Protein AF-0000000079394362 (afdb_homodimer)

Nearest PDB structures (foldseek):
  5e26-assembly2_D  TM=9.891E-01  e=1.147E-65  Homo sapiens
  3smp-assembly1_B  TM=8.412E-01  e=1.487E-70  Homo sapiens
  6b3v-assembly1_A  TM=9.840E-01  e=4.514E-64  Homo sapiens
  5kpr-assembly1_A  TM=9.823E-01  e=7.251E-64  Homo sapiens
  2i7p-assembly2_D  TM=8.575E-01  e=8.043E-58  Homo sapiens

InterPro domains:
  IPR004567 Type II pantothenate kinase [PF03630] (23-374)
  IPR004567 Type II pantothenate kinase [PTHR12280] (21-375)
  IPR004567 Type II pantothenate kinase [TIGR00555] (23-375)
  IPR043129 ATPase, nucleotide binding domain [SSF53067] (21-165)
  IPR043129 ATPase, nucleotide binding domain [SSF53067] (139-375)

Secondary structure (DSSP, 8-state):
------SSTTTTS--S---PSPEEEEEE-SSEEEEEEEEES---HHHHHHS-HHHHHHHHHHHH-SEETTTEEE-GGG-EEEEEETTEEEEEEEEEEEGGGHHHHHHHHHHTTGGGGTPEEEEESTHHHHTHHHHHHHH--EEEE--HHHHHHHHHHHHHHH-BTTB-SEEEEESTT-TTT-EEEEE--SS--SEEEEEESSSEEEEEEEETTEEEEEEEES-SHHHHHHHHHHHH---SHHHHHHHHHH--GGGTSEEHHHHHSS-BGGGTB-TTSEEETTGGGGSHHHHHH--HHHHHHHHHHHHHHHHHHHHHHHHHHHT--EEEEESGGGTT-HHHHHHHHHHHHHTTTT--EEEEETTTTTHHHHHHHHHHHHHHHH-/------S-GGG--------PSPEEEEEE-SSEEEEEEEEES---HHHHHHS-HHHHHHHHHHHH-SEETTTEEE-GGG-EEEEEETTEEEEEEEEEEEGGGHHHHHHHHHHTTGGGGTPEEEEESHHHHHTHHHHHHHH--EEEE--HHHHHHHHHHHHHHH-BTTB-SEEEEESTT-TTT-EEEEE--SS--SEEEEEESSSEEEEEEEETTEEEEEEEES-SHHHHHHHHHHHH---SHHHHHHHHHH--GGGTSEEHHHHHSS-BGGGTB-TTSEEETTGGGGSHHHHHH--HHHHHHHHHHHHHHHHHHHHHHHHHHHT--EEEEESGGGTT-HHHHHHHHHHHHHHTTT--EEEEETTTTTHHHHHHHHHHHHHHHH-

Structure (mmCIF, N/CA/C/O backbone):
data_AF-0000000079394362-model_v1
#
loop_
_entity.id
_entity.type
_entity.pdbx_description
1 polymer 'pantothenate kinase'
#
loop_
_atom_site.group_PDB
_atom_site.id
_atom_site.type_symbol
_atom_site.label_atom_id
_atom_site.label_alt_id
_atom_site.label_comp_id
_atom_site.label_asym_id
_atom_site.label_entity_id
_atom_site.label_seq_id
_atom_site.pdbx_PDB_ins_code
_atom_site.Cartn_x
_atom_site.Cartn_y
_atom_site.Cartn_z
_atom_site.occupancy
_atom_site.B_iso_or_equiv
_atom_site.auth_seq_id
_atom_site.auth_comp_id
_atom_site.auth_asym_id
_atom_site.auth_atom_id
_atom_site.pdbx_PDB_model_num
ATOM 1 N N . CYS A 1 1 ? -5.441 63.5 60.125 1 20.88 1 CYS A N 1
ATOM 2 C CA . CYS A 1 1 ? -5.867 62.125 59.906 1 20.88 1 CYS A CA 1
ATOM 3 C C . CYS A 1 1 ? -6.133 61.844 58.438 1 20.88 1 CYS A C 1
ATOM 5 O O . CYS A 1 1 ? -6.734 60.844 58.062 1 20.88 1 CYS A O 1
ATOM 7 N N . LEU A 1 2 ? -5.957 62.75 57.469 1 19.84 2 LEU A N 1
ATOM 8 C CA . LEU A 1 2 ? -6.34 62.875 56.062 1 19.84 2 LEU A CA 1
ATOM 9 C C . LEU A 1 2 ? -5.691 61.75 55.219 1 19.84 2 LEU A C 1
ATOM 11 O O . LEU A 1 2 ? -6.379 61.031 54.531 1 19.84 2 LEU A O 1
ATOM 15 N N . LEU A 1 3 ? -4.656 62.062 54.125 1 21.94 3 LEU A N 1
ATOM 16 C CA . LEU A 1 3 ? -4.535 61.75 52.688 1 21.94 3 LEU A CA 1
ATOM 17 C C . LEU A 1 3 ? -3.777 60.469 52.5 1 21.94 3 LEU A C 1
ATOM 19 O O . LEU A 1 3 ? -2.561 60.469 52.281 1 21.94 3 LEU A O 1
ATOM 23 N N . ILE A 1 4 ? -3.594 59.531 53.375 1 24.05 4 ILE A N 1
ATOM 24 C CA . ILE A 1 4 ? -2.816 58.281 53.5 1 24.05 4 ILE A CA 1
ATOM 25 C C . ILE A 1 4 ? -3.188 57.344 52.375 1 24.05 4 ILE A C 1
ATOM 27 O O . ILE A 1 4 ? -2.994 56.125 52.5 1 24.05 4 ILE A O 1
ATOM 31 N N . ILE A 1 5 ? -4.223 57.688 51.562 1 25.64 5 ILE A N 1
ATOM 32 C CA . ILE A 1 5 ? -4.805 56.656 50.688 1 25.64 5 ILE A CA 1
ATOM 33 C C . ILE A 1 5 ? -3.758 56.188 49.688 1 25.64 5 ILE A C 1
ATOM 35 O O . ILE A 1 5 ? -3.854 56.5 48.5 1 25.64 5 ILE A O 1
ATOM 39 N N . GLU A 1 6 ? -2.475 56.562 49.844 1 22.89 6 GLU A N 1
ATOM 40 C CA . GLU A 1 6 ? -1.552 56.656 48.719 1 22.89 6 GLU A CA 1
ATOM 41 C C . GLU A 1 6 ? -1.444 55.312 48 1 22.89 6 GLU A C 1
ATOM 43 O O . GLU A 1 6 ? -1.609 55.25 46.781 1 22.89 6 GLU A O 1
ATOM 48 N N . ARG A 1 7 ? -0.172 54.688 48.031 1 28.5 7 ARG A N 1
ATOM 49 C CA . ARG A 1 7 ? 0.688 53.969 47.094 1 28.5 7 ARG A CA 1
ATOM 50 C C . ARG A 1 7 ? 0.26 52.5 46.969 1 28.5 7 ARG A C 1
ATOM 52 O O . ARG A 1 7 ? 0.965 51.688 46.375 1 28.5 7 ARG A O 1
ATOM 59 N N . LYS A 1 8 ? -0.503 51.844 47.75 1 30.02 8 LYS A N 1
ATOM 60 C CA . LYS A 1 8 ? -0.731 50.406 47.938 1 30.02 8 LYS A CA 1
ATOM 61 C C . LYS A 1 8 ? -1.374 49.812 46.688 1 30.02 8 LYS A C 1
ATOM 63 O O . LYS A 1 8 ? -1.421 48.562 46.562 1 30.02 8 LYS A O 1
ATOM 68 N N . ASN A 1 9 ? -2.43 50.25 46.219 1 27.36 9 ASN A N 1
ATOM 69 C CA . ASN A 1 9 ? -3.439 49.562 45.438 1 27.36 9 ASN A CA 1
ATOM 70 C C . ASN A 1 9 ? -2.893 49.156 44.062 1 27.36 9 ASN A C 1
ATOM 72 O O . ASN A 1 9 ? -3.656 48.812 43.156 1 27.36 9 ASN A O 1
ATOM 76 N N . LEU A 1 10 ? -1.797 49.719 43.5 1 27.06 10 LEU A N 1
ATOM 77 C CA . LEU A 1 10 ? -1.312 49.5 42.156 1 27.06 10 LEU A CA 1
ATOM 78 C C . LEU A 1 10 ? -0.817 48.062 41.969 1 27.06 10 LEU A C 1
ATOM 80 O O . LEU A 1 10 ? -0.339 47.719 40.875 1 27.06 10 LEU A O 1
ATOM 84 N N . ALA A 1 11 ? -0.416 47.25 42.875 1 30.62 11 ALA A N 1
ATOM 85 C CA . ALA A 1 11 ? 0.171 45.906 42.812 1 30.62 11 ALA A CA 1
ATOM 86 C C . ALA A 1 11 ? -0.791 44.906 42.188 1 30.62 11 ALA A C 1
ATOM 88 O O . ALA A 1 11 ? -0.442 43.75 41.969 1 30.62 11 ALA A O 1
ATOM 89 N N . VAL A 1 12 ? -2.01 44.938 42.531 1 30.45 12 VAL A N 1
ATOM 90 C CA . VAL A 1 12 ? -2.904 43.875 42.094 1 30.45 12 VAL A CA 1
ATOM 91 C C . VAL A 1 12 ? -2.918 43.844 40.562 1 30.45 12 VAL A C 1
ATOM 93 O O . VAL A 1 12 ? -3.783 43.219 39.938 1 30.45 12 VAL A O 1
ATOM 96 N N . TYR A 1 13 ? -2.393 44.906 39.906 1 27.83 13 TYR A N 1
ATOM 97 C CA . TYR A 1 13 ? -2.521 44.844 38.438 1 27.83 13 TYR A CA 1
ATOM 98 C C . TYR A 1 13 ? -2.195 43.469 37.938 1 27.83 13 TYR A C 1
ATOM 100 O O . TYR A 1 13 ? -3.057 42.781 37.344 1 27.83 13 TYR A O 1
ATOM 108 N N . SER A 1 14 ? -1.161 43.406 36.875 1 29.97 14 SER A N 1
ATOM 109 C CA . SER A 1 14 ? -0.951 42.656 35.656 1 29.97 14 SER A CA 1
ATOM 110 C C . SER A 1 14 ? -0.372 41.25 35.969 1 29.97 14 SER A C 1
ATOM 112 O O . SER A 1 14 ? 0.841 41.062 35.875 1 29.97 14 SER A O 1
ATOM 114 N N . CYS A 1 15 ? -0.392 40.781 37.062 1 30.02 15 CYS A N 1
ATOM 115 C CA . CYS A 1 15 ? 0.146 39.438 37.156 1 30.02 15 CYS A CA 1
ATOM 116 C C . CYS A 1 15 ? -0.41 38.562 36.062 1 30.02 15 CYS A C 1
ATOM 118 O O . CYS A 1 15 ? -0.486 37.344 36.188 1 30.02 15 CYS A O 1
ATOM 120 N N . PHE A 1 16 ? -1.497 38.938 35.406 1 34.72 16 PHE A N 1
ATOM 121 C CA . PHE A 1 16 ? -1.713 38.188 34.156 1 34.72 16 PHE A CA 1
ATOM 122 C C . PHE A 1 16 ? -0.397 37.938 33.438 1 34.72 16 PHE A C 1
ATOM 124 O O . PHE A 1 16 ? 0.14 38.875 32.812 1 34.72 16 PHE A O 1
ATOM 131 N N . SER A 1 17 ? 0.62 37.5 34.125 1 40.34 17 SER A N 1
ATOM 132 C CA . SER A 1 17 ? 1.736 37 33.312 1 40.34 17 SER A CA 1
ATOM 133 C C . SER A 1 17 ? 1.303 36.719 31.875 1 40.34 17 SER A C 1
ATOM 135 O O . SER A 1 17 ? 0.649 35.719 31.594 1 40.34 17 SER A O 1
ATOM 137 N N . PHE A 1 18 ? 0.727 37.719 31.125 1 44.38 18 PHE A N 1
ATOM 138 C CA . PHE A 1 18 ? 0.354 37.812 29.719 1 44.38 18 PHE A CA 1
ATOM 139 C C . PHE A 1 18 ? 1.331 37.031 28.844 1 44.38 18 PHE A C 1
ATOM 141 O O . PHE A 1 18 ? 2.547 37.188 28.969 1 44.38 18 PHE A O 1
ATOM 148 N N . LEU A 1 19 ? 1.028 35.781 28.672 1 55.91 19 LEU A N 1
ATOM 149 C CA . LEU A 1 19 ? 1.787 35.156 27.594 1 55.91 19 LEU A CA 1
ATOM 150 C C . LEU A 1 19 ? 2.193 36.188 26.547 1 55.91 19 LEU A C 1
ATOM 152 O O . LEU A 1 19 ? 1.337 36.844 25.938 1 55.91 19 LEU A O 1
ATOM 156 N N . ALA A 1 20 ? 3.428 36.656 26.781 1 63.66 20 ALA A N 1
ATOM 157 C CA . ALA A 1 20 ? 3.932 37.656 25.828 1 63.66 20 ALA A CA 1
ATOM 158 C C . ALA A 1 20 ? 3.803 37.125 24.391 1 63.66 20 ALA A C 1
ATOM 160 O O . ALA A 1 20 ? 3.977 35.938 24.141 1 63.66 20 ALA A O 1
ATOM 161 N N . PHE A 1 21 ? 3.082 37.906 23.594 1 67.62 21 PHE A N 1
ATOM 162 C CA . PHE A 1 21 ? 3.096 37.656 22.156 1 67.62 21 PHE A CA 1
ATOM 163 C C . PHE A 1 21 ? 4.527 37.562 21.625 1 67.62 21 PHE A C 1
ATOM 165 O O . PHE A 1 21 ? 5.461 38.062 22.281 1 67.62 21 PHE A O 1
ATOM 172 N N . PRO A 1 22 ? 4.535 36.781 20.625 1 78.25 22 PRO A N 1
ATOM 173 C CA . PRO A 1 22 ? 3.559 36.156 19.719 1 78.25 22 PRO A CA 1
ATOM 174 C C . PRO A 1 22 ? 3.227 34.719 20.125 1 78.25 22 PRO A C 1
ATOM 176 O O . PRO A 1 22 ? 4.074 34.031 20.688 1 78.25 22 PRO A O 1
ATOM 179 N N . TRP A 1 23 ? 1.98 34.375 19.938 1 84.06 23 TRP A N 1
ATOM 180 C CA . TRP A 1 23 ? 1.547 33 20.141 1 84.06 23 TRP A CA 1
ATOM 181 C C . TRP A 1 23 ? 1.599 32.219 18.844 1 84.06 23 TRP A C 1
ATOM 183 O O . TRP A 1 23 ? 0.883 32.531 17.891 1 84.06 23 TRP A O 1
ATOM 193 N N . PHE A 1 24 ? 2.453 31.172 18.906 1 88 24 PHE A N 1
ATOM 194 C CA . PHE A 1 24 ? 2.656 30.328 17.719 1 88 24 PHE A CA 1
ATOM 195 C C . PHE A 1 24 ? 2.586 28.844 18.094 1 88 24 PHE A C 1
ATOM 197 O O . PHE A 1 24 ? 2.91 28.469 19.219 1 88 24 PHE A O 1
ATOM 204 N N . GLY A 1 25 ? 2.133 28.125 17.172 1 92.31 25 GLY A N 1
ATOM 205 C CA . GLY A 1 25 ? 2.299 26.688 17.188 1 92.31 25 GLY A CA 1
ATOM 206 C C . GLY A 1 25 ? 2.83 26.125 15.875 1 92.31 25 GLY A C 1
ATOM 207 O O . GLY A 1 25 ? 2.439 26.578 14.805 1 92.31 25 GLY A O 1
ATOM 208 N N . MET A 1 26 ? 3.736 25.219 16.016 1 93.94 26 MET A N 1
ATOM 209 C CA . MET A 1 26 ? 4.348 24.688 14.797 1 93.94 26 MET A CA 1
ATOM 210 C C . MET A 1 26 ? 4.238 23.172 14.75 1 93.94 26 MET A C 1
ATOM 212 O O . MET A 1 26 ? 4.348 22.5 15.781 1 93.94 26 MET A O 1
ATOM 216 N N . ASP A 1 27 ? 3.967 22.656 13.602 1 95.81 27 ASP A N 1
ATOM 217 C CA . ASP A 1 27 ? 4.07 21.25 13.258 1 95.81 27 ASP A CA 1
ATOM 218 C C . ASP A 1 27 ? 5.094 21.016 12.148 1 95.81 27 ASP A C 1
ATOM 220 O O . ASP A 1 27 ? 4.828 21.328 10.984 1 95.81 27 ASP A O 1
ATOM 224 N N . ILE A 1 28 ? 6.227 20.547 12.539 1 92.12 28 ILE A N 1
ATOM 225 C CA . ILE A 1 28 ? 7.336 20.375 11.602 1 92.12 28 ILE A CA 1
ATOM 226 C C . ILE A 1 28 ? 7.348 18.953 11.062 1 92.12 28 ILE A C 1
ATOM 228 O O . ILE A 1 28 ? 7.996 18.062 11.641 1 92.12 28 ILE A O 1
ATOM 232 N N . GLY A 1 29 ? 6.801 18.766 9.961 1 88.38 29 GLY A N 1
ATOM 233 C CA . GLY A 1 29 ? 6.715 17.453 9.352 1 88.38 29 GLY A CA 1
ATOM 234 C C . GLY A 1 29 ? 7.934 17.094 8.516 1 88.38 29 GLY A C 1
ATOM 235 O O . GLY A 1 29 ? 8.891 17.875 8.445 1 88.38 29 GLY A O 1
ATOM 236 N N . GLY A 1 30 ? 7.891 15.93 7.914 1 80.88 30 GLY A N 1
ATOM 237 C CA . GLY A 1 30 ? 8.984 15.469 7.074 1 80.88 30 GLY A CA 1
ATOM 238 C C . GLY A 1 30 ? 9.062 16.188 5.746 1 80.88 30 GLY A C 1
ATOM 239 O O . GLY A 1 30 ? 10.141 16.344 5.18 1 80.88 30 GLY A O 1
ATOM 240 N N . THR A 1 31 ? 7.906 16.609 5.266 1 83.62 31 THR A N 1
ATOM 241 C CA . THR A 1 31 ? 7.867 17.234 3.945 1 83.62 31 THR A CA 1
ATOM 242 C C . THR A 1 31 ? 7.418 18.688 4.047 1 83.62 31 THR A C 1
ATOM 244 O O . THR A 1 31 ? 7.871 19.531 3.277 1 83.62 31 THR A O 1
ATOM 247 N N . LEU A 1 32 ? 6.555 18.938 5.027 1 87.88 32 LEU A N 1
ATOM 248 C CA . LEU A 1 32 ? 5.969 20.281 5.164 1 87.88 32 LEU A CA 1
ATOM 249 C C . LEU A 1 32 ? 5.973 20.719 6.621 1 87.88 32 LEU A C 1
ATOM 251 O O . LEU A 1 32 ? 5.785 19.906 7.527 1 87.88 32 LEU A O 1
ATOM 255 N N . VAL A 1 33 ? 6.145 22 6.738 1 91.5 33 VAL A N 1
ATOM 256 C CA . VAL A 1 33 ? 6 22.641 8.039 1 91.5 33 VAL A CA 1
ATOM 257 C C . VAL A 1 33 ? 4.711 23.453 8.07 1 91.5 33 VAL A C 1
ATOM 259 O O . VAL A 1 33 ? 4.371 24.141 7.098 1 91.5 33 VAL A O 1
ATOM 262 N N . LYS A 1 34 ? 4 23.344 9.148 1 94.81 34 LYS A N 1
ATOM 263 C CA . LYS A 1 34 ? 2.791 24.125 9.391 1 94.81 34 LYS A CA 1
ATOM 264 C C . LYS A 1 34 ? 2.953 25.047 10.594 1 94.81 34 LYS A C 1
ATOM 266 O O . LYS A 1 34 ? 3.369 24.594 11.672 1 94.81 34 LYS A O 1
ATOM 271 N N . LEU A 1 35 ? 2.672 26.281 10.352 1 93.25 35 LEU A N 1
ATOM 272 C CA . LEU A 1 35 ? 2.734 27.297 11.398 1 93.25 35 LEU A CA 1
ATOM 273 C C . LEU A 1 35 ? 1.373 27.953 11.594 1 93.25 35 LEU A C 1
ATOM 275 O O . LEU A 1 35 ? 0.699 28.312 10.625 1 93.25 35 LEU A O 1
ATOM 279 N N . VAL A 1 36 ? 0.942 28 12.844 1 95.12 36 VAL A N 1
ATOM 280 C CA . VAL A 1 36 ? -0.28 28.719 13.203 1 95.12 36 VAL A CA 1
ATOM 281 C C . VAL A 1 36 ? 0.059 29.922 14.086 1 95.12 36 VAL A C 1
ATOM 283 O O . VAL A 1 36 ? 0.854 29.797 15.023 1 95.12 36 VAL A O 1
ATOM 286 N N . TYR A 1 37 ? -0.474 31.047 13.742 1 91.94 37 TYR A N 1
ATOM 287 C CA . TYR A 1 37 ? -0.205 32.281 14.453 1 91.94 37 TYR A CA 1
ATOM 288 C C . TYR A 1 37 ? -1.502 32.969 14.898 1 91.94 37 TYR A C 1
ATOM 290 O O . TYR A 1 37 ? -2.42 33.125 14.102 1 91.94 37 TYR A O 1
ATOM 298 N N . PHE A 1 38 ? -1.559 33.25 16.172 1 92.62 38 PHE A N 1
ATOM 299 C CA . PHE A 1 38 ? -2.695 34 16.703 1 92.62 38 PHE A CA 1
ATOM 300 C C . PHE A 1 38 ? -2.438 35.5 16.625 1 92.62 38 PHE A C 1
ATOM 302 O O . PHE A 1 38 ? -1.505 36 17.266 1 92.62 38 PHE A O 1
ATOM 309 N N . GLU A 1 39 ? -3.178 36.219 15.898 1 90.81 39 GLU A N 1
ATOM 310 C CA . GLU A 1 39 ? -3.111 37.688 15.789 1 90.81 39 GLU A CA 1
ATOM 311 C C . GLU A 1 39 ? -4.137 38.344 16.703 1 90.81 39 GLU A C 1
ATOM 313 O O . GLU A 1 39 ? -5.332 38.344 16.422 1 90.81 39 GLU A O 1
ATOM 318 N N . PRO A 1 40 ? -3.668 38.938 17.734 1 89.06 40 PRO A N 1
ATOM 319 C CA . PRO A 1 40 ? -4.625 39.656 18.578 1 89.06 40 PRO A CA 1
ATOM 320 C C . PRO A 1 40 ? -5.242 40.875 17.875 1 89.06 40 PRO A C 1
ATOM 322 O O . PRO A 1 40 ? -4.531 41.625 17.203 1 89.06 40 PRO A O 1
ATOM 325 N N . LYS A 1 41 ? -6.547 40.969 17.969 1 90.06 41 LYS A N 1
ATOM 326 C CA . LYS A 1 41 ? -7.262 42.094 17.344 1 90.06 41 LYS A CA 1
ATOM 327 C C . LYS A 1 41 ? -7.766 43.094 18.391 1 90.06 41 LYS A C 1
ATOM 329 O O . LYS A 1 41 ? -8.25 44.156 18.031 1 90.06 41 LYS A O 1
ATOM 334 N N . ASP A 1 42 ? -7.605 42.812 19.609 1 87.06 42 ASP A N 1
ATOM 335 C CA . ASP A 1 42 ? -8.102 43.656 20.672 1 87.06 42 ASP A CA 1
ATOM 336 C C . ASP A 1 42 ? -6.945 44.375 21.375 1 87.06 42 ASP A C 1
ATOM 338 O O . ASP A 1 42 ? -7.047 44.688 22.562 1 87.06 42 ASP A O 1
ATOM 342 N N . ILE A 1 43 ? -5.836 44.5 20.703 1 80.69 43 ILE A N 1
ATOM 343 C CA . ILE A 1 43 ? -4.699 45.188 21.297 1 80.69 43 ILE A CA 1
ATOM 344 C C . ILE A 1 43 ? -5.055 46.656 21.547 1 80.69 43 ILE A C 1
ATOM 346 O O . ILE A 1 43 ? -5.539 47.344 20.641 1 80.69 43 ILE A O 1
ATOM 350 N N . THR A 1 44 ? -4.902 47.031 22.75 1 78.75 44 THR A N 1
ATOM 351 C CA . THR A 1 44 ? -5.191 48.406 23.094 1 78.75 44 THR A CA 1
ATOM 352 C C . THR A 1 44 ? -4.07 49.312 22.625 1 78.75 44 THR A C 1
ATOM 354 O O . THR A 1 44 ? -2.969 48.875 22.312 1 78.75 44 THR A O 1
ATOM 357 N N . ALA A 1 45 ? -4.305 50.656 22.531 1 77.88 45 ALA A N 1
ATOM 358 C CA . ALA A 1 45 ? -3.307 51.625 22.141 1 77.88 45 ALA A CA 1
ATOM 359 C C . ALA A 1 45 ? -2.113 51.625 23.094 1 77.88 45 ALA A C 1
ATOM 361 O O . ALA A 1 45 ? -0.968 51.781 22.672 1 77.88 45 ALA A O 1
ATOM 362 N N . GLU A 1 46 ? -2.352 51.406 24.328 1 69.12 46 GLU A N 1
ATOM 363 C CA . GLU A 1 46 ? -1.299 51.344 25.344 1 69.12 46 GLU A CA 1
ATOM 364 C C . GLU A 1 46 ? -0.391 50.156 25.141 1 69.12 46 GLU A C 1
ATOM 366 O O . GLU A 1 46 ? 0.833 50.25 25.234 1 69.12 46 GLU A O 1
ATOM 371 N N . GLU A 1 47 ? -0.986 49.031 24.828 1 72.5 47 GLU A N 1
ATOM 372 C CA . GLU A 1 47 ? -0.222 47.812 24.578 1 72.5 47 GLU A CA 1
ATOM 373 C C . GLU A 1 47 ? 0.628 47.938 23.328 1 72.5 47 GLU A C 1
ATOM 375 O O . GLU A 1 47 ? 1.749 47.406 23.281 1 72.5 47 GLU A O 1
ATOM 380 N N . GLU A 1 48 ? 0.104 48.531 22.312 1 71.56 48 GLU A N 1
ATOM 381 C CA . GLU A 1 48 ? 0.822 48.719 21.062 1 71.56 48 GLU A CA 1
ATOM 382 C C . GLU A 1 48 ? 2.07 49.562 21.25 1 71.56 48 GLU A C 1
ATOM 384 O O . GLU A 1 48 ? 3.088 49.375 20.594 1 71.56 48 GLU A O 1
ATOM 389 N N . GLN A 1 49 ? 1.845 50.562 22.031 1 66.44 49 GLN A N 1
ATOM 390 C CA . GLN A 1 49 ? 2.973 51.438 22.297 1 66.44 49 GLN A CA 1
ATOM 391 C C . GLN A 1 49 ? 4.062 50.719 23.078 1 66.44 49 GLN A C 1
ATOM 393 O O . GLN A 1 49 ? 5.254 50.969 22.875 1 66.44 49 GLN A O 1
ATOM 398 N N . GLU A 1 50 ? 3.607 49.812 23.859 1 62.91 50 GLU A N 1
ATOM 399 C CA . GLU A 1 50 ? 4.551 49.062 24.703 1 62.91 50 GLU A CA 1
ATOM 400 C C . GLU A 1 50 ? 5.191 47.906 23.953 1 62.91 50 GLU A C 1
ATOM 402 O O . GLU A 1 50 ? 6.258 47.438 24.344 1 62.91 50 GLU A O 1
ATOM 407 N N . GLU A 1 51 ? 4.496 47.562 22.922 1 63.72 51 GLU A N 1
ATOM 408 C CA . GLU A 1 51 ? 4.992 46.438 22.156 1 63.72 51 GLU A CA 1
ATOM 409 C C . GLU A 1 51 ? 6.367 46.719 21.562 1 63.72 51 GLU A C 1
ATOM 411 O O . GLU A 1 51 ? 6.586 47.781 20.984 1 63.72 51 GLU A O 1
ATOM 416 N N . VAL A 1 52 ? 7.133 45.812 21.875 1 64.06 52 VAL A N 1
ATOM 417 C CA . VAL A 1 52 ? 8.492 45.938 21.344 1 64.06 52 VAL A CA 1
ATOM 418 C C . VAL A 1 52 ? 8.453 45.938 19.812 1 64.06 52 VAL A C 1
ATOM 420 O O . VAL A 1 52 ? 7.633 45.219 19.219 1 64.06 52 VAL A O 1
ATOM 423 N N . GLU A 1 53 ? 9.133 46.812 19.234 1 66.12 53 GLU A N 1
ATOM 424 C CA . GLU A 1 53 ? 9.211 47.031 17.797 1 66.12 53 GLU A CA 1
ATOM 425 C C . GLU A 1 53 ? 9.344 45.719 17.047 1 66.12 53 GLU A C 1
ATOM 427 O O . GLU A 1 53 ? 8.75 45.562 15.977 1 66.12 53 GLU A O 1
ATOM 432 N N . ASN A 1 54 ? 9.953 44.875 17.688 1 67.25 54 ASN A N 1
ATOM 433 C CA . ASN A 1 54 ? 10.172 43.562 17.047 1 67.25 54 ASN A CA 1
ATOM 434 C C . ASN A 1 54 ? 8.875 42.781 16.922 1 67.25 54 ASN A C 1
ATOM 436 O O . ASN A 1 54 ? 8.633 42.125 15.906 1 67.25 54 ASN A O 1
ATOM 440 N N . LEU A 1 55 ? 8.078 42.812 17.875 1 71 55 LEU A N 1
ATOM 441 C CA . LEU A 1 55 ? 6.805 42.125 17.859 1 71 55 LEU A CA 1
ATOM 442 C C . LEU A 1 55 ? 5.879 42.688 16.781 1 71 55 LEU A C 1
ATOM 444 O O . LEU A 1 55 ? 5.152 41.969 16.125 1 71 55 LEU A O 1
ATOM 448 N N . LYS A 1 56 ? 5.934 44 16.688 1 73.56 56 LYS A N 1
ATOM 449 C CA . LYS A 1 56 ? 5.152 44.656 15.648 1 73.56 56 LYS A CA 1
ATOM 450 C C . LYS A 1 56 ? 5.613 44.219 14.258 1 73.56 56 LYS A C 1
ATOM 452 O O . LYS A 1 56 ? 4.789 43.969 13.375 1 73.56 56 LYS A O 1
ATOM 457 N N . SER A 1 57 ? 6.859 44.125 14.148 1 71.62 57 SER A N 1
ATOM 458 C CA . SER A 1 57 ? 7.441 43.75 12.867 1 71.62 57 SER A CA 1
ATOM 459 C C . SER A 1 57 ? 7.07 42.312 12.5 1 71.62 57 SER A C 1
ATOM 461 O O . SER A 1 57 ? 6.789 42 11.344 1 71.62 57 SER A O 1
ATOM 463 N N . ILE A 1 58 ? 7.039 41.531 13.445 1 72.62 58 ILE A N 1
ATOM 464 C CA . ILE A 1 58 ? 6.719 40.125 13.227 1 72.62 58 ILE A CA 1
ATOM 465 C C . ILE A 1 58 ? 5.246 39.969 12.844 1 72.62 58 ILE A C 1
ATOM 467 O O . ILE A 1 58 ? 4.91 39.281 11.891 1 72.62 58 ILE A O 1
ATOM 471 N N . ARG A 1 59 ? 4.477 40.625 13.562 1 77.5 59 ARG A N 1
ATOM 472 C CA . ARG A 1 59 ? 3.047 40.594 13.281 1 77.5 59 ARG A CA 1
ATOM 473 C C . ARG A 1 59 ? 2.76 41.062 11.859 1 77.5 59 ARG A C 1
ATOM 475 O O . ARG A 1 59 ? 2.023 40.406 11.117 1 77.5 59 ARG A O 1
ATOM 482 N N . LYS A 1 60 ? 3.381 42.156 11.562 1 77.06 60 LYS A N 1
ATOM 483 C CA . LYS A 1 60 ? 3.195 42.719 10.227 1 77.06 60 LYS A CA 1
ATOM 484 C C . LYS A 1 60 ? 3.695 41.75 9.148 1 77.06 60 LYS A C 1
ATOM 486 O O . LYS A 1 60 ? 3.035 41.562 8.125 1 77.06 60 LYS A O 1
ATOM 491 N N . TYR A 1 61 ? 4.766 41.188 9.398 1 72.81 61 TYR A N 1
ATOM 492 C CA . TYR A 1 61 ? 5.359 40.25 8.43 1 72.81 61 TYR A CA 1
ATOM 493 C C . TYR A 1 61 ? 4.465 39.062 8.203 1 72.81 61 TYR A C 1
ATOM 495 O O . TYR A 1 61 ? 4.254 38.625 7.066 1 72.81 61 TYR A O 1
ATOM 503 N N . LEU A 1 62 ? 3.916 38.562 9.203 1 77.31 62 LEU A N 1
ATOM 504 C CA . LEU A 1 62 ? 3.145 37.312 9.133 1 77.31 62 LEU A CA 1
ATOM 505 C C . LEU A 1 62 ? 1.75 37.562 8.578 1 77.31 62 LEU A C 1
ATOM 507 O O . LEU A 1 62 ? 1.164 36.719 7.93 1 77.31 62 LEU A O 1
ATOM 511 N N . THR A 1 63 ? 1.249 38.719 8.773 1 79.12 63 THR A N 1
ATOM 512 C CA . THR A 1 63 ? -0.158 38.938 8.453 1 79.12 63 THR A CA 1
ATOM 513 C C . THR A 1 63 ? -0.305 39.719 7.152 1 79.12 63 THR A C 1
ATOM 515 O O . THR A 1 63 ? -1.38 39.75 6.551 1 79.12 63 THR A O 1
ATOM 518 N N . SER A 1 64 ? 0.702 40.344 6.727 1 74.19 64 SER A N 1
ATOM 519 C CA . SER A 1 64 ? 0.591 41.188 5.543 1 74.19 64 SER A CA 1
ATOM 520 C C . SER A 1 64 ? 0.993 40.438 4.281 1 74.19 64 SER A C 1
ATOM 522 O O . SER A 1 64 ? 0.701 40.875 3.168 1 74.19 64 SER A O 1
ATOM 524 N N . ASN A 1 65 ? 1.577 39.312 4.449 1 73.31 65 ASN A N 1
ATOM 525 C CA . ASN A 1 65 ? 2.068 38.594 3.289 1 73.31 65 ASN A CA 1
ATOM 526 C C . ASN A 1 65 ? 1.325 37.25 3.105 1 73.31 65 ASN A C 1
ATOM 528 O O . ASN A 1 65 ? 0.784 36.719 4.066 1 73.31 65 ASN A O 1
ATOM 532 N N . THR A 1 66 ? 1.163 36.906 1.825 1 75.5 66 THR A N 1
ATOM 533 C CA . THR A 1 66 ? 0.592 35.594 1.509 1 75.5 66 THR A CA 1
ATOM 534 C C . THR A 1 66 ? 1.681 34.625 1.074 1 75.5 66 THR A C 1
ATOM 536 O O . THR A 1 66 ? 1.461 33.406 1.048 1 75.5 66 THR A O 1
ATOM 539 N N . ALA A 1 67 ? 2.695 35.094 0.729 1 73.81 67 ALA A N 1
ATOM 540 C CA . ALA A 1 67 ? 3.859 34.312 0.33 1 73.81 67 ALA A CA 1
ATOM 541 C C . ALA A 1 67 ? 5.078 34.688 1.174 1 73.81 67 ALA A C 1
ATOM 543 O O . ALA A 1 67 ? 5.305 35.844 1.482 1 73.81 67 ALA A O 1
ATOM 544 N N . TYR A 1 68 ? 5.66 33.719 1.659 1 66.44 68 TYR A N 1
ATOM 545 C CA . TYR A 1 68 ? 6.852 33.906 2.475 1 66.44 68 TYR A CA 1
ATOM 546 C C . TYR A 1 68 ? 8.078 33.312 1.796 1 66.44 68 TYR A C 1
ATOM 548 O O . TYR A 1 68 ? 8.211 32.094 1.699 1 66.44 68 TYR A O 1
ATOM 556 N N . GLY A 1 69 ? 9.008 34.188 1.411 1 66.75 69 GLY A N 1
ATOM 557 C CA . GLY A 1 69 ? 10.133 33.719 0.627 1 66.75 69 GLY A CA 1
ATOM 558 C C . GLY A 1 69 ? 9.711 33.062 -0.686 1 66.75 69 GLY A C 1
ATOM 559 O O . GLY A 1 69 ? 8.852 33.594 -1.391 1 66.75 69 GLY A O 1
ATOM 560 N N . LYS A 1 70 ? 10.375 31.984 -0.988 1 70.62 70 LYS A N 1
ATOM 561 C CA . LYS A 1 70 ? 10.133 31.344 -2.279 1 70.62 70 LYS A CA 1
ATOM 562 C C . LYS A 1 70 ? 9.07 30.25 -2.162 1 70.62 70 LYS A C 1
ATOM 564 O O . LYS A 1 70 ? 8.367 29.953 -3.131 1 70.62 70 LYS A O 1
ATOM 569 N N . THR A 1 71 ? 8.836 29.828 -0.893 1 78.38 71 THR A N 1
ATOM 570 C CA . THR A 1 71 ? 8.055 28.594 -0.851 1 78.38 71 THR A CA 1
ATOM 571 C C . THR A 1 71 ? 6.977 28.656 0.224 1 78.38 71 THR A C 1
ATOM 573 O O . THR A 1 71 ? 6.09 27.812 0.278 1 78.38 71 THR A O 1
ATOM 576 N N . GLY A 1 72 ? 7.102 29.656 1.04 1 83.62 72 GLY A N 1
ATOM 577 C CA . GLY A 1 72 ? 6.121 29.766 2.107 1 83.62 72 GLY A CA 1
ATOM 578 C C . GLY A 1 72 ? 4.801 30.359 1.649 1 83.62 72 GLY A C 1
ATOM 579 O O . GLY A 1 72 ? 4.781 31.281 0.83 1 83.62 72 GLY A O 1
ATOM 580 N N . ILE A 1 73 ? 3.695 29.797 2.176 1 89.19 73 ILE A N 1
ATOM 581 C CA . ILE A 1 73 ? 2.373 30.234 1.756 1 89.19 73 ILE A CA 1
ATOM 582 C C . ILE A 1 73 ? 1.46 30.359 2.975 1 89.19 73 ILE A C 1
ATOM 584 O O . ILE A 1 73 ? 1.414 29.469 3.818 1 89.19 73 ILE A O 1
ATOM 588 N N . ARG A 1 74 ? 0.847 31.5 3.09 1 92.44 74 ARG A N 1
ATOM 589 C CA . ARG A 1 74 ? -0.247 31.641 4.043 1 92.44 74 ARG A CA 1
ATOM 590 C C . ARG A 1 74 ? -1.58 31.266 3.414 1 92.44 74 ARG A C 1
ATOM 592 O O . ARG A 1 74 ? -1.965 31.797 2.377 1 92.44 74 ARG A O 1
ATOM 599 N N . ASP A 1 75 ? -2.229 30.328 4.035 1 93.62 75 ASP A N 1
ATOM 600 C CA . ASP A 1 75 ? -3.553 29.938 3.564 1 93.62 75 ASP A CA 1
ATOM 601 C C . ASP A 1 75 ? -4.629 30.891 4.086 1 93.62 75 ASP A C 1
ATOM 603 O O . ASP A 1 75 ? -5.371 30.547 5.008 1 93.62 75 ASP A O 1
ATOM 607 N N . VAL A 1 76 ? -4.75 31.984 3.393 1 93.69 76 VAL A N 1
ATOM 608 C CA . VAL A 1 76 ? -5.625 33.062 3.811 1 93.69 76 VAL A CA 1
ATOM 609 C C . VAL A 1 76 ? -7.07 32.562 3.871 1 93.69 76 VAL A C 1
ATOM 611 O O . VAL A 1 76 ? -7.848 33 4.723 1 93.69 76 VAL A O 1
ATOM 614 N N . HIS A 1 77 ? -7.41 31.688 2.996 1 93.19 77 HIS A N 1
ATOM 615 C CA . HIS A 1 77 ? -8.781 31.188 2.916 1 93.19 77 HIS A CA 1
ATOM 616 C C . HIS A 1 77 ? -9.133 30.344 4.137 1 93.19 77 HIS A C 1
ATOM 618 O O . HIS A 1 77 ? -10.305 30.094 4.406 1 93.19 77 HIS A O 1
ATOM 624 N N . LEU A 1 78 ? -8.148 29.984 4.934 1 96.5 78 LEU A N 1
ATOM 625 C CA . LEU A 1 78 ? -8.391 29.125 6.09 1 96.5 78 LEU A CA 1
ATOM 626 C C . LEU A 1 78 ? -8.383 29.938 7.379 1 96.5 78 LEU A C 1
ATOM 628 O O . LEU A 1 78 ? -8.578 29.391 8.469 1 96.5 78 LEU A O 1
ATOM 632 N N . GLU A 1 79 ? -8.18 31.203 7.266 1 96.75 79 GLU A N 1
ATOM 633 C CA . GLU A 1 79 ? -8.141 32.062 8.445 1 96.75 79 GLU A CA 1
ATOM 634 C C . GLU A 1 79 ? -9.383 31.875 9.312 1 96.75 79 GLU A C 1
ATOM 636 O O . GLU A 1 79 ? -10.5 31.797 8.797 1 96.75 79 GLU A O 1
ATOM 641 N N . LEU A 1 80 ? -9.156 31.656 10.602 1 97.69 80 LEU A N 1
ATOM 642 C CA . LEU A 1 80 ? -10.258 31.641 11.562 1 97.69 80 LEU A CA 1
ATOM 643 C C . LEU A 1 80 ? -10.383 33 12.25 1 97.69 80 LEU A C 1
ATOM 645 O O . LEU A 1 80 ? -9.414 33.5 12.812 1 97.69 80 LEU A O 1
ATOM 649 N N . LYS A 1 81 ? -11.594 33.5 12.328 1 96.94 81 LYS A N 1
ATOM 650 C CA . LYS A 1 81 ? -11.789 34.875 12.773 1 96.94 81 LYS A CA 1
ATOM 651 C C . LYS A 1 81 ? -12.523 34.938 14.109 1 96.94 81 LYS A C 1
ATOM 653 O O . LYS A 1 81 ? -13.297 34.031 14.43 1 96.94 81 LYS A O 1
ATOM 658 N N . ASN A 1 82 ? -12.219 36 14.812 1 95.12 82 ASN A N 1
ATOM 659 C CA . ASN A 1 82 ? -12.945 36.375 16.031 1 95.12 82 ASN A CA 1
ATOM 660 C C . ASN A 1 82 ? -12.945 35.281 17.062 1 95.12 82 ASN A C 1
ATOM 662 O O . ASN A 1 82 ? -13.992 34.906 17.578 1 95.12 82 ASN A O 1
ATOM 666 N N . LEU A 1 83 ? -11.789 34.75 17.266 1 95.81 83 LEU A N 1
ATOM 667 C CA . LEU A 1 83 ? -11.617 33.719 18.281 1 95.81 83 LEU A CA 1
ATOM 668 C C . LEU A 1 83 ? -11.258 34.344 19.625 1 95.81 83 LEU A C 1
ATOM 670 O O . LEU A 1 83 ? -10.781 35.469 19.672 1 95.81 83 LEU A O 1
ATOM 674 N N . THR A 1 84 ? -11.609 33.656 20.688 1 92.75 84 THR A N 1
ATOM 675 C CA . THR A 1 84 ? -11.172 34.062 22.016 1 92.75 84 THR A CA 1
ATOM 676 C C . THR A 1 84 ? -10.234 33 22.594 1 92.75 84 THR A C 1
ATOM 678 O O . THR A 1 84 ? -10.617 31.844 22.766 1 92.75 84 THR A O 1
ATOM 681 N N . MET A 1 85 ? -8.992 33.375 22.75 1 90 85 MET A N 1
ATOM 682 C CA . MET A 1 85 ? -7.992 32.5 23.344 1 90 85 MET A CA 1
ATOM 683 C C . MET A 1 85 ? -7.305 33.188 24.516 1 90 85 MET A C 1
ATOM 685 O O . MET A 1 85 ? -6.734 34.25 24.375 1 90 85 MET A O 1
ATOM 689 N N . CYS A 1 86 ? -7.336 32.531 25.672 1 86.31 86 CYS A N 1
ATOM 690 C CA . CYS A 1 86 ? -6.742 33.062 26.891 1 86.31 86 CYS A CA 1
ATOM 691 C C . CYS A 1 86 ? -7.184 34.5 27.141 1 86.31 86 CYS A C 1
ATOM 693 O O . CYS A 1 86 ? -6.355 35.375 27.375 1 86.31 86 CYS A O 1
ATOM 695 N N . GLY A 1 87 ? -8.406 34.719 26.906 1 85.06 87 GLY A N 1
ATOM 696 C CA . GLY A 1 87 ? -9.008 36.031 27.203 1 85.06 87 GLY A CA 1
ATOM 697 C C . GLY A 1 87 ? -8.773 37.062 26.125 1 85.06 87 GLY A C 1
ATOM 698 O O . GLY A 1 87 ? -9.242 38.188 26.234 1 85.06 87 GLY A O 1
ATOM 699 N N . ARG A 1 88 ? -8.023 36.75 25.109 1 89.31 88 ARG A N 1
ATOM 700 C CA . ARG A 1 88 ? -7.758 37.656 24.016 1 89.31 88 ARG A CA 1
ATOM 701 C C . ARG A 1 88 ? -8.602 37.344 22.781 1 89.31 88 ARG A C 1
ATOM 703 O O . ARG A 1 88 ? -8.844 36.156 22.5 1 89.31 88 ARG A O 1
ATOM 710 N N . LYS A 1 89 ? -9.008 38.344 22.172 1 93.94 89 LYS A N 1
ATOM 711 C CA . LYS A 1 89 ? -9.758 38.156 20.922 1 93.94 89 LYS A CA 1
ATOM 712 C C . LYS A 1 89 ? -8.859 38.375 19.719 1 93.94 89 LYS A C 1
ATOM 714 O O . LYS A 1 89 ? -8.016 39.281 19.703 1 93.94 89 LYS A O 1
ATOM 719 N N . GLY A 1 90 ? -9.055 37.5 18.797 1 95.06 90 GLY A N 1
ATOM 720 C CA . GLY A 1 90 ? -8.219 37.656 17.625 1 95.06 90 GLY A CA 1
ATOM 721 C C . GLY A 1 90 ? -8.477 36.594 16.562 1 95.06 90 GLY A C 1
ATOM 722 O O . GLY A 1 90 ? -9.531 35.938 16.562 1 95.06 90 GLY A O 1
ATOM 723 N N . ASN A 1 91 ? -7.562 36.562 15.562 1 96 91 ASN A N 1
ATOM 724 C CA . ASN A 1 91 ? -7.66 35.656 14.43 1 96 91 ASN A CA 1
ATOM 725 C C . ASN A 1 91 ? -6.512 34.656 14.422 1 96 91 ASN A C 1
ATOM 727 O O . ASN A 1 91 ? -5.426 34.938 14.93 1 96 91 ASN A O 1
ATOM 731 N N . LEU A 1 92 ? -6.816 33.5 13.922 1 96.31 92 LEU A N 1
ATOM 732 C CA . LEU A 1 92 ? -5.777 32.5 13.703 1 96.31 92 LEU A CA 1
ATOM 733 C C . LEU A 1 92 ? -5.363 32.438 12.234 1 96.31 92 LEU A C 1
ATOM 735 O O . LEU A 1 92 ? -6.215 32.375 11.344 1 96.31 92 LEU A O 1
ATOM 739 N N . HIS A 1 93 ? -4.086 32.531 12 1 95.06 93 HIS A N 1
ATOM 740 C CA . HIS A 1 93 ? -3.523 32.469 10.656 1 95.06 93 HIS A CA 1
ATOM 741 C C . HIS A 1 93 ? -2.775 31.156 10.445 1 95.06 93 HIS A C 1
ATOM 743 O O . HIS A 1 93 ? -2.133 30.656 11.367 1 95.06 93 HIS A O 1
ATOM 749 N N . PHE A 1 94 ? -2.863 30.625 9.242 1 95.94 94 PHE A N 1
ATOM 750 C CA . PHE A 1 94 ? -2.297 29.328 8.891 1 95.94 94 PHE A CA 1
ATOM 751 C C . PHE A 1 94 ? -1.27 29.469 7.777 1 95.94 94 PHE A C 1
ATOM 753 O O . PHE A 1 94 ? -1.593 29.938 6.684 1 95.94 94 PHE A O 1
ATOM 760 N N . ILE A 1 95 ? -0.05 29.078 8.078 1 92.38 95 ILE A N 1
ATOM 761 C CA . ILE A 1 95 ? 1.067 29.25 7.156 1 92.38 95 ILE A CA 1
ATOM 762 C C . ILE A 1 95 ? 1.786 27.906 6.961 1 92.38 95 ILE A C 1
ATOM 764 O O . ILE A 1 95 ? 1.961 27.141 7.91 1 92.38 95 ILE A O 1
ATOM 768 N N . ARG A 1 96 ? 2.182 27.578 5.715 1 91.94 96 ARG A N 1
ATOM 769 C CA . ARG A 1 96 ? 2.926 26.359 5.438 1 91.94 96 ARG A CA 1
ATOM 770 C C . ARG A 1 96 ? 4.125 26.641 4.539 1 91.94 96 ARG A C 1
ATOM 772 O O . ARG A 1 96 ? 4.098 27.562 3.73 1 91.94 96 ARG A O 1
ATOM 779 N N . PHE A 1 97 ? 5.16 25.859 4.641 1 87 97 PHE A N 1
ATOM 780 C CA . PHE A 1 97 ? 6.336 25.891 3.779 1 87 97 PHE A CA 1
ATOM 781 C C . PHE A 1 97 ? 7.094 24.578 3.844 1 87 97 PHE A C 1
ATOM 783 O O . PHE A 1 97 ? 6.945 23.812 4.801 1 87 97 PHE A O 1
ATOM 790 N N . PRO A 1 98 ? 7.82 24.219 2.846 1 83.12 98 PRO A N 1
ATOM 791 C CA . PRO A 1 98 ? 8.547 22.953 2.828 1 83.12 98 PRO A CA 1
ATOM 792 C C . PRO A 1 98 ? 9.547 22.828 3.973 1 83.12 98 PRO A C 1
ATOM 794 O O . PRO A 1 98 ? 10.211 23.797 4.328 1 83.12 98 PRO A O 1
ATOM 797 N N . SER A 1 99 ? 9.688 21.594 4.48 1 83.31 99 SER A N 1
ATOM 798 C CA . SER A 1 99 ? 10.594 21.328 5.594 1 83.31 99 SER A CA 1
ATOM 799 C C . SER A 1 99 ? 12.039 21.641 5.211 1 83.31 99 SER A C 1
ATOM 801 O O . SER A 1 99 ? 12.836 22.047 6.059 1 83.31 99 SER A O 1
ATOM 803 N N . CYS A 1 100 ? 12.344 21.5 3.971 1 77.44 100 CYS A N 1
ATOM 804 C CA . CYS A 1 100 ? 13.711 21.75 3.521 1 77.44 100 CYS A CA 1
ATOM 805 C C . CYS A 1 100 ? 14.039 23.234 3.607 1 77.44 100 CYS A C 1
ATOM 807 O O . CYS A 1 100 ? 15.211 23.625 3.584 1 77.44 100 CYS A O 1
ATOM 809 N N . ALA A 1 101 ? 13.062 24.094 3.799 1 79.81 101 ALA A N 1
ATOM 810 C CA . ALA A 1 101 ? 13.266 25.531 3.914 1 79.81 101 ALA A CA 1
ATOM 811 C C . ALA A 1 101 ? 13.32 25.969 5.375 1 79.81 101 ALA A C 1
ATOM 813 O O . ALA A 1 101 ? 13.352 27.156 5.676 1 79.81 101 ALA A O 1
ATOM 814 N N . MET A 1 102 ? 13.375 25.047 6.23 1 83.44 102 MET A N 1
ATOM 815 C CA . MET A 1 102 ? 13.336 25.344 7.664 1 83.44 102 MET A CA 1
ATOM 816 C C . MET A 1 102 ? 14.508 26.234 8.07 1 83.44 102 MET A C 1
ATOM 818 O O . MET A 1 102 ? 14.352 27.125 8.898 1 83.44 102 MET A O 1
ATOM 822 N N . HIS A 1 103 ? 15.617 26 7.473 1 83.62 103 HIS A N 1
ATOM 823 C CA . HIS A 1 103 ? 16.797 26.797 7.809 1 83.62 103 HIS A CA 1
ATOM 824 C C . HIS A 1 103 ? 16.562 28.266 7.5 1 83.62 103 HIS A C 1
ATOM 826 O O . HIS A 1 103 ? 16.984 29.141 8.266 1 83.62 103 HIS A O 1
ATOM 832 N N . ARG A 1 104 ? 15.984 28.484 6.445 1 81.81 104 ARG A N 1
ATOM 833 C CA . ARG A 1 104 ? 15.672 29.859 6.074 1 81.81 104 ARG A CA 1
ATOM 834 C C . ARG A 1 104 ? 14.719 30.5 7.078 1 81.81 104 ARG A C 1
ATOM 836 O O . ARG A 1 104 ? 14.844 31.672 7.391 1 81.81 104 ARG A O 1
ATOM 843 N N . PHE A 1 105 ? 13.836 29.766 7.484 1 81.12 105 PHE A N 1
ATOM 844 C CA . PHE A 1 105 ? 12.891 30.25 8.484 1 81.12 105 PHE A CA 1
ATOM 845 C C . PHE A 1 105 ? 13.609 30.594 9.789 1 81.12 105 PHE A C 1
ATOM 847 O O . PHE A 1 105 ? 13.336 31.625 10.398 1 81.12 105 PHE A O 1
ATOM 854 N N . ILE A 1 106 ? 14.469 29.75 10.203 1 84.69 106 ILE A N 1
ATOM 855 C CA . ILE A 1 106 ? 15.227 29.953 11.43 1 84.69 106 ILE A CA 1
ATOM 856 C C . ILE A 1 106 ? 16.078 31.203 11.305 1 84.69 106 ILE A C 1
ATOM 858 O O . ILE A 1 106 ? 16.172 32 12.234 1 84.69 106 ILE A O 1
ATOM 862 N N . GLN A 1 107 ? 16.703 31.344 10.156 1 83 107 GLN A N 1
ATOM 863 C CA . GLN A 1 107 ? 17.516 32.531 9.891 1 83 107 GLN A CA 1
ATOM 864 C C . GLN A 1 107 ? 16.672 33.812 9.945 1 83 107 GLN A C 1
ATOM 866 O O . GLN A 1 107 ? 17.125 34.812 10.469 1 83 107 GLN A O 1
ATOM 871 N N . MET A 1 108 ? 15.547 33.719 9.367 1 77.56 108 MET A N 1
ATOM 872 C CA . MET A 1 108 ? 14.625 34.875 9.406 1 77.56 108 MET A CA 1
ATOM 873 C C . MET A 1 108 ? 14.266 35.219 10.844 1 77.56 108 MET A C 1
ATOM 875 O O . MET A 1 108 ? 14.172 36.406 11.188 1 77.56 108 MET A O 1
ATOM 879 N N . GLY A 1 109 ? 14.031 34.281 11.625 1 75.88 109 GLY A N 1
ATOM 880 C CA . GLY A 1 109 ? 13.766 34.5 13.039 1 75.88 109 GLY A CA 1
ATOM 881 C C . GLY A 1 109 ? 14.914 35.188 13.758 1 75.88 109 GLY A C 1
ATOM 882 O O . GLY A 1 109 ? 14.688 36.031 14.609 1 75.88 109 GLY A O 1
ATOM 883 N N . SER A 1 110 ? 16.047 34.688 13.383 1 79.25 110 SER A N 1
ATOM 884 C CA . SER A 1 110 ? 17.219 35.312 13.961 1 79.25 110 SER A CA 1
ATOM 885 C C . SER A 1 110 ? 17.344 36.781 13.531 1 79.25 110 SER A C 1
ATOM 887 O O . SER A 1 110 ? 17.625 37.625 14.359 1 79.25 110 SER A O 1
ATOM 889 N N . GLU A 1 111 ? 17.156 37 12.305 1 78.19 111 GLU A N 1
ATOM 890 C CA . GLU A 1 111 ? 17.281 38.344 11.75 1 78.19 111 GLU A CA 1
ATOM 891 C C . GLU A 1 111 ? 16.25 39.281 12.352 1 78.19 111 GLU A C 1
ATOM 893 O O . GLU A 1 111 ? 16.516 40.469 12.539 1 78.19 111 GLU A O 1
ATOM 898 N N . LYS A 1 112 ? 15.148 38.75 12.656 1 72.5 112 LYS A N 1
ATOM 899 C CA . LYS A 1 112 ? 14.07 39.594 13.203 1 72.5 112 LYS A CA 1
ATOM 900 C C . LYS A 1 112 ? 14.102 39.594 14.727 1 72.5 112 LYS A C 1
ATOM 902 O O . LYS A 1 112 ? 13.203 40.125 15.367 1 72.5 112 LYS A O 1
ATOM 907 N N . ASN A 1 113 ? 15.117 38.969 15.336 1 73.81 113 ASN A N 1
ATOM 908 C CA . ASN A 1 113 ? 15.375 38.969 16.766 1 73.81 113 ASN A CA 1
ATOM 909 C C . ASN A 1 113 ? 14.211 38.344 17.547 1 73.81 113 ASN A C 1
ATOM 911 O O . ASN A 1 113 ? 13.727 38.938 18.516 1 73.81 113 ASN A O 1
ATOM 915 N N . PHE A 1 114 ? 13.766 37.188 17.094 1 69.19 114 PHE A N 1
ATOM 916 C CA . PHE A 1 114 ? 12.703 36.469 17.766 1 69.19 114 PHE A CA 1
ATOM 917 C C . PHE A 1 114 ? 13.102 36.125 19.203 1 69.19 114 PHE A C 1
ATOM 919 O O . PHE A 1 114 ? 12.258 36.062 20.094 1 69.19 114 PHE A O 1
ATOM 926 N N . SER A 1 115 ? 14.336 35.906 19.359 1 66.69 115 SER A N 1
ATOM 927 C CA . SER A 1 115 ? 14.867 35.5 20.656 1 66.69 115 SER A CA 1
ATOM 928 C C . SER A 1 115 ? 14.617 36.562 21.719 1 66.69 115 SER A C 1
ATOM 930 O O . SER A 1 115 ? 14.547 36.281 22.906 1 66.69 115 SER A O 1
ATOM 932 N N . SER A 1 116 ? 14.594 37.688 21.312 1 62.78 116 SER A N 1
ATOM 933 C CA . SER A 1 116 ? 14.414 38.781 22.25 1 62.78 116 SER A CA 1
ATOM 934 C C . SER A 1 116 ? 13.047 38.719 22.922 1 62.78 116 SER A C 1
ATOM 936 O O . SER A 1 116 ? 12.836 39.312 23.969 1 62.78 116 SER A O 1
ATOM 938 N N . LEU A 1 117 ? 12.289 37.969 22.344 1 59.16 117 LEU A N 1
ATOM 939 C CA . LEU A 1 117 ? 10.922 37.906 22.859 1 59.16 117 LEU A CA 1
ATOM 940 C C . LEU A 1 117 ? 10.797 36.781 23.891 1 59.16 117 LEU A C 1
ATOM 942 O O . LEU A 1 117 ? 9.719 36.562 24.469 1 59.16 117 LEU A O 1
ATOM 946 N N . HIS A 1 118 ? 11.922 36.281 24.391 1 53.31 118 HIS A N 1
ATOM 947 C CA . HIS A 1 118 ? 11.977 35.219 25.375 1 53.31 118 HIS A CA 1
ATOM 948 C C . HIS A 1 118 ? 10.875 34.188 25.141 1 53.31 118 HIS A C 1
ATOM 950 O O . HIS A 1 118 ? 10.156 33.812 26.062 1 53.31 118 HIS A O 1
ATOM 956 N N . THR A 1 119 ? 10.727 33.906 23.875 1 59.5 119 THR A N 1
ATOM 957 C CA . THR A 1 119 ? 9.531 33.156 23.516 1 59.5 119 THR A CA 1
ATOM 958 C C . THR A 1 119 ? 9.852 31.672 23.344 1 59.5 119 THR A C 1
ATOM 960 O O . THR A 1 119 ? 10.922 31.312 22.828 1 59.5 119 THR A O 1
ATOM 963 N N . THR A 1 120 ? 9.227 30.859 24.172 1 69.88 120 THR A N 1
ATOM 964 C CA . THR A 1 120 ? 9.195 29.422 23.938 1 69.88 120 THR A CA 1
ATOM 965 C C . THR A 1 120 ? 8.266 29.078 22.781 1 69.88 120 THR A C 1
ATOM 967 O O . THR A 1 120 ? 7.148 29.594 22.703 1 69.88 120 THR A O 1
ATOM 970 N N . LEU A 1 121 ? 8.906 28.453 21.781 1 80.19 121 LEU A N 1
ATOM 971 C CA . LEU A 1 121 ? 8.102 28 20.656 1 80.19 121 LEU A CA 1
ATOM 972 C C . LEU A 1 121 ? 7.648 26.547 20.844 1 80.19 121 LEU A C 1
ATOM 974 O O . LEU A 1 121 ? 8.469 25.672 21.109 1 80.19 121 LEU A O 1
ATOM 978 N N . CYS A 1 122 ? 6.355 26.375 20.922 1 89 122 CYS A N 1
ATOM 979 C CA . CYS A 1 122 ? 5.836 25.016 20.984 1 89 122 CYS A CA 1
ATOM 980 C C . CYS A 1 122 ? 5.805 24.375 19.609 1 89 122 CYS A C 1
ATOM 982 O O . CYS A 1 122 ? 5.305 24.984 18.656 1 89 122 CYS A O 1
ATOM 984 N N . ALA A 1 123 ? 6.422 23.25 19.5 1 92.44 123 ALA A N 1
ATOM 985 C CA . ALA A 1 123 ? 6.512 22.562 18.219 1 92.44 123 ALA A CA 1
ATOM 986 C C . ALA A 1 123 ? 6.273 21.078 18.359 1 92.44 123 ALA A C 1
ATOM 988 O O . ALA A 1 123 ? 6.668 20.469 19.375 1 92.44 123 ALA A O 1
ATOM 989 N N . THR A 1 124 ? 5.516 20.531 17.422 1 93.62 124 THR A N 1
ATOM 990 C CA . THR A 1 124 ? 5.352 19.094 17.312 1 93.62 124 THR A CA 1
ATOM 991 C C . THR A 1 124 ? 5.891 18.578 15.977 1 93.62 124 THR A C 1
ATOM 993 O O . THR A 1 124 ? 6.578 19.312 15.266 1 93.62 124 THR A O 1
ATOM 996 N N . GLY A 1 125 ? 5.766 17.234 15.812 1 89.06 125 GLY A N 1
ATOM 997 C CA . GLY A 1 125 ? 6.305 16.641 14.594 1 89.06 125 GLY A CA 1
ATOM 998 C C . GLY A 1 125 ? 7.746 16.188 14.742 1 89.06 125 GLY A C 1
ATOM 999 O O . GLY A 1 125 ? 8.477 16.672 15.602 1 89.06 125 GLY A O 1
ATOM 1000 N N . GLY A 1 126 ? 8.195 15.375 13.891 1 81.19 126 GLY A N 1
ATOM 1001 C CA . GLY A 1 126 ? 9.555 14.867 13.938 1 81.19 126 GLY A CA 1
ATOM 1002 C C . GLY A 1 126 ? 10.602 15.945 13.734 1 81.19 126 GLY A C 1
ATOM 1003 O O . GLY A 1 126 ? 11.711 15.852 14.266 1 81.19 126 GLY A O 1
ATOM 1004 N N . GLY A 1 127 ? 10.289 16.938 13.008 1 80.81 127 GLY A N 1
ATOM 1005 C CA . GLY A 1 127 ? 11.211 18.031 12.742 1 80.81 127 GLY A CA 1
ATOM 1006 C C . GLY A 1 127 ? 11.547 18.844 13.984 1 80.81 127 GLY A C 1
ATOM 1007 O O . GLY A 1 127 ? 12.555 19.547 14.008 1 80.81 127 GLY A O 1
ATOM 1008 N N . ALA A 1 128 ? 10.625 18.781 14.906 1 85.38 128 ALA A N 1
ATOM 1009 C CA . ALA A 1 128 ? 10.93 19.484 16.156 1 85.38 128 ALA A CA 1
ATOM 1010 C C . ALA A 1 128 ? 12.188 18.891 16.812 1 85.38 128 ALA A C 1
ATOM 1012 O O . ALA A 1 128 ? 12.93 19.609 17.484 1 85.38 128 ALA A O 1
ATOM 1013 N N . TYR A 1 129 ? 12.391 17.656 16.547 1 80.44 129 TYR A N 1
ATOM 1014 C CA . TYR A 1 129 ? 13.586 16.984 17.062 1 80.44 129 TYR A CA 1
ATOM 1015 C C . TYR A 1 129 ? 14.773 17.203 16.125 1 80.44 129 TYR A C 1
ATOM 1017 O O . TYR A 1 129 ? 15.875 17.516 16.594 1 80.44 129 TYR A O 1
ATOM 1025 N N . LYS A 1 130 ? 14.531 17.125 14.961 1 79.88 130 LYS A N 1
ATOM 1026 C CA . LYS A 1 130 ? 15.562 17.219 13.938 1 79.88 130 LYS A CA 1
ATOM 1027 C C . LYS A 1 130 ? 16.219 18.594 13.93 1 79.88 130 LYS A C 1
ATOM 1029 O O . LYS A 1 130 ? 17.422 18.719 13.773 1 79.88 130 LYS A O 1
ATOM 1034 N N . PHE A 1 131 ? 15.438 19.625 14.117 1 83.62 131 PHE A N 1
ATOM 1035 C CA . PHE A 1 131 ? 15.922 20.984 13.914 1 83.62 131 PHE A CA 1
ATOM 1036 C C . PHE A 1 131 ? 16.141 21.688 15.25 1 83.62 131 PHE A C 1
ATOM 1038 O O . PHE A 1 131 ? 16.438 22.891 15.289 1 83.62 131 PHE A O 1
ATOM 1045 N N . GLU A 1 132 ? 15.992 20.984 16.297 1 86.31 132 GLU A N 1
ATOM 1046 C CA . GLU A 1 132 ? 16.109 21.562 17.641 1 86.31 132 GLU A CA 1
ATOM 1047 C C . GLU A 1 132 ? 17.422 22.312 17.797 1 86.31 132 GLU A C 1
ATOM 1049 O O . GLU A 1 132 ? 17.453 23.438 18.297 1 86.31 132 GLU A O 1
ATOM 1054 N N . GLU A 1 133 ? 18.5 21.719 17.438 1 86.94 133 GLU A N 1
ATOM 1055 C CA . GLU A 1 133 ? 19.828 22.312 17.609 1 86.94 133 GLU A CA 1
ATOM 1056 C C . GLU A 1 133 ? 19.969 23.578 16.75 1 86.94 133 GLU A C 1
ATOM 1058 O O . GLU A 1 133 ? 20.594 24.547 17.172 1 86.94 133 GLU A O 1
ATOM 1063 N N . ASP A 1 134 ? 19.406 23.547 15.609 1 87.12 134 ASP A N 1
ATOM 1064 C CA . ASP A 1 134 ? 19.469 24.719 14.727 1 87.12 134 ASP A CA 1
ATOM 1065 C C . ASP A 1 134 ? 18.703 25.891 15.328 1 87.12 134 ASP A C 1
ATOM 1067 O O . ASP A 1 134 ? 19.156 27.031 15.266 1 87.12 134 ASP A O 1
ATOM 1071 N N . PHE A 1 135 ? 17.531 25.594 15.867 1 86.75 135 PHE A N 1
ATOM 1072 C CA . PHE A 1 135 ? 16.75 26.641 16.516 1 86.75 135 PHE A CA 1
ATOM 1073 C C . PHE A 1 135 ? 17.531 27.266 17.672 1 86.75 135 PHE A C 1
ATOM 1075 O O . PHE A 1 135 ? 17.531 28.484 17.828 1 86.75 135 PHE A O 1
ATOM 1082 N N . ARG A 1 136 ? 18.188 26.438 18.375 1 86.56 136 ARG A N 1
ATOM 1083 C CA . ARG A 1 136 ? 18.922 26.891 19.547 1 86.56 136 ARG A CA 1
ATOM 1084 C C . ARG A 1 136 ? 20.172 27.688 19.125 1 86.56 136 ARG A C 1
ATOM 1086 O O . ARG A 1 136 ? 20.422 28.781 19.641 1 86.56 136 ARG A O 1
ATOM 1093 N N . THR A 1 137 ? 20.953 27.219 18.219 1 87.81 137 THR A N 1
ATOM 1094 C CA . THR A 1 137 ? 22.266 27.766 17.891 1 87.81 137 THR A CA 1
ATOM 1095 C C . THR A 1 137 ? 22.125 28.969 16.953 1 87.81 137 THR A C 1
ATOM 1097 O O . THR A 1 137 ? 22.875 29.938 17.078 1 87.81 137 THR A O 1
ATOM 1100 N N . ILE A 1 138 ? 21.188 28.938 16.078 1 83.56 138 ILE A N 1
ATOM 1101 C CA . ILE A 1 138 ? 21.109 29.969 15.055 1 83.56 138 ILE A CA 1
ATOM 1102 C C . ILE A 1 138 ? 20.188 31.094 15.531 1 83.56 138 ILE A C 1
ATOM 1104 O O . ILE A 1 138 ? 20.5 32.281 15.344 1 83.56 138 ILE A O 1
ATOM 1108 N N . ALA A 1 139 ? 19.109 30.781 16.125 1 81.12 139 ALA A N 1
ATOM 1109 C CA . ALA A 1 139 ? 18.109 31.781 16.438 1 81.12 139 ALA A CA 1
ATOM 1110 C C . ALA A 1 139 ? 17.984 31.984 17.953 1 81.12 139 ALA A C 1
ATOM 1112 O O . ALA A 1 139 ? 17.25 32.844 18.422 1 81.12 139 ALA A O 1
ATOM 1113 N N . ASP A 1 140 ? 18.688 31.203 18.703 1 82.12 140 ASP A N 1
ATOM 1114 C CA . ASP A 1 140 ? 18.625 31.25 20.172 1 82.12 140 ASP A CA 1
ATOM 1115 C C . ASP A 1 140 ? 17.188 31.078 20.656 1 82.12 140 ASP A C 1
ATOM 1117 O O . ASP A 1 140 ? 16.703 31.859 21.469 1 82.12 140 ASP A O 1
ATOM 1121 N N . LEU A 1 141 ? 16.516 30.203 20.047 1 80.44 141 LEU A N 1
ATOM 1122 C CA . LEU A 1 141 ? 15.148 29.859 20.422 1 80.44 141 LEU A CA 1
ATOM 1123 C C . LEU A 1 141 ? 15.07 28.438 20.984 1 80.44 141 LEU A C 1
ATOM 1125 O O . LEU A 1 141 ? 15.758 27.547 20.5 1 80.44 141 LEU A O 1
ATOM 1129 N N . GLN A 1 142 ? 14.32 28.375 22.016 1 81 142 GLN A N 1
ATOM 1130 C CA . GLN A 1 142 ? 14.086 27.062 22.594 1 81 142 GLN A CA 1
ATOM 1131 C C . GLN A 1 142 ? 12.758 26.484 22.125 1 81 142 GLN A C 1
ATOM 1133 O O . GLN A 1 142 ? 11.734 27.172 22.172 1 81 142 GLN A O 1
ATOM 1138 N N . LEU A 1 143 ? 12.812 25.234 21.672 1 86.06 143 LEU A N 1
ATOM 1139 C CA . LEU A 1 143 ? 11.602 24.547 21.25 1 86.06 143 LEU A CA 1
ATOM 1140 C C . LEU A 1 143 ? 11.039 23.672 22.375 1 86.06 143 LEU A C 1
ATOM 1142 O O . LEU A 1 143 ? 11.789 22.938 23.016 1 86.06 143 LEU A O 1
ATOM 1146 N N . HIS A 1 144 ? 9.852 23.969 22.703 1 88.69 144 HIS A N 1
ATOM 1147 C CA . HIS A 1 144 ? 9.117 23.016 23.516 1 88.69 144 HIS A CA 1
ATOM 1148 C C . HIS A 1 144 ? 8.484 21.922 22.672 1 88.69 144 HIS A C 1
ATOM 1150 O O . HIS A 1 144 ? 7.457 22.156 22.031 1 88.69 144 HIS A O 1
ATOM 1156 N N . LYS A 1 145 ? 9.062 20.75 22.734 1 91.06 145 LYS A N 1
ATOM 1157 C CA . LYS A 1 145 ? 8.656 19.641 21.859 1 91.06 145 LYS A CA 1
ATOM 1158 C C . LYS A 1 145 ? 7.445 18.906 22.422 1 91.06 145 LYS A C 1
ATOM 1160 O O . LYS A 1 145 ? 7.438 18.531 23.594 1 91.06 145 LYS A O 1
ATOM 1165 N N . LEU A 1 146 ? 6.551 18.75 21.609 1 92 146 LEU A N 1
ATOM 1166 C CA . LEU A 1 146 ? 5.289 18.141 22 1 92 146 LEU A CA 1
ATOM 1167 C C . LEU A 1 146 ? 5.016 16.875 21.188 1 92 146 LEU A C 1
ATOM 1169 O O . LEU A 1 146 ? 5.512 16.734 20.078 1 92 146 LEU A O 1
ATOM 1173 N N . ASP A 1 147 ? 4.254 15.953 21.828 1 91.31 147 ASP A N 1
ATOM 1174 C CA . ASP A 1 147 ? 3.875 14.742 21.109 1 91.31 147 ASP A CA 1
ATOM 1175 C C . ASP A 1 147 ? 2.984 15.062 19.922 1 91.31 147 ASP A C 1
ATOM 1177 O O . ASP A 1 147 ? 2 15.797 20.047 1 91.31 147 ASP A O 1
ATOM 1181 N N . GLU A 1 148 ? 3.338 14.477 18.844 1 91.69 148 GLU A N 1
ATOM 1182 C CA . GLU A 1 148 ? 2.689 14.781 17.562 1 91.69 148 GLU A CA 1
ATOM 1183 C C . GLU A 1 148 ? 1.221 14.367 17.578 1 91.69 148 GLU A C 1
ATOM 1185 O O . GLU A 1 148 ? 0.349 15.133 17.172 1 91.69 148 GLU A O 1
ATOM 1190 N N . LEU A 1 149 ? 0.928 13.188 18.047 1 93.44 149 LEU A N 1
ATOM 1191 C CA . LEU A 1 149 ? -0.423 12.641 17.969 1 93.44 149 LEU A CA 1
ATOM 1192 C C . LEU A 1 149 ? -1.335 13.289 19 1 93.44 149 LEU A C 1
ATOM 1194 O O . LEU A 1 149 ? -2.525 13.484 18.75 1 93.44 149 LEU A O 1
ATOM 1198 N N . ASP A 1 150 ? -0.767 13.648 20.188 1 94.69 150 ASP A N 1
ATOM 1199 C CA . ASP A 1 150 ? -1.533 14.43 21.156 1 94.69 150 ASP A CA 1
ATOM 1200 C C . ASP A 1 150 ? -1.96 15.773 20.578 1 94.69 150 ASP A C 1
ATOM 1202 O O . ASP A 1 150 ? -3.119 16.172 20.703 1 94.69 150 ASP A O 1
ATOM 1206 N N . CYS A 1 151 ? -0.978 16.406 19.953 1 96 151 CYS A N 1
ATOM 1207 C CA . CYS A 1 151 ? -1.257 17.719 19.375 1 96 151 CYS A CA 1
ATOM 1208 C C . CYS A 1 151 ? -2.311 17.609 18.281 1 96 151 CYS A C 1
ATOM 1210 O O . CYS A 1 151 ? -3.182 18.469 18.156 1 96 151 CYS A O 1
ATOM 1212 N N . LEU A 1 152 ? -2.195 16.562 17.516 1 96.94 152 LEU A N 1
ATOM 1213 C CA . LEU A 1 152 ? -3.131 16.328 16.406 1 96.94 152 LEU A CA 1
ATOM 1214 C C . LEU A 1 152 ? -4.559 16.219 16.922 1 96.94 152 LEU A C 1
ATOM 1216 O O . LEU A 1 152 ? -5.461 16.891 16.438 1 96.94 152 LEU A O 1
ATOM 1220 N N . ILE A 1 153 ? -4.785 15.422 17.922 1 96.5 153 ILE A N 1
ATOM 1221 C CA . ILE A 1 153 ? -6.121 15.172 18.453 1 96.5 153 ILE A CA 1
ATOM 1222 C C . ILE A 1 153 ? -6.66 16.438 19.125 1 96.5 153 ILE A C 1
ATOM 1224 O O . ILE A 1 153 ? -7.801 16.828 18.875 1 96.5 153 ILE A O 1
ATOM 1228 N N . GLN A 1 154 ? -5.828 17.094 19.953 1 95.75 154 GLN A N 1
ATOM 1229 C CA . GLN A 1 154 ? -6.258 18.297 20.641 1 95.75 154 GLN A CA 1
ATOM 1230 C C . GLN A 1 154 ? -6.598 19.406 19.656 1 95.75 154 GLN A C 1
ATOM 1232 O O . GLN A 1 154 ? -7.594 20.109 19.828 1 95.75 154 GLN A O 1
ATOM 1237 N N . GLY A 1 155 ? -5.719 19.547 18.641 1 97.19 155 GLY A N 1
ATOM 1238 C CA . GLY A 1 155 ? -5.961 20.547 17.625 1 97.19 155 GLY A CA 1
ATOM 1239 C C . GLY A 1 155 ? -7.238 20.312 16.844 1 97.19 155 GLY A C 1
ATOM 1240 O O . GLY A 1 155 ? -7.996 21.25 16.578 1 97.19 155 GLY A O 1
ATOM 1241 N N . LEU A 1 156 ? -7.457 19.078 16.469 1 97 156 LEU A N 1
ATOM 1242 C CA . LEU A 1 156 ? -8.656 18.703 15.711 1 97 156 LEU A CA 1
ATOM 1243 C C . LEU A 1 156 ? -9.914 19 16.516 1 97 156 LEU A C 1
ATOM 1245 O O . LEU A 1 156 ? -10.852 19.625 16 1 97 156 LEU A O 1
ATOM 1249 N N . LEU A 1 157 ? -9.93 18.609 17.781 1 95.25 157 LEU A N 1
ATOM 1250 C CA . LEU A 1 157 ? -11.094 18.812 18.641 1 95.25 157 LEU A CA 1
ATOM 1251 C C . LEU A 1 157 ? -11.359 20.297 18.859 1 95.25 157 LEU A C 1
ATOM 1253 O O . LEU A 1 157 ? -12.516 20.734 18.859 1 95.25 157 LEU A O 1
ATOM 1257 N N . TYR A 1 158 ? -10.352 21.047 19.031 1 95.19 158 TYR A N 1
ATOM 1258 C CA . TYR A 1 158 ? -10.516 22.484 19.234 1 95.19 158 TYR A CA 1
ATOM 1259 C C . TYR A 1 158 ? -11.125 23.156 18 1 95.19 158 TYR A C 1
ATOM 1261 O O . TYR A 1 158 ? -12.109 23.891 18.109 1 95.19 158 TYR A O 1
ATOM 1269 N N . VAL A 1 159 ? -10.516 22.922 16.859 1 96.5 159 VAL A N 1
ATOM 1270 C CA . VAL A 1 159 ? -10.969 23.547 15.617 1 96.5 159 VAL A CA 1
ATOM 1271 C C . VAL A 1 159 ? -12.406 23.125 15.32 1 96.5 159 VAL A C 1
ATOM 1273 O O . VAL A 1 159 ? -13.211 23.938 14.844 1 96.5 159 VAL A O 1
ATOM 1276 N N . ASP A 1 160 ? -12.633 21.875 15.516 1 94.94 160 ASP A N 1
ATOM 1277 C CA . ASP A 1 160 ? -14 21.406 15.32 1 94.94 160 ASP A CA 1
ATOM 1278 C C . ASP A 1 160 ? -14.969 22.141 16.25 1 94.94 160 ASP A C 1
ATOM 1280 O O . ASP A 1 160 ? -16.094 22.469 15.852 1 94.94 160 ASP A O 1
ATOM 1284 N N . SER A 1 1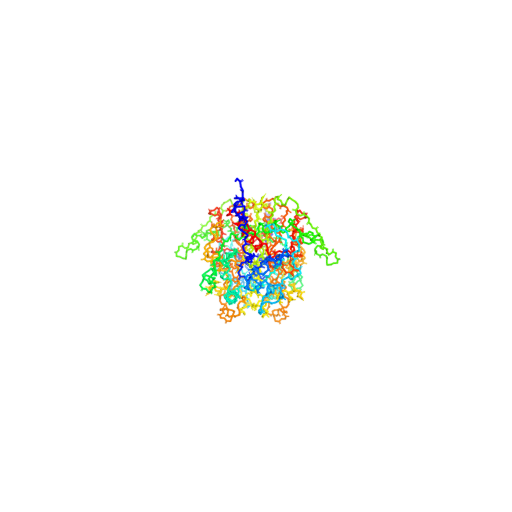61 ? -14.594 22.375 17.469 1 93.5 161 SER A N 1
ATOM 1285 C CA . SER A 1 161 ? -15.445 23.016 18.469 1 93.5 161 SER A CA 1
ATOM 1286 C C . SER A 1 161 ? -15.742 24.453 18.078 1 93.5 161 SER A C 1
ATOM 1288 O O . SER A 1 161 ? -16.844 24.953 18.328 1 93.5 161 SER A O 1
ATOM 1290 N N . VAL A 1 162 ? -14.797 25.156 17.562 1 94.38 162 VAL A N 1
ATOM 1291 C CA . VAL A 1 162 ? -14.992 26.578 17.266 1 94.38 162 VAL A CA 1
ATOM 1292 C C . VAL A 1 162 ? -15.625 26.719 15.875 1 94.38 162 VAL A C 1
ATOM 1294 O O . VAL A 1 162 ? -16.172 27.781 15.547 1 94.38 162 VAL A O 1
ATOM 1297 N N . GLY A 1 163 ? -15.492 25.672 15.047 1 94.31 163 GLY A N 1
ATOM 1298 C CA . GLY A 1 163 ? -16.047 25.734 13.703 1 94.31 163 GLY A CA 1
ATOM 1299 C C . GLY A 1 163 ? -15.219 26.562 12.742 1 94.31 163 GLY A C 1
ATOM 1300 O O . GLY A 1 163 ? -14.141 27.031 13.102 1 94.31 163 GLY A O 1
ATOM 1301 N N . PHE A 1 164 ? -15.703 26.656 11.555 1 96.88 164 PHE A N 1
ATOM 1302 C CA . PHE A 1 164 ? -15.039 27.422 10.516 1 96.88 164 PHE A CA 1
ATOM 1303 C C . PHE A 1 164 ? -15.812 28.703 10.203 1 96.88 164 PHE A C 1
ATOM 1305 O O . PHE A 1 164 ? -16.578 28.734 9.242 1 96.88 164 PHE A O 1
ATOM 1312 N N . ASN A 1 165 ? -15.578 29.703 10.992 1 96.69 165 ASN A N 1
ATOM 1313 C CA . ASN A 1 165 ? -16.203 31.016 10.805 1 96.69 165 ASN A CA 1
ATOM 1314 C C . ASN A 1 165 ? -17.703 30.906 10.625 1 96.69 165 ASN A C 1
ATOM 1316 O O . ASN A 1 165 ? -18.266 31.453 9.672 1 96.69 165 ASN A O 1
ATOM 1320 N N . GLY A 1 166 ? -18.344 30.188 11.445 1 93.81 166 GLY A N 1
ATOM 1321 C CA . GLY A 1 166 ? -19.797 30.047 11.438 1 93.81 166 GLY A CA 1
ATOM 1322 C C . GLY A 1 166 ? -20.266 28.812 10.703 1 93.81 166 GLY A C 1
ATOM 1323 O O . GLY A 1 166 ? -21.469 28.5 10.727 1 93.81 166 GLY A O 1
ATOM 1324 N N . HIS A 1 167 ? -19.422 28.141 10.109 1 94.94 167 HIS A N 1
ATOM 1325 C CA . HIS A 1 167 ? -19.75 26.906 9.398 1 94.94 167 HIS A CA 1
ATOM 1326 C C . HIS A 1 167 ? -19.078 25.703 10.055 1 94.94 167 HIS A C 1
ATOM 1328 O O . HIS A 1 167 ? -18.094 25.844 10.766 1 94.94 167 HIS A O 1
ATOM 1334 N N . PRO A 1 168 ? -19.656 24.5 9.789 1 94.94 168 PRO A N 1
ATOM 1335 C CA . PRO A 1 168 ? -19 23.312 10.344 1 94.94 168 PRO A CA 1
ATOM 1336 C C . PRO A 1 168 ? -17.625 23.062 9.75 1 94.94 168 PRO A C 1
ATOM 1338 O O . PRO A 1 168 ? -17.406 23.281 8.555 1 94.94 168 PRO A O 1
ATOM 1341 N N . GLU A 1 169 ? -16.734 22.641 10.57 1 96.38 169 GLU A N 1
ATOM 1342 C CA . GLU A 1 169 ? -15.391 22.25 10.188 1 96.38 169 GLU A CA 1
ATOM 1343 C C . GLU A 1 169 ? -15.391 20.938 9.406 1 96.38 169 GLU A C 1
ATOM 1345 O O . GLU A 1 169 ? -14.641 20.781 8.438 1 96.38 169 GLU A O 1
ATOM 1350 N N . CYS A 1 170 ? -16.219 20.031 9.773 1 96.31 170 CYS A N 1
ATOM 1351 C CA . CYS A 1 170 ? -16.266 18.656 9.258 1 96.31 170 CYS A CA 1
ATOM 1352 C C . CYS A 1 170 ? -17.25 18.531 8.109 1 96.31 170 CYS A C 1
ATOM 1354 O O . CYS A 1 170 ? -18.266 19.234 8.07 1 96.31 170 CYS A O 1
ATOM 1356 N N . TYR A 1 171 ? -16.969 17.719 7.133 1 96.31 171 TYR A N 1
ATOM 1357 C CA . TYR A 1 171 ? -17.844 17.484 5.988 1 96.31 171 TYR A CA 1
ATOM 1358 C C . TYR A 1 171 ? -17.641 16.094 5.414 1 96.31 171 TYR A C 1
ATOM 1360 O O . TYR A 1 171 ? -16.766 15.359 5.855 1 96.31 171 TYR A O 1
ATOM 1368 N N . TYR A 1 172 ? -18.531 15.617 4.594 1 94.81 172 TYR A N 1
ATOM 1369 C CA . TYR A 1 172 ? -18.453 14.359 3.867 1 94.81 172 TYR A CA 1
ATOM 1370 C C . TYR A 1 172 ? -18.938 14.516 2.436 1 94.81 172 TYR A C 1
ATOM 1372 O O . TYR A 1 172 ? -19.438 15.586 2.059 1 94.81 172 TYR A O 1
ATOM 1380 N N . PHE A 1 173 ? -18.703 13.562 1.607 1 93.44 173 PHE A N 1
ATOM 1381 C CA . PHE A 1 173 ? -19.172 13.586 0.226 1 93.44 173 PHE A CA 1
ATOM 1382 C C . PHE A 1 173 ? -20.312 12.594 0.026 1 93.44 173 PHE A C 1
ATOM 1384 O O . PHE A 1 173 ? -20.188 11.422 0.388 1 93.44 173 PHE A O 1
ATOM 1391 N N . GLU A 1 174 ? -21.344 13.125 -0.537 1 89.69 174 GLU A N 1
ATOM 1392 C CA . GLU A 1 174 ? -22.453 12.273 -0.975 1 89.69 174 GLU A CA 1
ATOM 1393 C C . GLU A 1 174 ? -22.266 11.844 -2.428 1 89.69 174 GLU A C 1
ATOM 1395 O O . GLU A 1 174 ? -21.859 12.648 -3.273 1 89.69 174 GLU A O 1
ATOM 1400 N N . ASN A 1 175 ? -22.5 10.586 -2.75 1 85.81 175 ASN A N 1
ATOM 1401 C CA . ASN A 1 175 ? -22.375 10.023 -4.086 1 85.81 175 ASN A CA 1
ATOM 1402 C C . ASN A 1 175 ? -20.984 10.289 -4.68 1 85.81 175 ASN A C 1
ATOM 1404 O O . ASN A 1 175 ? -20.875 10.828 -5.785 1 85.81 175 ASN A O 1
ATOM 1408 N N . PRO A 1 176 ? -20 9.93 -4.016 1 82.88 176 PRO A N 1
ATOM 1409 C CA . PRO A 1 176 ? -18.641 10.297 -4.41 1 82.88 176 PRO A CA 1
ATOM 1410 C C . PRO A 1 176 ? -18.25 9.758 -5.781 1 82.88 176 PRO A C 1
ATOM 1412 O O . PRO A 1 176 ? -17.375 10.328 -6.453 1 82.88 176 PRO A O 1
ATOM 1415 N N . THR A 1 177 ? -18.766 8.773 -6.305 1 74.94 177 THR A N 1
ATOM 1416 C CA . THR A 1 177 ? -18.344 8.141 -7.551 1 74.94 177 THR A CA 1
ATOM 1417 C C . THR A 1 177 ? -19.125 8.703 -8.734 1 74.94 177 THR A C 1
ATOM 1419 O O . THR A 1 177 ? -18.812 8.398 -9.891 1 74.94 177 THR A O 1
ATOM 1422 N N . ASP A 1 178 ? -20.109 9.414 -8.438 1 79.88 178 ASP A N 1
ATOM 1423 C CA . ASP A 1 178 ? -20.906 10.023 -9.508 1 79.88 178 ASP A CA 1
ATOM 1424 C C . ASP A 1 178 ? -20.5 11.477 -9.727 1 79.88 178 ASP A C 1
ATOM 1426 O O . ASP A 1 178 ? -20.875 12.352 -8.938 1 79.88 178 ASP A O 1
ATOM 1430 N N . PRO A 1 179 ? -19.812 11.688 -10.758 1 75.31 179 PRO A N 1
ATOM 1431 C CA . PRO A 1 179 ? -19.328 13.062 -10.977 1 75.31 179 PRO A CA 1
ATOM 1432 C C . PRO A 1 179 ? -20.469 14.07 -11.031 1 75.31 179 PRO A C 1
ATOM 1434 O O . PRO A 1 179 ? -20.297 15.227 -10.617 1 75.31 179 PRO A O 1
ATOM 1437 N N . GLU A 1 180 ? -21.594 13.688 -11.453 1 83.88 180 GLU A N 1
ATOM 1438 C CA . GLU A 1 180 ? -22.703 14.617 -11.617 1 83.88 180 GLU A CA 1
ATOM 1439 C C . GLU A 1 180 ? -23.469 14.797 -10.32 1 83.88 180 GLU A C 1
ATOM 1441 O O . GLU A 1 180 ? -24.109 15.828 -10.109 1 83.88 180 GLU A O 1
ATOM 1446 N N . GLN A 1 181 ? -23.281 13.914 -9.453 1 87.44 181 GLN A N 1
ATOM 1447 C CA . GLN A 1 181 ? -24.125 13.938 -8.266 1 87.44 181 GLN A CA 1
ATOM 1448 C C . GLN A 1 181 ? -23.281 14.102 -7 1 87.44 181 GLN A C 1
ATOM 1450 O O . GLN A 1 181 ? -23.828 14.25 -5.902 1 87.44 181 GLN A O 1
ATOM 1455 N N . CYS A 1 182 ? -22.031 14.117 -7.164 1 87.25 182 CYS A N 1
ATOM 1456 C CA . CYS A 1 182 ? -21.172 14.242 -5.996 1 87.25 182 CYS A CA 1
ATOM 1457 C C . CYS A 1 182 ? -21.328 15.602 -5.332 1 87.25 182 CYS A C 1
ATOM 1459 O O . CYS A 1 182 ? -21.234 16.641 -5.996 1 87.25 182 CYS A O 1
ATOM 1461 N N . GLN A 1 183 ? -21.656 15.609 -3.975 1 92.38 183 GLN A N 1
ATOM 1462 C CA . GLN A 1 183 ? -21.891 16.859 -3.254 1 92.38 183 GLN A CA 1
ATOM 1463 C C . GLN A 1 183 ? -21.141 16.859 -1.918 1 92.38 183 GLN A C 1
ATOM 1465 O O . GLN A 1 183 ? -21.172 15.875 -1.189 1 92.38 183 GLN A O 1
ATOM 1470 N N . LYS A 1 184 ? -20.484 17.938 -1.694 1 93.44 184 LYS A N 1
ATOM 1471 C CA . LYS A 1 184 ? -19.906 18.172 -0.377 1 93.44 184 LYS A CA 1
ATOM 1472 C C . LYS A 1 184 ? -20.969 18.609 0.625 1 93.44 184 LYS A C 1
ATOM 1474 O O . LYS A 1 184 ? -21.703 19.562 0.39 1 93.44 184 LYS A O 1
ATOM 1479 N N . LYS A 1 185 ? -21.156 17.875 1.757 1 95 185 LYS A N 1
ATOM 1480 C CA . LYS A 1 185 ? -22.156 18.156 2.783 1 95 185 LYS A CA 1
ATOM 1481 C C . LYS A 1 185 ? -21.5 18.391 4.141 1 95 185 LYS A C 1
ATOM 1483 O O . LYS A 1 185 ? -20.531 17.703 4.492 1 95 185 LYS A O 1
ATOM 1488 N N . PRO A 1 186 ? -22 19.391 4.844 1 95 186 PRO A N 1
ATOM 1489 C CA . PRO A 1 186 ? -21.469 19.594 6.195 1 95 186 PRO A CA 1
ATOM 1490 C C . PRO A 1 186 ? -21.812 18.453 7.148 1 95 186 PRO A C 1
ATOM 1492 O O . PRO A 1 186 ? -22.797 17.75 6.945 1 95 186 PRO A O 1
ATOM 1495 N N . TYR A 1 187 ? -20.953 18.266 8.07 1 93.19 187 TYR A N 1
ATOM 1496 C CA . TYR A 1 187 ? -21.141 17.25 9.102 1 93.19 187 TYR A CA 1
ATOM 1497 C C . TYR A 1 187 ? -20.812 17.797 10.484 1 93.19 187 TYR A C 1
ATOM 1499 O O . TYR A 1 187 ? -19.828 18.531 10.641 1 93.19 187 TYR A O 1
ATOM 1507 N N . CYS A 1 188 ? -21.625 17.516 11.469 1 88.75 188 CYS A N 1
ATOM 1508 C CA . CYS A 1 188 ? -21.344 17.875 12.852 1 88.75 188 CYS A CA 1
ATOM 1509 C C . CYS A 1 188 ? -20.734 16.703 13.609 1 88.75 188 CYS A C 1
ATOM 1511 O O . CYS A 1 188 ? -21.391 15.695 13.828 1 88.75 188 CYS A O 1
ATOM 1513 N N . LEU A 1 189 ? -19.5 16.844 13.914 1 87.69 189 LEU A N 1
ATOM 1514 C CA . LEU A 1 189 ? -18.781 15.797 14.625 1 87.69 189 LEU A CA 1
ATOM 1515 C C . LEU A 1 189 ? -19.141 15.812 16.109 1 87.69 189 LEU A C 1
ATOM 1517 O O . LEU A 1 189 ? -18.281 15.602 16.969 1 87.69 189 LEU A O 1
ATOM 1521 N N . ASP A 1 190 ? -20.359 15.93 16.484 1 83.12 190 ASP A N 1
ATOM 1522 C CA . ASP A 1 190 ? -20.797 15.891 17.875 1 83.12 190 ASP A CA 1
ATOM 1523 C C . ASP A 1 190 ? -20.562 14.508 18.469 1 83.12 190 ASP A C 1
ATOM 1525 O O . ASP A 1 190 ? -20.922 13.492 17.875 1 83.12 190 ASP A O 1
ATOM 1529 N N . ASN A 1 191 ? -20 14.375 19.703 1 82.06 191 ASN A N 1
ATOM 1530 C CA . ASN A 1 191 ? -19.625 13.125 20.359 1 82.06 191 ASN A CA 1
ATOM 1531 C C . ASN A 1 191 ? -18.891 12.188 19.406 1 82.06 191 ASN A C 1
ATOM 1533 O O . ASN A 1 191 ? -19.344 11.07 19.156 1 82.06 191 ASN A O 1
ATOM 1537 N N . PRO A 1 192 ? -17.891 12.562 18.922 1 85.38 192 PRO A N 1
ATOM 1538 C CA . PRO A 1 192 ? -17.172 11.914 17.812 1 85.38 192 PRO A CA 1
ATOM 1539 C C . PRO A 1 192 ? -16.609 10.547 18.203 1 85.38 192 PRO A C 1
ATOM 1541 O O . PRO A 1 192 ? -16.141 9.805 17.328 1 85.38 192 PRO A O 1
ATOM 1544 N N . TYR A 1 193 ? -16.812 10.109 19.406 1 92.56 193 TYR A N 1
ATOM 1545 C CA . TYR A 1 193 ? -16.109 8.898 19.828 1 92.56 193 TYR A CA 1
ATOM 1546 C C . TYR A 1 193 ? -17.031 7.684 19.75 1 92.56 193 TYR A C 1
ATOM 1548 O O . TYR A 1 193 ? -18.234 7.785 19.984 1 92.56 193 TYR A O 1
ATOM 1556 N N . PRO A 1 194 ? -16.516 6.512 19.531 1 95.62 194 PRO A N 1
ATOM 1557 C CA . PRO A 1 194 ? -15.148 6.305 19.031 1 95.62 194 PRO A CA 1
ATOM 1558 C C . PRO A 1 194 ? -15 6.695 17.562 1 95.62 194 PRO A C 1
ATOM 1560 O O . PRO A 1 194 ? -15.961 6.613 16.797 1 95.62 194 PRO A O 1
ATOM 1563 N N . MET A 1 195 ? -13.891 7.16 17.172 1 96.62 195 MET A N 1
ATOM 1564 C CA . MET A 1 195 ? -13.602 7.465 15.773 1 96.62 195 MET A CA 1
ATOM 1565 C C . MET A 1 195 ? -12.234 6.922 15.367 1 96.62 195 MET A C 1
ATOM 1567 O O . MET A 1 195 ? -11.352 6.758 16.203 1 96.62 195 MET A O 1
ATOM 1571 N N . LEU A 1 196 ? -12.125 6.496 14.141 1 97.62 196 LEU A N 1
ATOM 1572 C CA . LEU A 1 196 ? -10.836 6.164 13.547 1 97.62 196 LEU A CA 1
ATOM 1573 C C . LEU A 1 196 ? -10.227 7.383 12.859 1 97.62 196 LEU A C 1
ATOM 1575 O O . LEU A 1 196 ? -10.789 7.91 11.898 1 97.62 196 LEU A O 1
ATOM 1579 N N . LEU A 1 197 ? -9.164 7.859 13.359 1 98.25 197 LEU A N 1
ATOM 1580 C CA . LEU A 1 197 ? -8.469 9.016 12.797 1 98.25 197 LEU A CA 1
ATOM 1581 C C . LEU A 1 197 ? -7.32 8.57 11.898 1 98.25 197 LEU A C 1
ATOM 1583 O O . LEU A 1 197 ? -6.379 7.922 12.352 1 98.25 197 LEU A O 1
ATOM 1587 N N . VAL A 1 198 ? -7.422 8.852 10.617 1 98.5 198 VAL A N 1
ATOM 1588 C CA . VAL A 1 198 ? -6.398 8.516 9.633 1 98.5 198 VAL A CA 1
ATOM 1589 C C . VAL A 1 198 ? -5.629 9.773 9.234 1 98.5 198 VAL A C 1
ATOM 1591 O O . VAL A 1 198 ? -6.117 10.586 8.453 1 98.5 198 VAL A O 1
ATOM 1594 N N . ASN A 1 199 ? -4.438 9.922 9.766 1 97.69 199 ASN A N 1
ATOM 1595 C CA . ASN A 1 199 ? -3.584 11.07 9.5 1 97.69 199 ASN A CA 1
ATOM 1596 C C . ASN A 1 199 ? -2.633 10.805 8.336 1 97.69 199 ASN A C 1
ATOM 1598 O O . ASN A 1 199 ? -1.676 10.047 8.469 1 97.69 199 ASN A O 1
ATOM 1602 N N . ILE A 1 200 ? -2.891 11.508 7.223 1 97.75 200 ILE A N 1
ATOM 1603 C CA . ILE A 1 200 ? -2.145 11.25 5.996 1 97.75 200 ILE A CA 1
ATOM 1604 C C . ILE A 1 200 ? -1.162 12.391 5.742 1 97.75 200 ILE A C 1
ATOM 1606 O O . ILE A 1 200 ? -1.523 13.406 5.145 1 97.75 200 ILE A O 1
ATOM 1610 N N . GLY A 1 201 ? 0.057 12.289 6.086 1 94.44 201 GLY A N 1
ATOM 1611 C CA . GLY A 1 201 ? 1.165 13.172 5.754 1 94.44 201 GLY A CA 1
ATOM 1612 C C . GLY A 1 201 ? 2.148 12.555 4.777 1 94.44 201 GLY A C 1
ATOM 1613 O O . GLY A 1 201 ? 1.752 12.039 3.73 1 94.44 201 GLY A O 1
ATOM 1614 N N . SER A 1 202 ? 3.506 12.719 5.195 1 93.06 202 SER A N 1
ATOM 1615 C CA . SER A 1 202 ? 4.488 11.977 4.41 1 93.06 202 SER A CA 1
ATOM 1616 C C . SER A 1 202 ? 4.215 10.477 4.469 1 93.06 202 SER A C 1
ATOM 1618 O O . SER A 1 202 ? 4.301 9.781 3.451 1 93.06 202 SER A O 1
ATOM 1620 N N . GLY A 1 203 ? 4.035 9.984 5.613 1 95 203 GLY A N 1
ATOM 1621 C CA . GLY A 1 203 ? 3.465 8.672 5.867 1 95 203 GLY A CA 1
ATOM 1622 C C . GLY A 1 203 ? 2.053 8.734 6.418 1 95 203 GLY A C 1
ATOM 1623 O O . GLY A 1 203 ? 1.417 9.789 6.398 1 95 203 GLY A O 1
ATOM 1624 N N . VAL A 1 204 ? 1.493 7.602 6.816 1 97.12 204 VAL A N 1
ATOM 1625 C CA . VAL A 1 204 ? 0.124 7.543 7.32 1 97.12 204 VAL A CA 1
ATOM 1626 C C . VAL A 1 204 ? 0.109 6.906 8.703 1 97.12 204 VAL A C 1
ATOM 1628 O O . VAL A 1 204 ? 0.81 5.922 8.953 1 97.12 204 VAL A O 1
ATOM 1631 N N . SER A 1 205 ? -0.573 7.5 9.609 1 95.94 205 SER A N 1
ATOM 1632 C CA . SER A 1 205 ? -0.838 6.93 10.93 1 95.94 205 SER A CA 1
ATOM 1633 C C . SER A 1 205 ? -2.336 6.762 11.164 1 95.94 205 SER A C 1
ATOM 1635 O O . SER A 1 205 ? -3.121 7.668 10.875 1 95.94 205 SER A O 1
ATOM 1637 N N . VAL A 1 206 ? -2.727 5.625 11.625 1 97.5 206 VAL A N 1
ATOM 1638 C CA . VAL A 1 206 ? -4.129 5.336 11.914 1 97.5 206 VAL A CA 1
ATOM 1639 C C . VAL A 1 206 ? -4.328 5.195 13.422 1 97.5 206 VAL A C 1
ATOM 1641 O O . VAL A 1 206 ? -3.68 4.363 14.062 1 97.5 206 VAL A O 1
ATOM 1644 N N . LEU A 1 207 ? -5.219 5.98 13.969 1 97.81 207 LEU A N 1
ATOM 1645 C CA . LEU A 1 207 ? -5.477 6.012 15.406 1 97.81 207 LEU A CA 1
ATOM 1646 C C . LEU A 1 207 ? -6.922 5.629 15.703 1 97.81 207 LEU A C 1
ATOM 1648 O O . LEU A 1 207 ? -7.836 6.039 14.984 1 97.81 207 LEU A O 1
ATOM 1652 N N . ALA A 1 208 ? -7.133 4.777 16.688 1 97.56 208 ALA A N 1
ATOM 1653 C CA . ALA A 1 208 ? -8.445 4.609 17.297 1 97.56 208 ALA A CA 1
ATOM 1654 C C . ALA A 1 208 ? -8.617 5.551 18.484 1 97.56 208 ALA A C 1
ATOM 1656 O O . ALA A 1 208 ? -7.859 5.469 19.469 1 97.56 208 ALA A O 1
ATOM 1657 N N . VAL A 1 209 ? -9.492 6.445 18.359 1 97.5 209 VAL A N 1
ATOM 1658 C CA . VAL A 1 209 ? -9.68 7.48 19.375 1 97.5 209 VAL A CA 1
ATOM 1659 C C . VAL A 1 209 ? -10.969 7.227 20.156 1 97.5 209 VAL A C 1
ATOM 1661 O O . VAL A 1 209 ? -12.062 7.258 19.578 1 97.5 209 VAL A O 1
ATOM 1664 N N . TYR A 1 210 ? -10.867 7.023 21.438 1 96.44 210 TYR A N 1
ATOM 1665 C CA . TYR A 1 210 ? -12.016 6.664 22.266 1 96.44 210 TYR A CA 1
ATOM 1666 C C . TYR A 1 210 ? -12.484 7.855 23.094 1 96.44 210 TYR A C 1
ATOM 1668 O O . TYR A 1 210 ? -13.617 7.879 23.578 1 96.44 210 TYR A O 1
ATOM 1676 N N . SER A 1 211 ? -11.609 8.719 23.391 1 94.12 211 SER A N 1
ATOM 1677 C CA . SER A 1 211 ? -11.891 9.992 24.047 1 94.12 211 SER A CA 1
ATOM 1678 C C . SER A 1 211 ? -10.758 10.984 23.812 1 94.12 211 SER A C 1
ATOM 1680 O O . SER A 1 211 ? -9.758 10.656 23.156 1 94.12 211 SER A O 1
ATOM 1682 N N . LYS A 1 212 ? -10.875 12.148 24.297 1 89.44 212 LYS A N 1
ATOM 1683 C CA . LYS A 1 212 ? -9.891 13.211 24.141 1 89.44 212 LYS A CA 1
ATOM 1684 C C . LYS A 1 212 ? -8.523 12.781 24.656 1 89.44 212 LYS A C 1
ATOM 1686 O O . LYS A 1 212 ? -7.488 13.164 24.109 1 89.44 212 LYS A O 1
ATOM 1691 N N . ASP A 1 213 ? -8.516 12 25.656 1 91 213 ASP A N 1
ATOM 1692 C CA . ASP A 1 213 ? -7.262 11.633 26.312 1 91 213 ASP A CA 1
ATOM 1693 C C . ASP A 1 213 ? -7.016 10.125 26.219 1 91 213 ASP A C 1
ATOM 1695 O O . ASP A 1 213 ? -6.141 9.594 26.906 1 91 213 ASP A O 1
ATOM 1699 N N . ASN A 1 214 ? -7.824 9.461 25.484 1 95.38 214 ASN A N 1
ATOM 1700 C CA . ASN A 1 214 ? -7.707 8.016 25.344 1 95.38 214 ASN A CA 1
ATOM 1701 C C . ASN A 1 214 ? -7.723 7.586 23.891 1 95.38 214 ASN A C 1
ATOM 1703 O O . ASN A 1 214 ? -8.781 7.512 23.266 1 95.38 214 ASN A O 1
ATOM 1707 N N . TYR A 1 215 ? -6.539 7.289 23.391 1 96 215 TYR A N 1
ATOM 1708 C CA . TYR A 1 215 ? -6.41 6.809 22.031 1 96 215 TYR A CA 1
ATOM 1709 C C . TYR A 1 215 ? -5.242 5.844 21.891 1 96 215 TYR A C 1
ATOM 1711 O O . TYR A 1 215 ? -4.387 5.77 22.781 1 96 215 TYR A O 1
ATOM 1719 N N . LYS A 1 216 ? -5.23 5.078 20.891 1 94.94 216 LYS A N 1
ATOM 1720 C CA . LYS A 1 216 ? -4.125 4.18 20.578 1 94.94 216 LYS A CA 1
ATOM 1721 C C . LYS A 1 216 ? -3.799 4.219 19.094 1 94.94 216 LYS A C 1
ATOM 1723 O O . LYS A 1 216 ? -4.695 4.355 18.25 1 94.94 216 LYS A O 1
ATOM 1728 N N . ARG A 1 217 ? -2.545 4.211 18.75 1 94.5 217 ARG A N 1
ATOM 1729 C CA . ARG A 1 217 ? -2.119 4.023 17.359 1 94.5 217 ARG A CA 1
ATOM 1730 C C . ARG A 1 217 ? -2.291 2.574 16.922 1 94.5 217 ARG A C 1
ATOM 1732 O O . ARG A 1 217 ? -1.635 1.678 17.453 1 94.5 217 ARG A O 1
ATOM 1739 N N . VAL A 1 218 ? -3.131 2.332 16 1 93.12 218 VAL A N 1
ATOM 1740 C CA . VAL A 1 218 ? -3.506 0.985 15.594 1 93.12 218 VAL A CA 1
ATOM 1741 C C . VAL A 1 218 ? -2.492 0.454 14.578 1 93.12 218 VAL A C 1
ATOM 1743 O O . VAL A 1 218 ? -2.111 -0.718 14.633 1 93.12 218 VAL A O 1
ATOM 1746 N N . THR A 1 219 ? -2.189 1.263 13.602 1 92.81 219 THR A N 1
ATOM 1747 C CA . THR A 1 219 ? -1.242 0.887 12.555 1 92.81 219 THR A CA 1
ATOM 1748 C C . THR A 1 219 ? -0.795 2.113 11.766 1 92.81 219 THR A C 1
ATOM 1750 O O . THR A 1 219 ? -1.041 3.248 12.18 1 92.81 219 THR A O 1
ATOM 1753 N N . GLY A 1 220 ? -0.062 1.889 10.695 1 93.56 220 GLY A N 1
ATOM 1754 C CA . GLY A 1 220 ? 0.389 2.896 9.75 1 93.56 220 GLY A CA 1
ATOM 1755 C C . GLY A 1 220 ? 0.93 2.305 8.461 1 93.56 220 GLY A C 1
ATOM 1756 O O . GLY A 1 220 ? 0.986 1.082 8.312 1 93.56 220 GLY A O 1
ATOM 1757 N N . THR A 1 221 ? 1.231 3.17 7.543 1 96.56 221 THR A N 1
ATOM 1758 C CA . THR A 1 221 ? 1.874 2.766 6.297 1 96.56 221 THR A CA 1
ATOM 1759 C C . THR A 1 221 ? 2.816 3.857 5.797 1 96.56 221 THR A C 1
ATOM 1761 O O . THR A 1 221 ? 2.596 5.043 6.055 1 96.56 221 THR A O 1
ATOM 1764 N N . SER A 1 222 ? 3.877 3.424 5.184 1 96.75 222 SER A N 1
ATOM 1765 C CA . SER A 1 222 ? 4.84 4.355 4.605 1 96.75 222 SER A CA 1
ATOM 1766 C C . SER A 1 222 ? 4.336 4.922 3.285 1 96.75 222 SER A C 1
ATOM 1768 O O . SER A 1 222 ? 4.98 5.785 2.686 1 96.75 222 SER A O 1
ATOM 1770 N N . LEU A 1 223 ? 3.221 4.426 2.803 1 98.12 223 LEU A N 1
ATOM 1771 C CA . LEU A 1 223 ? 2.639 4.871 1.54 1 98.12 223 LEU A CA 1
ATOM 1772 C C . LEU A 1 223 ? 1.695 6.047 1.761 1 98.12 223 LEU A C 1
ATOM 1774 O O . LEU A 1 223 ? 0.476 5.871 1.806 1 98.12 223 LEU A O 1
ATOM 1778 N N . GLY A 1 224 ? 2.246 7.223 1.806 1 97.38 224 GLY A N 1
ATOM 1779 C CA . GLY A 1 224 ? 1.49 8.453 1.994 1 97.38 224 GLY A CA 1
ATOM 1780 C C . GLY A 1 224 ? 1.855 9.531 1 1 97.38 224 GLY A C 1
ATOM 1781 O O . GLY A 1 224 ? 2.148 9.242 -0.163 1 97.38 224 GLY A O 1
ATOM 1782 N N . GLY A 1 225 ? 1.765 10.758 1.434 1 96.5 225 GLY A N 1
ATOM 1783 C CA . GLY A 1 225 ? 2.045 11.883 0.563 1 96.5 225 GLY A CA 1
ATOM 1784 C C . GLY A 1 225 ? 3.494 11.945 0.113 1 96.5 225 GLY A C 1
ATOM 1785 O O . GLY A 1 225 ? 3.785 12.391 -1 1 96.5 225 GLY A O 1
ATOM 1786 N N . GLY A 1 226 ? 4.406 11.609 1.013 1 95.56 226 GLY A N 1
ATOM 1787 C CA . GLY A 1 226 ? 5.805 11.57 0.625 1 95.56 226 GLY A CA 1
ATOM 1788 C C . GLY A 1 226 ? 6.09 10.586 -0.491 1 95.56 226 GLY A C 1
ATOM 1789 O O . GLY A 1 226 ? 6.938 10.844 -1.351 1 95.56 226 GLY A O 1
ATOM 1790 N N . THR A 1 227 ? 5.477 9.461 -0.44 1 98.25 227 THR A N 1
ATOM 1791 C CA . THR A 1 227 ? 5.605 8.461 -1.496 1 98.25 227 THR A CA 1
ATOM 1792 C C . THR A 1 227 ? 5.07 9 -2.818 1 98.25 227 THR A C 1
ATOM 1794 O O . THR A 1 227 ? 5.711 8.859 -3.861 1 98.25 227 THR A O 1
ATOM 1797 N N . PHE A 1 228 ? 3.875 9.633 -2.746 1 98.25 228 PHE A N 1
ATOM 1798 C CA . PHE A 1 228 ? 3.254 10.203 -3.934 1 98.25 228 PHE A CA 1
ATOM 1799 C C . PHE A 1 228 ? 4.18 11.219 -4.59 1 98.25 228 PHE A C 1
ATOM 1801 O O . PHE A 1 228 ? 4.461 11.133 -5.785 1 98.25 228 PHE A O 1
ATOM 1808 N N . LEU A 1 229 ? 4.641 12.117 -3.779 1 96.56 229 LEU A N 1
ATOM 1809 C CA . LEU A 1 229 ? 5.492 13.18 -4.312 1 96.56 229 LEU A CA 1
ATOM 1810 C C . LEU A 1 229 ? 6.801 12.602 -4.844 1 96.56 229 LEU A C 1
ATOM 1812 O O . LEU A 1 229 ? 7.242 12.961 -5.938 1 96.56 229 LEU A O 1
ATOM 1816 N N . GLY A 1 230 ? 7.477 11.758 -4.066 1 97.44 230 GLY A N 1
ATOM 1817 C CA . GLY A 1 230 ? 8.727 11.156 -4.496 1 97.44 230 GLY A CA 1
ATOM 1818 C C . GLY A 1 230 ? 8.617 10.422 -5.816 1 97.44 230 GLY A C 1
ATOM 1819 O O . GLY A 1 230 ? 9.422 10.633 -6.723 1 97.44 230 GLY A O 1
ATOM 1820 N N . LEU A 1 231 ? 7.625 9.57 -5.934 1 98.62 231 LEU A N 1
ATOM 1821 C CA . LEU A 1 231 ? 7.418 8.805 -7.16 1 98.62 231 LEU A CA 1
ATOM 1822 C C . LEU A 1 231 ? 7.082 9.727 -8.328 1 98.62 231 LEU A C 1
ATOM 1824 O O . LEU A 1 231 ? 7.562 9.523 -9.445 1 98.62 231 LEU A O 1
ATOM 1828 N N . CYS A 1 232 ? 6.195 10.711 -8.102 1 98.25 232 CYS A N 1
ATOM 1829 C CA . CYS A 1 232 ? 5.848 11.633 -9.172 1 98.25 232 CYS A CA 1
ATOM 1830 C C . CYS A 1 232 ? 7.074 12.391 -9.664 1 98.25 232 CYS A C 1
ATOM 1832 O O . CYS A 1 232 ? 7.242 12.609 -10.859 1 98.25 232 CYS A O 1
ATOM 1834 N N . CYS A 1 233 ? 7.91 12.828 -8.688 1 97.88 233 CYS A N 1
ATOM 1835 C CA . CYS A 1 233 ? 9.133 13.508 -9.102 1 97.88 233 CYS A CA 1
ATOM 1836 C C . CYS A 1 233 ? 9.984 12.625 -10 1 97.88 233 CYS A C 1
ATOM 1838 O O . CYS A 1 233 ? 10.508 13.086 -11.016 1 97.88 233 CYS A O 1
ATOM 1840 N N . LEU A 1 234 ? 10.125 11.414 -9.695 1 98.38 234 LEU A N 1
ATOM 1841 C CA . LEU A 1 234 ? 10.945 10.469 -10.445 1 98.38 234 LEU A CA 1
ATOM 1842 C C . LEU A 1 234 ? 10.328 10.18 -11.812 1 98.38 234 LEU A C 1
ATOM 1844 O O . LEU A 1 234 ? 11.047 10.086 -12.812 1 98.38 234 LEU A O 1
ATOM 1848 N N . LEU A 1 235 ? 8.984 10.047 -11.836 1 98.31 235 LEU A N 1
ATOM 1849 C CA . LEU A 1 235 ? 8.305 9.531 -13.016 1 98.31 235 LEU A CA 1
ATOM 1850 C C . LEU A 1 235 ? 7.965 10.656 -13.992 1 98.31 235 LEU A C 1
ATOM 1852 O O . LEU A 1 235 ? 7.859 10.43 -15.203 1 98.31 235 LEU A O 1
ATOM 1856 N N . THR A 1 236 ? 7.777 11.852 -13.492 1 97.81 236 THR A N 1
ATOM 1857 C CA . THR A 1 236 ? 7.246 12.906 -14.352 1 97.81 236 THR A CA 1
ATOM 1858 C C . THR A 1 236 ? 8.211 14.094 -14.406 1 97.81 236 THR A C 1
ATOM 1860 O O . THR A 1 236 ? 8.109 14.938 -15.289 1 97.81 236 THR A O 1
ATOM 1863 N N . GLY A 1 237 ? 9.078 14.211 -13.43 1 95.94 237 GLY A N 1
ATOM 1864 C CA . GLY A 1 237 ? 9.977 15.352 -13.367 1 95.94 237 GLY A CA 1
ATOM 1865 C C . GLY A 1 237 ? 9.367 16.562 -12.68 1 95.94 237 GLY A C 1
ATOM 1866 O O . GLY A 1 237 ? 9.969 17.641 -12.648 1 95.94 237 GLY A O 1
ATOM 1867 N N . CYS A 1 238 ? 8.227 16.391 -12.18 1 95.06 238 CYS A N 1
ATOM 1868 C CA . CYS A 1 238 ? 7.652 17.516 -11.461 1 95.06 238 CYS A CA 1
ATOM 1869 C C . CYS A 1 238 ? 8.484 17.859 -10.227 1 95.06 238 CYS A C 1
ATOM 1871 O O . CYS A 1 238 ? 9.281 17.047 -9.766 1 95.06 238 CYS A O 1
ATOM 1873 N N . GLU A 1 239 ? 8.195 19.047 -9.602 1 90.25 239 GLU A N 1
ATOM 1874 C CA . GLU A 1 239 ? 9.07 19.5 -8.516 1 90.25 239 GLU A CA 1
ATOM 1875 C C . GLU A 1 239 ? 8.273 19.781 -7.25 1 90.25 239 GLU A C 1
ATOM 1877 O O . GLU A 1 239 ? 8.844 19.875 -6.16 1 90.25 239 GLU A O 1
ATOM 1882 N N . THR A 1 240 ? 6.98 20 -7.398 1 89 240 THR A N 1
ATOM 1883 C CA . THR A 1 240 ? 6.184 20.344 -6.227 1 89 240 THR A CA 1
ATOM 1884 C C . THR A 1 240 ? 4.969 19.422 -6.105 1 89 240 THR A C 1
ATOM 1886 O O . THR A 1 240 ? 4.574 18.781 -7.078 1 89 240 THR A O 1
ATOM 1889 N N . PHE A 1 241 ? 4.453 19.422 -4.93 1 90.69 241 PHE A N 1
ATOM 1890 C CA . PHE A 1 241 ? 3.258 18.641 -4.641 1 90.69 241 PHE A CA 1
ATOM 1891 C C . PHE A 1 241 ? 2.08 19.125 -5.48 1 90.69 241 PHE A C 1
ATOM 1893 O O . PHE A 1 241 ? 1.321 18.312 -6.02 1 90.69 241 PHE A O 1
ATOM 1900 N N . GLU A 1 242 ? 1.939 20.406 -5.621 1 90.5 242 GLU A N 1
ATOM 1901 C CA . GLU A 1 242 ? 0.852 21.016 -6.379 1 90.5 242 GLU A CA 1
ATOM 1902 C C . GLU A 1 242 ? 0.933 20.641 -7.855 1 90.5 242 GLU A C 1
ATOM 1904 O O . GLU A 1 242 ? -0.081 20.297 -8.477 1 90.5 242 GLU A O 1
ATOM 1909 N N . GLU A 1 243 ? 2.094 20.656 -8.375 1 94.38 243 GLU A N 1
ATOM 1910 C CA . GLU A 1 243 ? 2.291 20.25 -9.766 1 94.38 243 GLU A CA 1
ATOM 1911 C C . GLU A 1 243 ? 1.909 18.797 -9.984 1 94.38 243 GLU A C 1
ATOM 1913 O O . GLU A 1 243 ? 1.297 18.453 -11 1 94.38 243 GLU A O 1
ATOM 1918 N N . ALA A 1 244 ? 2.305 18 -9.07 1 96.31 244 ALA A N 1
ATOM 1919 C CA . ALA A 1 244 ? 1.986 16.578 -9.156 1 96.31 244 ALA A CA 1
ATOM 1920 C C . ALA A 1 244 ? 0.477 16.359 -9.164 1 96.31 244 ALA A C 1
ATOM 1922 O O . ALA A 1 244 ? -0.037 15.562 -9.953 1 96.31 244 ALA A O 1
ATOM 1923 N N . LEU A 1 245 ? -0.221 17.016 -8.312 1 95.69 245 LEU A N 1
ATOM 1924 C CA . LEU A 1 245 ? -1.67 16.875 -8.219 1 95.69 245 LEU A CA 1
ATOM 1925 C C . LEU A 1 245 ? -2.352 17.391 -9.484 1 95.69 245 LEU A C 1
ATOM 1927 O O . LEU A 1 245 ? -3.342 16.797 -9.938 1 95.69 245 LEU A O 1
ATOM 1931 N N . GLU A 1 246 ? -1.841 18.484 -9.984 1 96.12 246 GLU A N 1
ATOM 1932 C CA . GLU A 1 246 ? -2.395 19.016 -11.219 1 96.12 246 GLU A CA 1
ATOM 1933 C C . GLU A 1 246 ? -2.242 18.031 -12.375 1 96.12 246 GLU A C 1
ATOM 1935 O O . GLU A 1 246 ? -3.166 17.844 -13.172 1 96.12 246 GLU A O 1
ATOM 1940 N N . MET A 1 247 ? -1.12 17.469 -12.477 1 97.31 247 MET A N 1
ATOM 1941 C CA . MET A 1 247 ? -0.901 16.453 -13.5 1 97.31 247 MET A CA 1
ATOM 1942 C C . MET A 1 247 ? -1.838 15.266 -13.297 1 97.31 247 MET A C 1
ATOM 1944 O O . MET A 1 247 ? -2.455 14.781 -14.25 1 97.31 247 MET A O 1
ATOM 1948 N N . ALA A 1 248 ? -1.932 14.82 -12.055 1 97.38 248 ALA A N 1
ATOM 1949 C CA . ALA A 1 248 ? -2.781 13.68 -11.742 1 97.38 248 ALA A CA 1
ATOM 1950 C C . ALA A 1 248 ? -4.234 13.953 -12.109 1 97.38 248 ALA A C 1
ATOM 1952 O O . ALA A 1 248 ? -4.957 13.055 -12.547 1 97.38 248 ALA A O 1
ATOM 1953 N N . ALA A 1 249 ? -4.68 15.164 -11.922 1 94.69 249 ALA A N 1
ATOM 1954 C CA . ALA A 1 249 ? -6.062 15.539 -12.203 1 94.69 249 ALA A CA 1
ATOM 1955 C C . ALA A 1 249 ? -6.371 15.422 -13.688 1 94.69 249 ALA A C 1
ATOM 1957 O O . ALA A 1 249 ? -7.523 15.219 -14.078 1 94.69 249 ALA A O 1
ATOM 1958 N N . LYS A 1 250 ? -5.375 15.453 -14.508 1 96.69 250 LYS A N 1
ATOM 1959 C CA . LYS A 1 250 ? -5.559 15.453 -15.961 1 96.69 250 LYS A CA 1
ATOM 1960 C C . LYS A 1 250 ? -5.344 14.062 -16.547 1 96.69 250 LYS A C 1
ATOM 1962 O O . LYS A 1 250 ? -5.582 13.836 -17.734 1 96.69 250 LYS A O 1
ATOM 1967 N N . GLY A 1 251 ? -4.93 13.148 -15.734 1 97.56 251 GLY A N 1
ATOM 1968 C CA . GLY A 1 251 ? -4.539 11.852 -16.25 1 97.56 251 GLY A CA 1
ATOM 1969 C C . GLY A 1 251 ? -5.629 10.805 -16.109 1 97.56 251 GLY A C 1
ATOM 1970 O O . GLY A 1 251 ? -6.645 11.039 -15.445 1 97.56 251 GLY A O 1
ATOM 1971 N N . ASP A 1 252 ? -5.398 9.672 -16.688 1 97.44 252 ASP A N 1
ATOM 1972 C CA . ASP A 1 252 ? -6.238 8.484 -16.609 1 97.44 252 ASP A CA 1
ATOM 1973 C C . ASP A 1 252 ? -5.426 7.262 -16.188 1 97.44 252 ASP A C 1
ATOM 1975 O O . ASP A 1 252 ? -4.668 6.711 -17 1 97.44 252 ASP A O 1
ATOM 1979 N N . SER A 1 253 ? -5.676 6.816 -14.984 1 97.12 253 SER A N 1
ATOM 1980 C CA . SER A 1 253 ? -4.879 5.734 -14.414 1 97.12 253 SER A CA 1
ATOM 1981 C C . SER A 1 253 ? -5.145 4.414 -15.125 1 97.12 253 SER A C 1
ATOM 1983 O O . SER A 1 253 ? -4.328 3.492 -15.062 1 97.12 253 SER A O 1
ATOM 1985 N N . THR A 1 254 ? -6.293 4.215 -15.789 1 96.31 254 THR A N 1
ATOM 1986 C CA . THR A 1 254 ? -6.652 2.955 -16.438 1 96.31 254 THR A CA 1
ATOM 1987 C C . THR A 1 254 ? -5.707 2.648 -17.594 1 96.31 254 THR A C 1
ATOM 1989 O O . THR A 1 254 ? -5.625 1.507 -18.047 1 96.31 254 THR A O 1
ATOM 1992 N N . ASN A 1 255 ? -5 3.645 -18.078 1 97.12 255 ASN A N 1
ATOM 1993 C CA . ASN A 1 255 ? -3.982 3.43 -19.094 1 97.12 255 ASN A CA 1
ATOM 1994 C C . ASN A 1 255 ? -2.723 2.803 -18.516 1 97.12 255 ASN A C 1
ATOM 1996 O O . ASN A 1 255 ? -1.912 2.229 -19.234 1 97.12 255 ASN A O 1
ATOM 2000 N N . VAL A 1 256 ? -2.543 2.967 -17.25 1 98.31 256 VAL A N 1
ATOM 2001 C CA . VAL A 1 256 ? -1.324 2.547 -16.562 1 98.31 256 VAL A CA 1
ATOM 2002 C C . VAL A 1 256 ? -1.564 1.221 -15.844 1 98.31 256 VAL A C 1
ATOM 2004 O O . VAL A 1 256 ? -0.723 0.32 -15.891 1 98.31 256 VAL A O 1
ATOM 2007 N N . ASP A 1 257 ? -2.697 1.081 -15.211 1 97.62 257 ASP A N 1
ATOM 2008 C CA . ASP A 1 257 ? -3.039 -0.051 -14.359 1 97.62 257 ASP A CA 1
ATOM 2009 C C . ASP A 1 257 ? -3.678 -1.178 -15.164 1 97.62 257 ASP A C 1
ATOM 2011 O O . ASP A 1 257 ? -4.195 -0.947 -16.266 1 97.62 257 ASP A O 1
ATOM 2015 N N . LYS A 1 258 ? -3.578 -2.35 -14.602 1 94.5 258 LYS A N 1
ATOM 2016 C CA . LYS A 1 258 ? -4.395 -3.465 -15.07 1 94.5 258 LYS A CA 1
ATOM 2017 C C . LYS A 1 258 ? -5.648 -3.629 -14.219 1 94.5 258 LYS A C 1
ATOM 2019 O O . LYS A 1 258 ? -5.566 -3.678 -12.992 1 94.5 258 LYS A O 1
ATOM 2024 N N . LEU A 1 259 ? -6.762 -3.672 -14.898 1 94.38 259 LEU A N 1
ATOM 2025 C CA . LEU A 1 259 ? -8.039 -3.818 -14.203 1 94.38 259 LEU A CA 1
ATOM 2026 C C . LEU A 1 259 ? -8.453 -5.285 -14.141 1 94.38 259 LEU A C 1
ATOM 2028 O O . LEU A 1 259 ? -7.914 -6.117 -14.867 1 94.38 259 LEU A O 1
ATOM 2032 N N . VAL A 1 260 ? -9.391 -5.602 -13.273 1 91.12 260 VAL A N 1
ATOM 2033 C CA . VAL A 1 260 ? -9.922 -6.949 -13.125 1 91.12 260 VAL A CA 1
ATOM 2034 C C . VAL A 1 260 ? -10.461 -7.438 -14.469 1 91.12 260 VAL A C 1
ATOM 2036 O O . VAL A 1 260 ? -10.203 -8.578 -14.875 1 91.12 260 VAL A O 1
ATOM 2039 N N . LYS A 1 261 ? -11.125 -6.602 -15.203 1 90.62 261 LYS A N 1
ATOM 2040 C CA . LYS A 1 261 ? -11.695 -7 -16.484 1 90.62 261 LYS A CA 1
ATOM 2041 C C . LYS A 1 261 ? -10.594 -7.32 -17.5 1 90.62 261 LYS A C 1
ATOM 2043 O O . LYS A 1 261 ? -10.797 -8.125 -18.406 1 90.62 261 LYS A O 1
ATOM 2048 N N . ASP A 1 262 ? -9.477 -6.688 -17.359 1 86.44 262 ASP A N 1
ATOM 2049 C CA . ASP A 1 262 ? -8.359 -6.953 -18.25 1 86.44 262 ASP A CA 1
ATOM 2050 C C . ASP A 1 262 ? -7.785 -8.352 -18.016 1 86.44 262 ASP A C 1
ATOM 2052 O O . ASP A 1 262 ? -7.098 -8.898 -18.875 1 86.44 262 ASP A O 1
ATOM 2056 N N . ILE A 1 263 ? -8.016 -8.883 -16.844 1 81.81 263 ILE A N 1
ATOM 2057 C CA . ILE A 1 263 ? -7.457 -10.18 -16.484 1 81.81 263 ILE A CA 1
ATOM 2058 C C . ILE A 1 263 ? -8.523 -11.258 -16.641 1 81.81 263 ILE A C 1
ATOM 2060 O O . ILE A 1 263 ? -8.281 -12.305 -17.234 1 81.81 263 ILE A O 1
ATOM 2064 N N . TYR A 1 264 ? -9.758 -10.938 -16.188 1 79.44 264 TYR A N 1
ATOM 2065 C CA . TYR A 1 264 ? -10.781 -11.977 -16.094 1 79.44 264 TYR A CA 1
ATOM 2066 C C . TYR A 1 264 ? -11.828 -11.805 -17.188 1 79.44 264 TYR A C 1
ATOM 2068 O O . TYR A 1 264 ? -12.727 -12.633 -17.328 1 79.44 264 TYR A O 1
ATOM 2076 N N . GLY A 1 265 ? -11.727 -10.75 -18.047 1 79.56 265 GLY A N 1
ATOM 2077 C CA . GLY A 1 265 ? -12.672 -10.484 -19.125 1 79.56 265 GLY A CA 1
ATOM 2078 C C . GLY A 1 265 ? -13.945 -9.812 -18.641 1 79.56 265 GLY A C 1
ATOM 2079 O O . GLY A 1 265 ? -14.797 -9.438 -19.453 1 79.56 265 GLY A O 1
ATOM 2080 N N . GLY A 1 266 ? -14.125 -9.672 -17.406 1 84.31 266 GLY A N 1
ATOM 2081 C CA . GLY A 1 266 ? -15.281 -9.062 -16.766 1 84.31 266 GLY A CA 1
ATOM 2082 C C . GLY A 1 266 ? -15.156 -9.016 -15.25 1 84.31 266 GLY A C 1
ATOM 2083 O O . GLY A 1 266 ? -14.055 -8.891 -14.719 1 84.31 266 GLY A O 1
ATOM 2084 N N . ASP A 1 267 ? -16.344 -9.039 -14.664 1 85.38 267 ASP A N 1
ATOM 2085 C CA . ASP A 1 267 ? -16.359 -9.078 -13.203 1 85.38 267 ASP A CA 1
ATOM 2086 C C . ASP A 1 267 ? -15.945 -10.453 -12.688 1 85.38 267 ASP A C 1
ATOM 2088 O O . ASP A 1 267 ? -16.109 -11.461 -13.375 1 85.38 267 ASP A O 1
ATOM 2092 N N . TYR A 1 268 ? -15.195 -10.461 -11.625 1 84.94 268 TYR A N 1
ATOM 2093 C CA . TYR A 1 268 ? -15.047 -11.688 -10.852 1 84.94 268 TYR A CA 1
ATOM 2094 C C . TYR A 1 268 ? -16.156 -11.82 -9.812 1 84.94 268 TYR A C 1
ATOM 2096 O O . TYR A 1 268 ? -15.938 -11.578 -8.625 1 84.94 268 TYR A O 1
ATOM 2104 N N . GLU A 1 269 ? -17.266 -12.32 -10.188 1 82.94 269 GLU A N 1
ATOM 2105 C CA . GLU A 1 269 ? -18.547 -12.25 -9.469 1 82.94 269 GLU A CA 1
ATOM 2106 C C . GLU A 1 269 ? -18.484 -13.07 -8.18 1 82.94 269 GLU A C 1
ATOM 2108 O O . GLU A 1 269 ? -19.016 -12.648 -7.152 1 82.94 269 GLU A O 1
ATOM 2113 N N . ARG A 1 270 ? -17.922 -14.195 -8.273 1 83.5 270 ARG A N 1
ATOM 2114 C CA . ARG A 1 270 ? -17.906 -15.109 -7.133 1 83.5 270 ARG A CA 1
ATOM 2115 C C . ARG A 1 270 ? -17.344 -14.438 -5.891 1 83.5 270 ARG A C 1
ATOM 2117 O O . ARG A 1 270 ? -17.766 -14.719 -4.77 1 83.5 270 ARG A O 1
ATOM 2124 N N . PHE A 1 271 ? -16.453 -13.523 -6.141 1 82.44 271 PHE A N 1
ATOM 2125 C CA . PHE A 1 271 ? -15.797 -12.906 -4.988 1 82.44 271 PHE A CA 1
ATOM 2126 C C . PHE A 1 271 ? -16.078 -11.414 -4.941 1 82.44 271 PHE A C 1
ATOM 2128 O O . PHE A 1 271 ? -15.383 -10.664 -4.246 1 82.44 271 PHE A O 1
ATOM 2135 N N . GLY A 1 272 ? -16.969 -10.984 -5.754 1 82.25 272 GLY A N 1
ATOM 2136 C CA . GLY A 1 272 ? -17.469 -9.625 -5.684 1 82.25 272 GLY A CA 1
ATOM 2137 C C . GLY A 1 272 ? -16.484 -8.594 -6.207 1 82.25 272 GLY A C 1
ATOM 2138 O O . GLY A 1 272 ? -16.438 -7.465 -5.711 1 82.25 272 GLY A O 1
ATOM 2139 N N . LEU A 1 273 ? -15.633 -8.914 -7.09 1 86.19 273 LEU A N 1
ATOM 2140 C CA . LEU A 1 273 ? -14.688 -7.973 -7.676 1 86.19 273 LEU A CA 1
ATOM 2141 C C . LEU A 1 273 ? -15.227 -7.406 -8.984 1 86.19 273 LEU A C 1
ATOM 2143 O O . LEU A 1 273 ? -15.414 -8.148 -9.953 1 86.19 273 LEU A O 1
ATOM 2147 N N . GLN A 1 274 ? -15.453 -6.121 -8.953 1 89.12 274 GLN A N 1
ATOM 2148 C CA . GLN A 1 274 ? -15.938 -5.445 -10.156 1 89.12 274 GLN A CA 1
ATOM 2149 C C . GLN A 1 274 ? -14.852 -5.367 -11.219 1 89.12 274 GLN A C 1
ATOM 2151 O O . GLN A 1 274 ? -13.664 -5.23 -10.898 1 89.12 274 GLN A O 1
ATOM 2156 N N . GLY A 1 275 ? -15.258 -5.414 -12.43 1 90.5 275 GLY A N 1
ATOM 2157 C CA . GLY A 1 275 ? -14.336 -5.344 -13.555 1 90.5 275 GLY A CA 1
ATOM 2158 C C . GLY A 1 275 ? -13.508 -4.074 -13.562 1 90.5 275 GLY A C 1
ATOM 2159 O O . GLY A 1 275 ? -12.367 -4.07 -14.039 1 90.5 275 GLY A O 1
ATOM 2160 N N . SER A 1 276 ? -14.039 -3.006 -13 1 89.31 276 SER A N 1
ATOM 2161 C CA . SER A 1 276 ? -13.375 -1.706 -13.039 1 89.31 276 SER A CA 1
ATOM 2162 C C . SER A 1 276 ? -12.383 -1.557 -11.891 1 89.31 276 SER A C 1
ATOM 2164 O O . SER A 1 276 ? -11.602 -0.609 -11.859 1 89.31 276 SER A O 1
ATOM 2166 N N . ALA A 1 277 ? -12.359 -2.521 -11.008 1 89.81 277 ALA A N 1
ATOM 2167 C CA . ALA A 1 277 ? -11.414 -2.475 -9.898 1 89.81 277 ALA A CA 1
ATOM 2168 C C . ALA A 1 277 ? -9.977 -2.678 -10.383 1 89.81 277 ALA A C 1
ATOM 2170 O O . ALA A 1 277 ? -9.742 -3.402 -11.352 1 89.81 277 ALA A O 1
ATOM 2171 N N . VAL A 1 278 ? -9.07 -1.99 -9.773 1 93.56 278 VAL A N 1
ATOM 2172 C CA . VAL A 1 278 ? -7.668 -2.146 -10.133 1 93.56 278 VAL A CA 1
ATOM 2173 C C . VAL A 1 278 ? -7.152 -3.492 -9.625 1 93.56 278 VAL A C 1
ATOM 2175 O O . VAL A 1 278 ? -7.215 -3.779 -8.43 1 93.56 278 VAL A O 1
ATOM 2178 N N . ALA A 1 279 ? -6.684 -4.363 -10.5 1 93.56 279 ALA A N 1
ATOM 2179 C CA . ALA A 1 279 ? -6.137 -5.676 -10.156 1 93.56 279 ALA A CA 1
ATOM 2180 C C . ALA A 1 279 ? -4.641 -5.582 -9.859 1 93.56 279 ALA A C 1
ATOM 2182 O O . ALA A 1 279 ? -4.137 -6.27 -8.969 1 93.56 279 ALA A O 1
ATOM 2183 N N . SER A 1 280 ? -3.963 -4.805 -10.617 1 95.81 280 SER A N 1
ATOM 2184 C CA . SER A 1 280 ? -2.523 -4.602 -10.484 1 95.81 280 SER A CA 1
ATOM 2185 C C . SER A 1 280 ? -2.133 -3.17 -10.836 1 95.81 280 SER A C 1
ATOM 2187 O O . SER A 1 280 ? -2.244 -2.754 -11.992 1 95.81 280 SER A O 1
ATOM 2189 N N . SER A 1 281 ? -1.637 -2.416 -9.82 1 98.25 281 SER A N 1
ATOM 2190 C CA . SER A 1 281 ? -1.14 -1.063 -10.055 1 98.25 281 SER A CA 1
ATOM 2191 C C . SER A 1 281 ? 0.111 -1.076 -10.93 1 98.25 281 SER A C 1
ATOM 2193 O O . SER A 1 281 ? 1.013 -1.89 -10.719 1 98.25 281 SER A O 1
ATOM 2195 N N . PHE A 1 282 ? 0.116 -0.225 -12 1 98.25 282 PHE A N 1
ATOM 2196 C CA . PHE A 1 282 ? 1.219 -0.087 -12.945 1 98.25 282 PHE A CA 1
ATOM 2197 C C . PHE A 1 282 ? 1.407 -1.368 -13.75 1 98.25 282 PHE A C 1
ATOM 2199 O O . PHE A 1 282 ? 2.469 -1.589 -14.336 1 98.25 282 PHE A O 1
ATOM 2206 N N . GLY A 1 283 ? 0.402 -2.195 -13.75 1 95.56 283 GLY A N 1
ATOM 2207 C CA . GLY A 1 283 ? 0.519 -3.508 -14.359 1 95.56 283 GLY A CA 1
ATOM 2208 C C . GLY A 1 283 ? 0.808 -3.447 -15.852 1 95.56 283 GLY A C 1
ATOM 2209 O O . GLY A 1 283 ? 1.438 -4.352 -16.406 1 95.56 283 GLY A O 1
ATOM 2210 N N . ASN A 1 284 ? 0.396 -2.393 -16.5 1 94.69 284 ASN A N 1
ATOM 2211 C CA . ASN A 1 284 ? 0.581 -2.275 -17.938 1 94.69 284 ASN A CA 1
ATOM 2212 C C . ASN A 1 284 ? 1.974 -1.759 -18.281 1 94.69 284 ASN A C 1
ATOM 2214 O O . ASN A 1 284 ? 2.385 -1.799 -19.438 1 94.69 284 ASN A O 1
ATOM 2218 N N . MET A 1 285 ? 2.711 -1.371 -17.328 1 96.69 285 MET A N 1
ATOM 2219 C CA . MET A 1 285 ? 3.99 -0.718 -17.594 1 96.69 285 MET A CA 1
ATOM 2220 C C . MET A 1 285 ? 5.09 -1.748 -17.828 1 96.69 285 MET A C 1
ATOM 2222 O O . MET A 1 285 ? 6.211 -1.393 -18.203 1 96.69 285 MET A O 1
ATOM 2226 N N . MET A 1 286 ? 4.773 -3.006 -17.688 1 91.44 286 MET A N 1
ATOM 2227 C CA . MET A 1 286 ? 5.742 -4.035 -18.062 1 91.44 286 MET A CA 1
ATOM 2228 C C . MET A 1 286 ? 5.965 -4.051 -19.578 1 91.44 286 MET A C 1
ATOM 2230 O O . MET A 1 286 ? 6.996 -4.531 -20.047 1 91.44 286 MET A O 1
ATOM 2234 N N . SER A 1 287 ? 4.961 -3.592 -20.281 1 90.44 287 SER A N 1
ATOM 2235 C CA . SER A 1 287 ? 5.039 -3.533 -21.734 1 90.44 287 SER A CA 1
ATOM 2236 C C . SER A 1 287 ? 5.828 -2.312 -22.188 1 90.44 287 SER A C 1
ATOM 2238 O O . SER A 1 287 ? 5.469 -1.178 -21.875 1 90.44 287 SER A O 1
ATOM 2240 N N . LYS A 1 288 ? 6.824 -2.518 -22.984 1 91.94 288 LYS A N 1
ATOM 2241 C CA . LYS A 1 288 ? 7.629 -1.416 -23.5 1 91.94 288 LYS A CA 1
ATOM 2242 C C . LYS A 1 288 ? 6.789 -0.483 -24.375 1 91.94 288 LYS A C 1
ATOM 2244 O O . LYS A 1 288 ? 6.934 0.739 -24.297 1 91.94 288 LYS A O 1
ATOM 2249 N N . GLU A 1 289 ? 5.973 -1.074 -25.156 1 92.06 289 GLU A N 1
ATOM 2250 C CA . GLU A 1 289 ? 5.109 -0.295 -26.047 1 92.06 289 GLU A CA 1
ATOM 2251 C C . GLU A 1 289 ? 4.219 0.657 -25.25 1 92.06 289 GLU A C 1
ATOM 2253 O O . GLU A 1 289 ? 4.074 1.826 -25.625 1 92.06 289 GLU A O 1
ATOM 2258 N N . LYS A 1 290 ? 3.672 0.19 -24.203 1 94.31 290 LYS A N 1
ATOM 2259 C CA . LYS A 1 290 ? 2.791 1.012 -23.391 1 94.31 290 LYS A CA 1
ATOM 2260 C C . LYS A 1 290 ? 3.58 2.08 -22.625 1 94.31 290 LYS A C 1
ATOM 2262 O O . LYS A 1 290 ? 3.107 3.207 -22.469 1 94.31 290 LYS A O 1
ATOM 2267 N N . ARG A 1 291 ? 4.785 1.791 -22.188 1 96.25 291 ARG A N 1
ATOM 2268 C CA . ARG A 1 291 ? 5.637 2.773 -21.516 1 96.25 291 ARG A CA 1
ATOM 2269 C C . ARG A 1 291 ? 5.984 3.924 -22.453 1 96.25 291 ARG A C 1
ATOM 2271 O O . ARG A 1 291 ? 6.012 5.082 -22.047 1 96.25 291 ARG A O 1
ATOM 2278 N N . ASP A 1 292 ? 6.195 3.557 -23.688 1 95.62 292 ASP A N 1
ATOM 2279 C CA . ASP A 1 292 ? 6.617 4.555 -24.656 1 95.62 292 ASP A CA 1
ATOM 2280 C C . ASP A 1 292 ? 5.477 5.512 -25 1 95.62 292 ASP A C 1
ATOM 2282 O O . ASP A 1 292 ? 5.715 6.648 -25.406 1 95.62 292 ASP A O 1
ATOM 2286 N N . SER A 1 293 ? 4.289 5.062 -24.844 1 96.19 293 SER A N 1
ATOM 2287 C CA . SER A 1 293 ? 3.146 5.871 -25.266 1 96.19 293 SER A CA 1
ATOM 2288 C C . SER A 1 293 ? 2.455 6.508 -24.062 1 96.19 293 SER A C 1
ATOM 2290 O O . SER A 1 293 ? 1.585 7.367 -24.234 1 96.19 293 SER A O 1
ATOM 2292 N N . ILE A 1 294 ? 2.848 6.211 -22.891 1 97.81 294 ILE A N 1
ATOM 2293 C CA . ILE A 1 294 ? 2.137 6.633 -21.688 1 97.81 294 ILE A CA 1
ATOM 2294 C C . ILE A 1 294 ? 2.439 8.102 -21.391 1 97.81 294 ILE A C 1
ATOM 2296 O O . ILE A 1 294 ? 3.557 8.57 -21.625 1 97.81 294 ILE A O 1
ATOM 2300 N N . SER A 1 295 ? 1.452 8.859 -20.969 1 98.31 295 SER A N 1
ATOM 2301 C CA . SER A 1 295 ? 1.664 10.258 -20.625 1 98.31 295 SER A CA 1
ATOM 2302 C C . SER A 1 295 ? 2.098 10.414 -19.172 1 98.31 295 SER A C 1
ATOM 2304 O O . SER A 1 295 ? 1.811 9.555 -18.344 1 98.31 295 SER A O 1
ATOM 2306 N N . LYS A 1 296 ? 2.771 11.539 -18.875 1 98.25 296 LYS A N 1
ATOM 2307 C CA . LYS A 1 296 ? 3.156 11.867 -17.5 1 98.25 296 LYS A CA 1
ATOM 2308 C C . LYS A 1 296 ? 1.927 12.047 -16.625 1 98.25 296 LYS A C 1
ATOM 2310 O O . LYS A 1 296 ? 1.943 11.68 -15.445 1 98.25 296 LYS A O 1
ATOM 2315 N N . GLU A 1 297 ? 0.877 12.594 -17.188 1 98.5 297 GLU A N 1
ATOM 2316 C CA . GLU A 1 297 ? -0.376 12.797 -16.469 1 98.5 297 GLU A CA 1
ATOM 2317 C C . GLU A 1 297 ? -0.989 11.461 -16.031 1 98.5 297 GLU A C 1
ATOM 2319 O O . GLU A 1 297 ? -1.462 11.328 -14.906 1 98.5 297 GLU A O 1
ATOM 2324 N N . ASP A 1 298 ? -0.939 10.5 -16.891 1 98.75 298 ASP A N 1
ATOM 2325 C CA . ASP A 1 298 ? -1.458 9.18 -16.562 1 98.75 298 ASP A CA 1
ATOM 2326 C C . ASP A 1 298 ? -0.657 8.539 -15.438 1 98.75 298 ASP A C 1
ATOM 2328 O O . ASP A 1 298 ? -1.225 7.887 -14.555 1 98.75 298 ASP A O 1
ATOM 2332 N N . LEU A 1 299 ? 0.661 8.719 -15.508 1 98.75 299 LEU A N 1
ATOM 2333 C CA . LEU A 1 299 ? 1.526 8.164 -14.469 1 98.75 299 LEU A CA 1
ATOM 2334 C C . LEU A 1 299 ? 1.242 8.82 -13.125 1 98.75 299 LEU A C 1
ATOM 2336 O O . LEU A 1 299 ? 1.175 8.133 -12.102 1 98.75 299 LEU A O 1
ATOM 2340 N N . ALA A 1 300 ? 1.113 10.102 -13.117 1 98.62 300 ALA A N 1
ATOM 2341 C CA . ALA A 1 300 ? 0.798 10.82 -11.883 1 98.62 300 ALA A CA 1
ATOM 2342 C C . ALA A 1 300 ? -0.546 10.375 -11.32 1 98.62 300 ALA A C 1
ATOM 2344 O O . ALA A 1 300 ? -0.676 10.156 -10.109 1 98.62 300 ALA A O 1
ATOM 2345 N N . ARG A 1 301 ? -1.522 10.234 -12.195 1 98.31 301 ARG A N 1
ATOM 2346 C CA . ARG A 1 301 ? -2.846 9.797 -11.766 1 98.31 301 ARG A CA 1
ATOM 2347 C C . ARG A 1 301 ? -2.793 8.383 -11.188 1 98.31 301 ARG A C 1
ATOM 2349 O O . ARG A 1 301 ? -3.406 8.109 -10.156 1 98.31 301 ARG A O 1
ATOM 2356 N N . ALA A 1 302 ? -2.117 7.48 -11.852 1 98.56 302 ALA A N 1
ATOM 2357 C CA . ALA A 1 302 ? -1.988 6.105 -11.367 1 98.56 302 ALA A CA 1
ATOM 2358 C C . ALA A 1 302 ? -1.306 6.066 -10 1 98.56 302 ALA A C 1
ATOM 2360 O O . ALA A 1 302 ? -1.69 5.281 -9.133 1 98.56 302 ALA A O 1
ATOM 2361 N N . THR A 1 303 ? -0.272 6.895 -9.828 1 98.69 303 THR A N 1
ATOM 2362 C CA . THR A 1 303 ? 0.416 6.977 -8.547 1 98.69 303 THR A CA 1
ATOM 2363 C C . THR A 1 303 ? -0.541 7.434 -7.445 1 98.69 303 THR A C 1
ATOM 2365 O O . THR A 1 303 ? -0.582 6.84 -6.367 1 98.69 303 THR A O 1
ATOM 2368 N N . LEU A 1 304 ? -1.317 8.445 -7.73 1 98.25 304 LEU A N 1
ATOM 2369 C CA . LEU A 1 304 ? -2.268 8.992 -6.77 1 98.25 304 LEU A CA 1
ATOM 2370 C C . LEU A 1 304 ? -3.324 7.961 -6.398 1 98.25 304 LEU A C 1
ATOM 2372 O O . LEU A 1 304 ? -3.605 7.754 -5.215 1 98.25 304 LEU A O 1
ATOM 2376 N N . VAL A 1 305 ? -3.867 7.328 -7.363 1 96.69 305 VAL A N 1
ATOM 2377 C CA . VAL A 1 305 ? -4.934 6.355 -7.156 1 96.69 305 VAL A CA 1
ATOM 2378 C C . VAL A 1 305 ? -4.395 5.16 -6.371 1 96.69 305 VAL A C 1
ATOM 2380 O O . VAL A 1 305 ? -5.059 4.66 -5.461 1 96.69 305 VAL A O 1
ATOM 2383 N N . THR A 1 306 ? -3.24 4.703 -6.707 1 98 306 THR A N 1
ATOM 2384 C CA . THR A 1 306 ? -2.615 3.568 -6.039 1 98 306 THR A CA 1
ATOM 2385 C C . THR A 1 306 ? -2.455 3.84 -4.547 1 98 306 THR A C 1
ATOM 2387 O O . THR A 1 306 ? -2.857 3.023 -3.717 1 98 306 THR A O 1
ATOM 2390 N N . ILE A 1 307 ? -1.879 4.941 -4.219 1 98 307 ILE A N 1
ATOM 2391 C CA . ILE A 1 307 ? -1.609 5.305 -2.83 1 98 307 ILE A CA 1
ATOM 2392 C C . ILE A 1 307 ? -2.926 5.496 -2.082 1 98 307 ILE A C 1
ATOM 2394 O O . ILE A 1 307 ? -3.094 4.992 -0.967 1 98 307 ILE A O 1
ATOM 2398 N N . THR A 1 308 ? -3.865 6.191 -2.691 1 97.62 308 THR A N 1
ATOM 2399 C CA . THR A 1 308 ? -5.148 6.484 -2.059 1 97.62 308 THR A CA 1
ATOM 2400 C C . THR A 1 308 ? -5.93 5.199 -1.809 1 97.62 308 THR A C 1
ATOM 2402 O O . THR A 1 308 ? -6.512 5.02 -0.737 1 97.62 308 THR A O 1
ATOM 2405 N N . ASN A 1 309 ? -5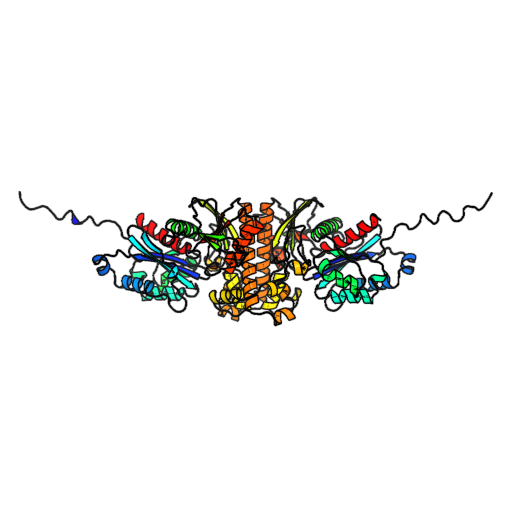.949 4.312 -2.775 1 95.62 309 ASN A N 1
ATOM 2406 C CA . ASN A 1 309 ? -6.633 3.035 -2.609 1 95.62 309 ASN A CA 1
ATOM 2407 C C . ASN A 1 309 ? -6.031 2.219 -1.47 1 95.62 309 ASN A C 1
ATOM 2409 O O . ASN A 1 309 ? -6.754 1.556 -0.725 1 95.62 309 ASN A O 1
ATOM 2413 N N . ASN A 1 310 ? -4.75 2.203 -1.422 1 96.94 310 ASN A N 1
ATOM 2414 C CA . ASN A 1 310 ? -4.078 1.481 -0.346 1 96.94 310 ASN A CA 1
ATOM 2415 C C . ASN A 1 310 ? -4.465 2.033 1.024 1 96.94 310 ASN A C 1
ATOM 2417 O O . ASN A 1 310 ? -4.738 1.27 1.951 1 96.94 310 ASN A O 1
ATOM 2421 N N . ILE A 1 311 ? -4.43 3.314 1.15 1 97.62 311 ILE A N 1
ATOM 2422 C CA . ILE A 1 311 ? -4.809 3.971 2.395 1 97.62 311 ILE A CA 1
ATOM 2423 C C . ILE A 1 311 ? -6.258 3.625 2.738 1 97.62 311 ILE A C 1
ATOM 2425 O O . ILE A 1 311 ? -6.566 3.287 3.885 1 97.62 311 ILE A O 1
ATOM 2429 N N . GLY A 1 312 ? -7.156 3.758 1.775 1 95.75 312 GLY A N 1
ATOM 2430 C CA . GLY A 1 312 ? -8.555 3.412 1.99 1 95.75 312 GLY A CA 1
ATOM 2431 C C . GLY A 1 312 ? -8.75 1.986 2.469 1 95.75 312 GLY A C 1
ATOM 2432 O O . GLY A 1 312 ? -9.547 1.731 3.371 1 95.75 312 GLY A O 1
ATOM 2433 N N . SER A 1 313 ? -8 1.091 1.854 1 93.44 313 SER A N 1
ATOM 2434 C CA . SER A 1 313 ? -8.094 -0.317 2.227 1 93.44 313 SER A CA 1
ATOM 2435 C C . SER A 1 313 ? -7.648 -0.54 3.668 1 93.44 313 SER A C 1
ATOM 2437 O O . SER A 1 313 ? -8.305 -1.257 4.426 1 93.44 313 SER A O 1
ATOM 2439 N N . ILE A 1 314 ? -6.586 0.014 4.047 1 94.19 314 ILE A N 1
ATOM 2440 C CA . ILE A 1 314 ? -6.051 -0.12 5.395 1 94.19 314 ILE A CA 1
ATOM 2441 C C . ILE A 1 314 ? -7.023 0.501 6.398 1 94.19 314 ILE A C 1
ATOM 2443 O O . ILE A 1 314 ? -7.305 -0.087 7.445 1 94.19 314 ILE A O 1
ATOM 2447 N N . ALA A 1 315 ? -7.48 1.68 6.039 1 95.94 315 ALA A N 1
ATOM 2448 C CA . ALA A 1 315 ? -8.43 2.355 6.918 1 95.94 315 ALA A CA 1
ATOM 2449 C C . ALA A 1 315 ? -9.672 1.493 7.152 1 95.94 315 ALA A C 1
ATOM 2451 O O . ALA A 1 315 ? -10.141 1.369 8.289 1 95.94 315 ALA A O 1
ATOM 2452 N N . ARG A 1 316 ? -10.211 0.934 6.141 1 92.56 316 ARG A N 1
ATOM 2453 C CA . ARG A 1 316 ? -11.391 0.088 6.25 1 92.56 316 ARG A CA 1
ATOM 2454 C C . ARG A 1 316 ? -11.125 -1.122 7.141 1 92.56 316 ARG A C 1
ATOM 2456 O O . ARG A 1 316 ? -11.945 -1.468 7.992 1 92.56 316 ARG A O 1
ATOM 2463 N N . MET A 1 317 ? -9.992 -1.77 6.926 1 90.38 317 MET A N 1
ATOM 2464 C CA . MET A 1 317 ? -9.633 -2.941 7.719 1 90.38 317 MET A CA 1
ATOM 2465 C C . MET A 1 317 ? -9.508 -2.578 9.195 1 90.38 317 MET A C 1
ATOM 2467 O O . MET A 1 317 ? -9.953 -3.328 10.062 1 90.38 317 MET A O 1
ATOM 2471 N N . CYS A 1 318 ? -8.898 -1.455 9.461 1 93.19 318 CYS A N 1
ATOM 2472 C CA . CYS A 1 318 ? -8.742 -1.003 10.836 1 93.19 318 CYS A CA 1
ATOM 2473 C C . CYS A 1 318 ? -10.102 -0.689 11.469 1 93.19 318 CYS A C 1
ATOM 2475 O O . CYS A 1 318 ? -10.336 -1.019 12.625 1 93.19 318 CYS A O 1
ATOM 2477 N N . ALA A 1 319 ? -10.914 0.022 10.688 1 93.31 319 ALA A N 1
ATOM 2478 C CA . ALA A 1 319 ? -12.242 0.364 11.18 1 93.31 319 ALA A CA 1
ATOM 2479 C C . ALA A 1 319 ? -13.023 -0.89 11.562 1 93.31 319 ALA A C 1
ATOM 2481 O O . ALA A 1 319 ? -13.672 -0.932 12.609 1 93.31 319 ALA A O 1
ATOM 2482 N N . LEU A 1 320 ? -12.953 -1.883 10.727 1 87.31 320 LEU A N 1
ATOM 2483 C CA . LEU A 1 320 ? -13.633 -3.143 10.992 1 87.31 320 LEU A CA 1
ATOM 2484 C C . LEU A 1 320 ? -13.047 -3.834 12.219 1 87.31 320 LEU A C 1
ATOM 2486 O O . LEU A 1 320 ? -13.789 -4.324 13.078 1 87.31 320 LEU A O 1
ATOM 2490 N N . ASN A 1 321 ? -11.734 -3.875 12.273 1 87.69 321 ASN A N 1
ATOM 2491 C CA . ASN A 1 321 ? -11.055 -4.531 13.383 1 87.69 321 ASN A CA 1
ATOM 2492 C C . ASN A 1 321 ? -11.367 -3.863 14.719 1 87.69 321 ASN A C 1
ATOM 2494 O O . ASN A 1 321 ? -11.453 -4.531 15.75 1 87.69 321 ASN A O 1
ATOM 2498 N N . GLU A 1 322 ? -11.492 -2.574 14.688 1 92.5 322 GLU A N 1
ATOM 2499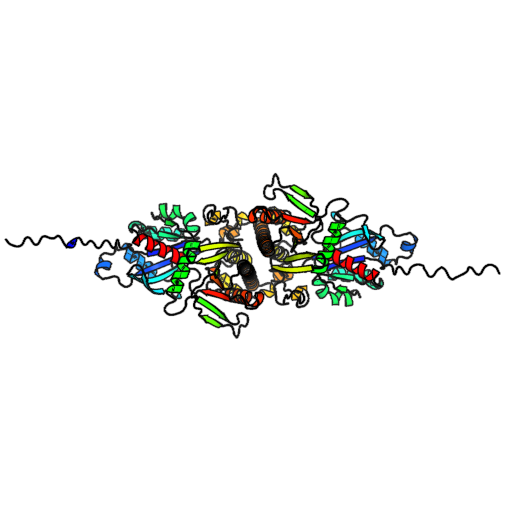 C CA . GLU A 1 322 ? -11.711 -1.81 15.914 1 92.5 322 GLU A CA 1
ATOM 2500 C C . GLU A 1 322 ? -13.203 -1.586 16.156 1 92.5 322 GLU A C 1
ATOM 2502 O O . GLU A 1 322 ? -13.586 -1.007 17.172 1 92.5 322 GLU A O 1
ATOM 2507 N N . ASN A 1 323 ? -14.039 -2 15.289 1 91 323 ASN A N 1
ATOM 2508 C CA . ASN A 1 323 ? -15.484 -1.822 15.375 1 91 323 ASN A CA 1
ATOM 2509 C C . ASN A 1 323 ? -15.859 -0.347 15.469 1 91 323 ASN A C 1
ATOM 2511 O O . ASN A 1 323 ? -16.578 0.058 16.391 1 91 323 ASN A O 1
ATOM 2515 N N . ILE A 1 324 ? -15.312 0.42 14.617 1 94.12 324 ILE A N 1
ATOM 2516 C CA . ILE A 1 324 ? -15.57 1.854 14.539 1 94.12 324 ILE A CA 1
ATOM 2517 C C . ILE A 1 324 ? -16.219 2.186 13.195 1 94.12 324 ILE A C 1
ATOM 2519 O O . ILE A 1 324 ? -15.766 1.714 12.148 1 94.12 324 ILE A O 1
ATOM 2523 N N . ASP A 1 325 ? -17.234 2.949 13.164 1 92.12 325 ASP A N 1
ATOM 2524 C CA . ASP A 1 325 ? -17.969 3.209 11.93 1 92.12 325 ASP A CA 1
ATOM 2525 C C . ASP A 1 325 ? -17.703 4.621 11.422 1 92.12 325 ASP A C 1
ATOM 2527 O O . ASP A 1 325 ? -18.172 4.992 10.336 1 92.12 325 ASP A O 1
ATOM 2531 N N . ARG A 1 326 ? -17 5.457 12.156 1 93.19 326 ARG A N 1
ATOM 2532 C CA . ARG A 1 326 ? -16.656 6.812 11.75 1 93.19 326 ARG A CA 1
ATOM 2533 C C . ARG A 1 326 ? -15.164 6.93 11.461 1 93.19 326 ARG A C 1
ATOM 2535 O O . ARG A 1 326 ? -14.344 6.824 12.367 1 93.19 326 ARG A O 1
ATOM 2542 N N . VAL A 1 327 ? -14.875 7.156 10.211 1 96.75 327 VAL A N 1
ATOM 2543 C CA . VAL A 1 327 ? -13.477 7.305 9.805 1 96.75 327 VAL A CA 1
ATOM 2544 C C . VAL A 1 327 ? -13.203 8.758 9.438 1 96.75 327 VAL A C 1
ATOM 2546 O O . VAL A 1 327 ? -13.828 9.305 8.523 1 96.75 327 VAL A O 1
ATOM 2549 N N . VAL A 1 328 ? -12.336 9.398 10.117 1 97.44 328 VAL A N 1
ATOM 2550 C CA . VAL A 1 328 ? -11.977 10.797 9.898 1 97.44 328 VAL A CA 1
ATOM 2551 C C . VAL A 1 328 ? -10.602 10.875 9.234 1 97.44 328 VAL A C 1
ATOM 2553 O O . VAL A 1 328 ? -9.602 10.438 9.812 1 97.44 328 VAL A O 1
ATOM 2556 N N . PHE A 1 329 ? -10.594 11.375 8.023 1 98.31 329 PHE A N 1
ATOM 2557 C CA . PHE A 1 329 ? -9.344 11.531 7.285 1 98.31 329 PHE A CA 1
ATOM 2558 C C . PHE A 1 329 ? -8.797 12.945 7.445 1 98.31 329 PHE A C 1
ATOM 2560 O O . PHE A 1 329 ? -9.508 13.922 7.191 1 98.31 329 PHE A O 1
ATOM 2567 N N . VAL A 1 330 ? -7.535 13.023 7.84 1 98 330 VAL A N 1
ATOM 2568 C CA . VAL A 1 330 ? -6.871 14.312 7.988 1 98 330 VAL A CA 1
ATOM 2569 C C . VAL A 1 330 ? -5.453 14.234 7.434 1 98 330 VAL A C 1
ATOM 2571 O O . VAL A 1 330 ? -5.02 13.18 6.969 1 98 330 VAL A O 1
ATOM 2574 N N . GLY A 1 331 ? -4.738 15.352 7.398 1 96.56 331 GLY A N 1
ATOM 2575 C CA . GLY A 1 331 ? -3.369 15.422 6.914 1 96.56 331 GLY A CA 1
ATOM 2576 C C . GLY A 1 331 ? -3.227 16.25 5.648 1 96.56 331 GLY A C 1
ATOM 2577 O O . GLY A 1 331 ? -4.172 16.375 4.871 1 96.56 331 GLY A O 1
ATOM 2578 N N . ASN A 1 332 ? -2.029 16.703 5.43 1 93.94 332 ASN A N 1
ATOM 2579 C CA . ASN A 1 332 ? -1.768 17.641 4.348 1 93.94 332 ASN A CA 1
ATOM 2580 C C . ASN A 1 332 ? -1.822 16.953 2.984 1 93.94 332 ASN A C 1
ATOM 2582 O O . ASN A 1 332 ? -1.896 17.625 1.95 1 93.94 332 ASN A O 1
ATOM 2586 N N . PHE A 1 333 ? -1.83 15.703 2.936 1 95.88 333 PHE A N 1
ATOM 2587 C CA . PHE A 1 333 ? -1.986 14.977 1.681 1 95.88 333 PHE A CA 1
ATOM 2588 C C . PHE A 1 333 ? -3.326 15.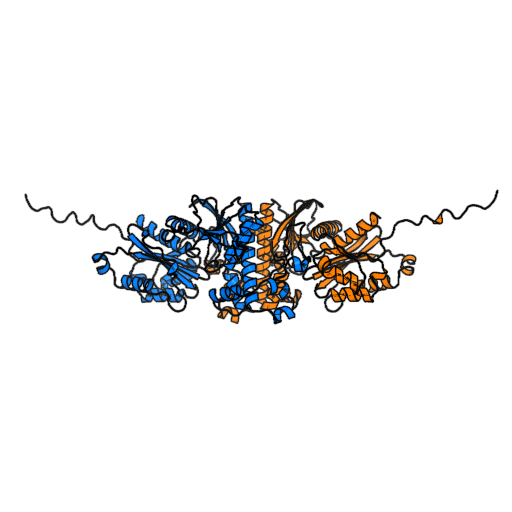297 1.029 1 95.88 333 PHE A C 1
ATOM 2590 O O . PHE A 1 333 ? -3.441 15.305 -0.198 1 95.88 333 PHE A O 1
ATOM 2597 N N . LEU A 1 334 ? -4.289 15.586 1.852 1 96.19 334 LEU A N 1
ATOM 2598 C CA . LEU A 1 334 ? -5.648 15.789 1.361 1 96.19 334 LEU A CA 1
ATOM 2599 C C . LEU A 1 334 ? -5.859 17.234 0.917 1 96.19 334 LEU A C 1
ATOM 2601 O O . LEU A 1 334 ? -6.891 17.562 0.327 1 96.19 334 LEU A O 1
ATOM 2605 N N . ARG A 1 335 ? -4.902 18.062 1.183 1 89.44 335 ARG A N 1
ATOM 2606 C CA . ARG A 1 335 ? -5.02 19.453 0.787 1 89.44 335 ARG A CA 1
ATOM 2607 C C . ARG A 1 335 ? -5.195 19.594 -0.722 1 89.44 335 ARG A C 1
ATOM 2609 O O . ARG A 1 335 ? -4.344 19.141 -1.491 1 89.44 335 ARG A O 1
ATOM 2616 N N . ILE A 1 336 ? -6.324 20.234 -1.151 1 83.44 336 ILE A N 1
ATOM 2617 C CA . ILE A 1 336 ? -6.676 20.5 -2.543 1 83.44 336 ILE A CA 1
ATOM 2618 C C . ILE A 1 336 ? -6.68 19.188 -3.328 1 83.44 336 ILE A C 1
ATOM 2620 O O . ILE A 1 336 ? -6.387 19.172 -4.527 1 83.44 336 ILE A O 1
ATOM 2624 N N . ASN A 1 337 ? -6.852 18.094 -2.711 1 91.88 337 ASN A N 1
ATOM 2625 C CA . ASN A 1 337 ? -6.777 16.781 -3.336 1 91.88 337 ASN A CA 1
ATOM 2626 C C . ASN A 1 337 ? -8.156 16.125 -3.432 1 91.88 337 ASN A C 1
ATOM 2628 O O . ASN A 1 337 ? -8.398 15.094 -2.811 1 91.88 337 ASN A O 1
ATOM 2632 N N . MET A 1 338 ? -8.93 16.641 -4.32 1 88.19 338 MET A N 1
ATOM 2633 C CA . MET A 1 338 ? -10.312 16.203 -4.48 1 88.19 338 MET A CA 1
ATOM 2634 C C . MET A 1 338 ? -10.359 14.758 -4.98 1 88.19 338 MET A C 1
ATOM 2636 O O . MET A 1 338 ? -11.227 13.984 -4.566 1 88.19 338 MET A O 1
ATOM 2640 N N . VAL A 1 339 ? -9.453 14.43 -5.781 1 90 339 VAL A N 1
ATOM 2641 C CA . VAL A 1 339 ? -9.43 13.086 -6.344 1 90 339 VAL A CA 1
ATOM 2642 C C . VAL A 1 339 ? -9.305 12.055 -5.223 1 90 339 VAL A C 1
ATOM 2644 O O . VAL A 1 339 ? -10.102 11.109 -5.148 1 90 339 VAL A O 1
ATOM 2647 N N . SER A 1 340 ? -8.336 12.195 -4.352 1 94.62 340 SER A N 1
ATOM 2648 C CA . SER A 1 340 ? -8.109 11.258 -3.26 1 94.62 340 SER A CA 1
ATOM 2649 C C . SER A 1 340 ? -9.289 11.234 -2.293 1 94.62 340 SER A C 1
ATOM 2651 O O . SER A 1 340 ? -9.672 10.18 -1.79 1 94.62 340 SER A O 1
ATOM 2653 N N . MET A 1 341 ? -9.867 12.398 -1.998 1 94.81 341 MET A N 1
ATOM 2654 C CA . MET A 1 341 ? -11 12.453 -1.083 1 94.81 341 MET A CA 1
ATOM 2655 C C . MET A 1 341 ? -12.18 11.656 -1.63 1 94.81 341 MET A C 1
ATOM 2657 O O . MET A 1 341 ? -12.828 10.922 -0.89 1 94.81 341 MET A O 1
ATOM 2661 N N . LYS A 1 342 ? -12.414 11.805 -2.881 1 91.12 342 LYS A N 1
ATOM 2662 C CA . LYS A 1 342 ? -13.516 11.07 -3.502 1 91.12 342 LYS A CA 1
ATOM 2663 C C . LYS A 1 342 ? -13.25 9.57 -3.484 1 91.12 342 LYS A C 1
ATOM 2665 O O . LYS A 1 342 ? -14.164 8.773 -3.236 1 91.12 342 LYS A O 1
ATOM 2670 N N . VAL A 1 343 ? -12.023 9.203 -3.756 1 90.5 343 VAL A N 1
ATOM 2671 C CA . VAL A 1 343 ? -11.641 7.793 -3.746 1 90.5 343 VAL A CA 1
ATOM 2672 C C . VAL A 1 343 ? -11.828 7.219 -2.344 1 90.5 343 VAL A C 1
ATOM 2674 O O . VAL A 1 343 ? -12.344 6.109 -2.186 1 90.5 343 VAL A O 1
ATOM 2677 N N . LEU A 1 344 ? -11.398 7.922 -1.357 1 94.5 344 LEU A N 1
ATOM 2678 C CA . LEU A 1 344 ? -11.539 7.469 0.023 1 94.5 344 LEU A CA 1
ATOM 2679 C C . LEU A 1 344 ? -13.008 7.367 0.42 1 94.5 344 LEU A C 1
ATOM 2681 O O . LEU A 1 344 ? -13.406 6.418 1.094 1 94.5 344 LEU A O 1
ATOM 2685 N N . ALA A 1 345 ? -13.773 8.375 0.036 1 93.06 345 ALA A N 1
ATOM 2686 C CA . ALA A 1 345 ? -15.211 8.352 0.322 1 93.06 345 ALA A CA 1
ATOM 2687 C C . ALA A 1 345 ? -15.875 7.137 -0.313 1 93.06 345 ALA A C 1
ATOM 2689 O O . ALA A 1 345 ? -16.688 6.465 0.323 1 93.06 345 ALA A O 1
ATOM 2690 N N . TYR A 1 346 ? -15.516 6.883 -1.511 1 86.44 346 TYR A N 1
ATOM 2691 C CA . TYR A 1 346 ? -16.047 5.723 -2.219 1 86.44 346 TYR A CA 1
ATOM 2692 C C . TYR A 1 346 ? -15.617 4.43 -1.532 1 86.44 346 TYR A C 1
ATOM 2694 O O . TYR A 1 346 ? -16.438 3.514 -1.37 1 86.44 346 TYR A O 1
ATOM 2702 N N . ALA A 1 347 ? -14.414 4.348 -1.196 1 85.69 347 ALA A N 1
ATOM 2703 C CA . ALA A 1 347 ? -13.883 3.15 -0.553 1 85.69 347 ALA A CA 1
ATOM 2704 C C . ALA A 1 347 ? -14.625 2.846 0.743 1 85.69 347 ALA A C 1
ATOM 2706 O O . ALA A 1 347 ? -14.953 1.689 1.023 1 85.69 347 ALA A O 1
ATOM 2707 N N . MET A 1 348 ? -14.844 3.809 1.545 1 89.25 348 MET A N 1
ATOM 2708 C CA . MET A 1 348 ? -15.531 3.611 2.816 1 89.25 348 MET A CA 1
ATOM 2709 C C . MET A 1 348 ? -16.984 3.197 2.586 1 89.25 348 MET A C 1
ATOM 2711 O O . MET A 1 348 ? -17.5 2.334 3.293 1 89.25 348 MET A O 1
ATOM 2715 N N . ASP A 1 349 ? -17.594 3.771 1.631 1 82.25 349 ASP A N 1
ATOM 2716 C CA . ASP A 1 349 ? -19 3.506 1.357 1 82.25 349 ASP A CA 1
ATOM 2717 C C . ASP A 1 349 ? -19.172 2.16 0.659 1 82.25 349 ASP A C 1
ATOM 2719 O O . ASP A 1 349 ? -19.859 1.273 1.172 1 82.25 349 ASP A O 1
ATOM 2723 N N . TYR A 1 350 ? -18.531 1.93 -0.389 1 75.38 350 TYR A N 1
ATOM 2724 C CA . TYR A 1 350 ? -18.719 0.78 -1.266 1 75.38 350 TYR A CA 1
ATOM 2725 C C . TYR A 1 350 ? -18.219 -0.5 -0.603 1 75.38 350 TYR A C 1
ATOM 2727 O O . TYR A 1 350 ? -18.969 -1.482 -0.507 1 75.38 350 TYR A O 1
ATOM 2735 N N . TRP A 1 351 ? -17.109 -0.498 -0.067 1 74.56 351 TRP A N 1
ATOM 2736 C CA . TRP A 1 351 ? -16.5 -1.734 0.411 1 74.56 351 TRP A CA 1
ATOM 2737 C C . TRP A 1 351 ? -17.078 -2.135 1.768 1 74.56 351 TRP A C 1
ATOM 2739 O O . TRP A 1 351 ? -16.922 -3.279 2.199 1 74.56 351 TRP A O 1
ATOM 2749 N N . SER A 1 352 ? -17.688 -1.158 2.402 1 75.88 352 SER A N 1
ATOM 2750 C CA . SER A 1 352 ? -18.328 -1.471 3.682 1 75.88 352 SER A CA 1
ATOM 2751 C C . SER A 1 352 ? -19.828 -1.647 3.527 1 75.88 352 SER A C 1
ATOM 2753 O O . SER A 1 352 ? -20.531 -1.85 4.516 1 75.88 352 SER A O 1
ATOM 2755 N N . LYS A 1 353 ? -20.312 -1.556 2.387 1 78.19 353 LYS A N 1
ATOM 2756 C CA . LYS A 1 353 ? -21.75 -1.619 2.102 1 78.19 353 LYS A CA 1
ATOM 2757 C C . LYS A 1 353 ? -22.516 -0.542 2.869 1 78.19 353 LYS A C 1
ATOM 2759 O O . LYS A 1 353 ? -23.531 -0.824 3.49 1 78.19 353 LYS A O 1
ATOM 2764 N N . GLY A 1 354 ? -21.953 0.613 2.973 1 77.12 354 GLY A N 1
ATOM 2765 C CA . GLY A 1 354 ? -22.609 1.784 3.537 1 77.12 354 GLY A CA 1
ATOM 2766 C C . GLY A 1 354 ? -22.438 1.896 5.039 1 77.12 354 GLY A C 1
ATOM 2767 O O . GLY A 1 354 ? -22.922 2.846 5.656 1 77.12 354 GLY A O 1
ATOM 2768 N N . GLN A 1 355 ? -21.703 1.079 5.637 1 79.62 355 GLN A N 1
ATOM 2769 C CA . GLN A 1 355 ? -21.547 1.062 7.086 1 79.62 355 GLN A CA 1
ATOM 2770 C C . GLN A 1 355 ? -20.578 2.148 7.555 1 79.62 355 GLN A C 1
ATOM 2772 O O . GLN A 1 355 ? -20.703 2.664 8.664 1 79.62 355 GLN A O 1
ATOM 2777 N N . LEU A 1 356 ? -19.641 2.383 6.754 1 86.12 356 LEU A N 1
ATOM 2778 C CA . LEU A 1 356 ? -18.609 3.342 7.137 1 86.12 356 LEU A CA 1
ATOM 2779 C C . LEU A 1 356 ? -18.828 4.68 6.434 1 86.12 356 LEU A C 1
ATOM 2781 O O . LEU A 1 356 ? -19.281 4.715 5.285 1 86.12 356 LEU A O 1
ATOM 2785 N N . GLN A 1 357 ? -18.484 5.691 7.098 1 87.12 357 GLN A N 1
ATOM 2786 C CA . GLN A 1 357 ? -18.547 7.039 6.535 1 87.12 357 GLN A CA 1
ATOM 2787 C C . GLN A 1 357 ? -17.188 7.727 6.609 1 87.12 357 GLN A C 1
ATOM 2789 O O . GLN A 1 357 ? -16.562 7.758 7.668 1 87.12 357 GLN A O 1
ATOM 2794 N N . ALA A 1 358 ? -16.781 8.242 5.457 1 94.88 358 ALA A N 1
ATOM 2795 C CA . ALA A 1 358 ? -15.555 9.023 5.422 1 94.88 358 ALA A CA 1
ATOM 2796 C C . ALA A 1 358 ? -15.82 10.492 5.734 1 94.88 358 ALA A C 1
ATOM 2798 O O . ALA A 1 358 ? -16.656 11.125 5.098 1 94.88 358 ALA A O 1
ATOM 2799 N N . LEU A 1 359 ? -15.211 10.969 6.707 1 96.19 359 LEU A N 1
ATOM 2800 C CA . LEU A 1 359 ? -15.328 12.367 7.098 1 96.19 359 LEU A CA 1
ATOM 2801 C C . LEU A 1 359 ? -14.031 13.117 6.824 1 96.19 359 LEU A C 1
ATOM 2803 O O . LEU A 1 359 ? -12.945 12.539 6.922 1 96.19 359 LEU A O 1
ATOM 2807 N N . PHE A 1 360 ? -14.148 14.336 6.465 1 97.19 360 PHE A N 1
ATOM 2808 C CA . PHE A 1 360 ? -13.031 15.219 6.152 1 97.19 360 PHE A CA 1
ATOM 2809 C C . PHE A 1 360 ? -13.164 16.547 6.891 1 97.19 360 PHE A C 1
ATOM 2811 O O . PHE A 1 360 ? -14.227 16.859 7.43 1 97.19 360 PHE A O 1
ATOM 2818 N N . LEU A 1 361 ? -12.094 17.281 7.004 1 97.31 361 LEU A N 1
ATOM 2819 C CA . LEU A 1 361 ? -12.109 18.562 7.691 1 97.31 361 LEU A CA 1
ATOM 2820 C C . LEU A 1 361 ? -11.414 19.641 6.855 1 97.31 361 LEU A C 1
ATOM 2822 O O . LEU A 1 361 ? -10.5 19.328 6.09 1 97.31 361 LEU A O 1
ATOM 2826 N N . GLU A 1 362 ? -11.828 20.844 7.031 1 97.25 362 GLU A N 1
ATOM 2827 C CA . GLU A 1 362 ? -11.328 21.969 6.25 1 97.25 362 GLU A CA 1
ATOM 2828 C C . GLU A 1 362 ? -9.867 22.266 6.562 1 97.25 362 GLU A C 1
ATOM 2830 O O . GLU A 1 362 ? -9.086 22.594 5.664 1 97.25 362 GLU A O 1
ATOM 2835 N N . HIS A 1 363 ? -9.492 22.203 7.777 1 97.69 363 HIS A N 1
ATOM 2836 C CA . HIS A 1 363 ? -8.141 22.547 8.211 1 97.69 363 HIS A CA 1
ATOM 2837 C C . HIS A 1 363 ? -7.289 21.297 8.375 1 97.69 363 HIS A C 1
ATOM 2839 O O . HIS A 1 363 ? -6.5 21.203 9.32 1 97.69 363 HIS A O 1
ATOM 2845 N N . GLU A 1 364 ? -7.469 20.297 7.562 1 94.31 364 GLU A N 1
ATOM 2846 C CA . GLU A 1 364 ? -6.977 18.922 7.672 1 94.31 364 GLU A CA 1
ATOM 2847 C C . GLU A 1 364 ? -5.473 18.891 7.922 1 94.31 364 GLU A C 1
ATOM 2849 O O . GLU A 1 364 ? -4.957 17.969 8.539 1 94.31 364 GLU A O 1
ATOM 2854 N N . GLY A 1 365 ? -4.711 19.844 7.504 1 95.69 365 GLY A N 1
ATOM 2855 C CA . GLY A 1 365 ? -3.264 19.781 7.621 1 95.69 365 GLY A CA 1
ATOM 2856 C C . GLY A 1 365 ? -2.727 20.547 8.812 1 95.69 365 GLY A C 1
ATOM 2857 O O . GLY A 1 365 ? -1.532 20.484 9.109 1 95.69 365 GLY A O 1
ATOM 2858 N N . TYR A 1 366 ? -3.527 21.219 9.602 1 97.69 366 TYR A N 1
ATOM 2859 C CA . TYR A 1 366 ? -3.012 22.219 10.531 1 97.69 366 TYR A CA 1
ATOM 2860 C C . TYR A 1 366 ? -3.275 21.812 11.977 1 97.69 366 TYR A C 1
ATOM 2862 O O . TYR A 1 366 ? -2.881 22.5 12.914 1 97.69 366 TYR A O 1
ATOM 2870 N N . PHE A 1 367 ? -3.885 20.672 12.211 1 98 367 PHE A N 1
ATOM 2871 C CA . PHE A 1 367 ? -4.324 20.312 13.555 1 98 367 PHE A CA 1
ATOM 2872 C C . PHE A 1 367 ? -3.133 20.125 14.484 1 98 367 PHE A C 1
ATOM 2874 O O . PHE A 1 367 ? -3.205 20.453 15.672 1 98 367 PHE A O 1
ATOM 2881 N N . GLY A 1 368 ? -2.084 19.531 13.938 1 97.38 368 GLY A N 1
ATOM 2882 C CA . GLY A 1 368 ? -0.885 19.422 14.758 1 97.38 368 GLY A CA 1
ATOM 2883 C C . GLY A 1 368 ? -0.37 20.766 15.25 1 97.38 368 GLY A C 1
ATOM 2884 O O . GLY A 1 368 ? -0.034 20.906 16.422 1 97.38 368 GLY A O 1
ATOM 2885 N N . ALA A 1 369 ? -0.293 21.734 14.383 1 97.19 369 ALA A N 1
ATOM 2886 C CA . ALA A 1 369 ? 0.182 23.078 14.727 1 97.19 369 ALA A CA 1
ATOM 2887 C C . ALA A 1 369 ? -0.764 23.766 15.703 1 97.19 369 ALA A C 1
ATOM 2889 O O . ALA A 1 369 ? -0.321 24.453 16.625 1 97.19 369 ALA A O 1
ATOM 2890 N N . VAL A 1 370 ? -2.01 23.609 15.508 1 97.5 370 VAL A N 1
ATOM 2891 C CA . VAL A 1 370 ? -2.996 24.188 16.422 1 97.5 370 VAL A CA 1
ATOM 2892 C C . VAL A 1 370 ? -2.838 23.562 17.797 1 97.5 370 VAL A C 1
ATOM 2894 O O . VAL A 1 370 ? -2.875 24.266 18.812 1 97.5 370 VAL A O 1
ATOM 2897 N N . GLY A 1 371 ? -2.736 22.234 17.812 1 97.06 371 GLY A N 1
ATOM 2898 C CA . GLY A 1 371 ? -2.496 21.562 19.078 1 97.06 371 GLY A CA 1
ATOM 2899 C C . GLY A 1 371 ? -1.284 22.109 19.828 1 97.06 371 GLY A C 1
ATOM 2900 O O . GLY A 1 371 ? -1.308 22.25 21.047 1 97.06 371 GLY A O 1
ATOM 2901 N N . ALA A 1 372 ? -0.216 22.344 19.109 1 95.81 372 ALA A N 1
ATOM 2902 C CA . ALA A 1 372 ? 0.993 22.906 19.703 1 95.81 372 ALA A CA 1
ATOM 2903 C C . ALA A 1 372 ? 0.719 24.297 20.281 1 95.81 372 ALA A C 1
ATOM 2905 O O . ALA A 1 372 ? 1.208 24.625 21.375 1 95.81 372 ALA A O 1
ATOM 2906 N N . LEU A 1 373 ? 0.008 25.109 19.609 1 94.19 373 LEU A N 1
ATOM 2907 C CA . LEU A 1 373 ? -0.367 26.438 20.094 1 94.19 373 LEU A CA 1
ATOM 2908 C C . LEU A 1 373 ? -1.169 26.328 21.391 1 94.19 373 LEU A C 1
ATOM 2910 O O . LEU A 1 373 ? -0.934 27.094 22.328 1 94.19 373 LEU A O 1
ATOM 2914 N N . LEU A 1 374 ? -2.107 25.422 21.406 1 94.31 374 LEU A N 1
ATOM 2915 C CA . LEU A 1 374 ? -2.955 25.25 22.578 1 94.31 374 LEU A CA 1
ATOM 2916 C C . LEU A 1 374 ? -2.123 24.859 23.797 1 94.31 374 LEU A C 1
ATOM 2918 O O . LEU A 1 374 ? -2.416 25.297 24.922 1 94.31 374 LEU A O 1
ATOM 2922 N N . GLU A 1 375 ? -1.168 24.031 23.547 1 91.31 375 GLU A N 1
ATOM 2923 C CA . GLU A 1 375 ? -0.296 23.625 24.656 1 91.31 375 GLU A CA 1
ATOM 2924 C C . GLU A 1 375 ? 0.479 24.828 25.203 1 91.31 375 GLU A C 1
ATOM 2926 O O . GLU A 1 375 ? 0.768 24.891 26.391 1 91.31 375 GLU A O 1
ATOM 2931 N N . LEU A 1 376 ? 0.959 25.641 24.344 1 85.5 376 LEU A N 1
ATOM 2932 C CA . LEU A 1 376 ? 1.627 26.875 24.75 1 85.5 376 LEU A CA 1
ATOM 2933 C C . LEU A 1 376 ? 0.731 27.703 25.672 1 85.5 376 LEU A C 1
ATOM 2935 O O . LEU A 1 376 ? 1.19 28.219 26.688 1 85.5 376 LEU A O 1
ATOM 2939 N N . LEU A 1 377 ? -0.495 27.781 25.328 1 85.5 377 LEU A N 1
ATOM 2940 C CA . LEU A 1 377 ? -1.446 28.594 26.062 1 85.5 377 LEU A CA 1
ATOM 2941 C C . LEU A 1 377 ? -1.781 27.969 27.422 1 85.5 377 LEU A C 1
ATOM 2943 O O . LEU A 1 377 ? -2.096 28.688 28.375 1 85.5 377 LEU A O 1
ATOM 2947 N N . LYS A 1 378 ? -1.732 26.672 27.484 1 83.06 378 LYS A N 1
ATOM 2948 C CA . LYS A 1 378 ? -1.947 26 28.75 1 83.06 378 LYS A CA 1
ATOM 2949 C C . LYS A 1 378 ? -0.787 26.25 29.719 1 83.06 378 LYS A C 1
ATOM 2951 O O . LYS A 1 378 ? -0.99 26.359 30.922 1 83.06 378 LYS A O 1
ATOM 2956 N N . MET A 1 379 ? 0.36 26.188 29.203 1 74 379 MET A N 1
ATOM 2957 C CA . MET A 1 379 ? 1.554 26.391 30.016 1 74 379 MET A CA 1
ATOM 2958 C C . MET A 1 379 ? 1.565 27.781 30.641 1 74 379 MET A C 1
ATOM 2960 O O . MET A 1 379 ? 2.115 27.984 31.719 1 74 379 MET A O 1
ATOM 2964 N N . THR A 1 380 ? 0.992 28.609 30.016 1 63.31 380 THR A N 1
ATOM 2965 C CA . THR A 1 380 ? 0.976 29.984 30.484 1 63.31 380 THR A CA 1
ATOM 2966 C C . THR A 1 380 ? -0.079 30.172 31.578 1 63.31 380 THR A C 1
ATOM 2968 O O . THR A 1 380 ? 0.113 30.953 32.5 1 63.31 380 THR A O 1
ATOM 2971 N N . ASP A 1 381 ? -1.097 29.422 31.547 1 59.28 381 ASP A N 1
ATOM 2972 C CA . ASP A 1 381 ? -2.133 29.5 32.562 1 59.28 381 ASP A CA 1
ATOM 2973 C C . ASP A 1 381 ? -1.669 28.859 33.875 1 59.28 381 ASP A C 1
ATOM 2975 O O . ASP A 1 381 ? -2.035 29.328 34.969 1 59.28 381 ASP A O 1
ATOM 2979 N N . ASP A 1 382 ? -0.83 27.875 33.875 1 52.81 382 ASP A N 1
ATOM 2980 C CA . ASP A 1 382 ? -0.356 27.203 35.062 1 52.81 382 ASP A CA 1
ATOM 2981 C C . ASP A 1 382 ? 0.767 27.984 35.75 1 52.81 382 ASP A C 1
ATOM 2983 O O . ASP A 1 382 ? 1.086 27.75 36.906 1 52.81 382 ASP A O 1
ATOM 2987 N N . GLN A 1 383 ? 1.423 28.891 35.125 1 43.06 383 GLN A N 1
ATOM 2988 C CA . GLN A 1 383 ? 2.438 29.688 35.812 1 43.06 383 GLN A CA 1
ATOM 2989 C C . GLN A 1 383 ? 1.811 30.891 36.5 1 43.06 383 GLN A C 1
ATOM 2991 O O . GLN A 1 383 ? 0.947 31.562 35.938 1 43.06 383 GLN A O 1
ATOM 2996 N N . CYS B 1 1 ? -20.797 -82.5 -30.062 1 23.14 1 CYS B N 1
ATOM 2997 C CA . CYS B 1 1 ? -20.859 -81.938 -28.719 1 23.14 1 CYS B CA 1
ATOM 2998 C C . CYS B 1 1 ? -19.594 -81.125 -28.422 1 23.14 1 CYS B C 1
ATOM 3000 O O . CYS B 1 1 ? -19.25 -80.938 -27.25 1 23.14 1 CYS B O 1
ATOM 3002 N N . LEU B 1 2 ? -18.562 -80.75 -29.438 1 21.05 2 LEU B N 1
ATOM 3003 C CA . LEU B 1 2 ? -17.281 -80.188 -29.828 1 21.05 2 LEU B CA 1
ATOM 3004 C C . LEU B 1 2 ? -17.141 -78.75 -29.297 1 21.05 2 LEU B C 1
ATOM 3006 O O . LEU B 1 2 ? -18.109 -78.188 -28.875 1 21.05 2 LEU B O 1
ATOM 3010 N N . LEU B 1 3 ? -16.281 -77.75 -30.109 1 21.19 3 LEU B N 1
ATOM 3011 C CA . LEU B 1 3 ? -15.258 -76.75 -30.141 1 21.19 3 LEU B CA 1
ATOM 3012 C C . LEU B 1 3 ? -15.867 -75.312 -29.953 1 21.19 3 LEU B C 1
ATOM 3014 O O . LEU B 1 3 ? -15.273 -74.312 -30.359 1 21.19 3 LEU B O 1
ATOM 3018 N N . ILE B 1 4 ? -17.188 -75.062 -29.734 1 23.14 4 ILE B N 1
ATOM 3019 C CA . ILE B 1 4 ? -17.922 -73.812 -29.859 1 23.14 4 ILE B CA 1
ATOM 3020 C C . ILE B 1 4 ? -17.422 -72.812 -28.828 1 23.14 4 ILE B C 1
ATOM 3022 O O . ILE B 1 4 ? -18.125 -72.5 -27.875 1 23.14 4 ILE B O 1
ATOM 3026 N N . ILE B 1 5 ? -16.297 -73.125 -28.031 1 25.95 5 ILE B N 1
ATOM 3027 C CA . ILE B 1 5 ? -15.922 -72.25 -26.922 1 25.95 5 ILE B CA 1
ATOM 3028 C C . ILE B 1 5 ? -15.703 -70.812 -27.438 1 25.95 5 ILE B C 1
ATOM 3030 O O . ILE B 1 5 ? -14.734 -70.562 -28.141 1 25.95 5 ILE B O 1
ATOM 3034 N N . GLU B 1 6 ? -16.719 -70.062 -28.062 1 24.55 6 GLU B N 1
ATOM 3035 C CA . GLU B 1 6 ? -16.938 -68.812 -28.766 1 24.55 6 GLU B CA 1
ATOM 3036 C C . GLU B 1 6 ? -16.266 -67.625 -28.031 1 24.55 6 GLU B C 1
ATOM 3038 O O . GLU B 1 6 ? -16.125 -67.688 -26.812 1 24.55 6 GLU B O 1
ATOM 3043 N N . ARG B 1 7 ? -15.711 -66.562 -28.828 1 27.81 7 ARG B N 1
ATOM 3044 C CA . ARG B 1 7 ? -14.852 -65.375 -28.812 1 27.81 7 ARG B CA 1
ATOM 3045 C C . ARG B 1 7 ? -15.406 -64.312 -27.859 1 27.81 7 ARG B C 1
ATOM 3047 O O . ARG B 1 7 ? -16.141 -63.438 -28.297 1 27.81 7 ARG B O 1
ATOM 3054 N N . LYS B 1 8 ? -16.297 -64.562 -26.828 1 29.14 8 LYS B N 1
ATOM 3055 C CA . LYS B 1 8 ? -16.875 -63.656 -25.828 1 29.14 8 LYS B CA 1
ATOM 3056 C C . LYS B 1 8 ? -15.82 -62.781 -25.188 1 29.14 8 LYS B C 1
ATOM 3058 O O . LYS B 1 8 ? -16.141 -61.75 -24.594 1 29.14 8 LYS B O 1
ATOM 3063 N N . ASN B 1 9 ? -14.844 -63.281 -24.594 1 26.08 9 ASN B N 1
ATOM 3064 C CA . ASN B 1 9 ? -14.062 -62.812 -23.469 1 26.08 9 ASN B CA 1
ATOM 3065 C C . ASN B 1 9 ? -13.281 -61.531 -23.828 1 26.08 9 ASN B C 1
ATOM 3067 O O . ASN B 1 9 ? -12.406 -61.125 -23.062 1 26.08 9 ASN B O 1
ATOM 3071 N N . LEU B 1 10 ? -12.93 -61.312 -25.078 1 25.97 10 LEU B N 1
ATOM 3072 C CA . LEU B 1 10 ? -11.945 -60.281 -25.391 1 25.97 10 LEU B CA 1
ATOM 3073 C C . LEU B 1 10 ? -12.492 -58.875 -25.078 1 25.97 10 LEU B C 1
ATOM 3075 O O . LEU B 1 10 ? -11.812 -57.875 -25.312 1 25.97 10 LEU B O 1
ATOM 3079 N N . ALA B 1 11 ? -13.797 -58.625 -24.984 1 29.16 11 ALA B N 1
ATOM 3080 C CA . ALA B 1 11 ? -14.438 -57.344 -24.859 1 29.16 11 ALA B CA 1
ATOM 3081 C C . ALA B 1 11 ? -14.055 -56.656 -23.547 1 29.16 11 ALA B C 1
ATOM 3083 O O . ALA B 1 11 ? -14.695 -55.688 -23.141 1 29.16 11 ALA B O 1
ATOM 3084 N N . VAL B 1 12 ? -13.578 -57.438 -22.625 1 28.36 12 VAL B N 1
ATOM 3085 C CA . VAL B 1 12 ? -13.273 -56.562 -21.484 1 28.36 12 VAL B CA 1
ATOM 3086 C C . VAL B 1 12 ? -12.484 -55.344 -21.953 1 28.36 12 VAL B C 1
ATOM 3088 O O . VAL B 1 12 ? -11.281 -55.438 -22.219 1 28.36 12 VAL B O 1
ATOM 3091 N N . TYR B 1 13 ? -12.938 -54.688 -23.047 1 27.73 13 TYR B N 1
ATOM 3092 C CA . TYR B 1 13 ? -12.508 -53.312 -23.266 1 27.73 13 TYR B CA 1
ATOM 3093 C C . TYR B 1 13 ? -12.414 -52.562 -21.953 1 27.73 13 TYR B C 1
ATOM 3095 O O . TYR B 1 13 ? -13.406 -52.406 -21.234 1 27.73 13 TYR B O 1
ATOM 3103 N N . SER B 1 14 ? -11.5 -52.938 -21.031 1 30.7 14 SER B N 1
ATOM 3104 C CA . SER B 1 14 ? -11.141 -52.156 -19.844 1 30.7 14 SER B CA 1
ATOM 3105 C C . SER B 1 14 ? -11.469 -50.688 -20.016 1 30.7 14 SER B C 1
ATOM 3107 O O . SER B 1 14 ? -10.961 -50.031 -20.922 1 30.7 14 SER B O 1
ATOM 3109 N N . CYS B 1 15 ? -12.625 -50.219 -19.922 1 31 15 CYS B N 1
ATOM 3110 C CA . CYS B 1 15 ? -13.289 -48.938 -19.734 1 31 15 CYS B CA 1
ATOM 3111 C C . CYS B 1 15 ? -12.367 -47.938 -19.031 1 31 15 CYS B C 1
ATOM 3113 O O . CYS B 1 15 ? -12.828 -47.094 -18.281 1 31 15 CYS B O 1
ATOM 3115 N N . PHE B 1 16 ? -11.195 -48.312 -18.531 1 35.06 16 PHE B N 1
ATOM 3116 C CA . PHE B 1 16 ? -10.328 -47.219 -18.125 1 35.06 16 PHE B CA 1
ATOM 3117 C C . PHE B 1 16 ? -10.266 -46.156 -19.219 1 35.06 16 PHE B C 1
ATOM 3119 O O . PHE B 1 16 ? -9.586 -46.344 -20.234 1 35.06 16 PHE B O 1
ATOM 3126 N N . SER B 1 17 ? -11.352 -45.75 -19.797 1 40.56 17 SER B N 1
ATOM 3127 C CA . SER B 1 17 ? -11.266 -44.5 -20.562 1 40.56 17 SER B CA 1
ATOM 3128 C C . SER B 1 17 ? -10.031 -43.688 -20.156 1 40.56 17 SER B C 1
ATOM 3130 O O . SER B 1 17 ? -10 -43.094 -19.078 1 40.56 17 SER B O 1
ATOM 3132 N N . PHE B 1 18 ? -8.805 -44.188 -20.312 1 44.97 18 PHE B N 1
ATOM 3133 C CA . PHE B 1 18 ? -7.465 -43.656 -20.141 1 44.97 18 PHE B CA 1
ATOM 3134 C C . PHE B 1 18 ? -7.418 -42.188 -20.594 1 44.97 18 PHE B C 1
ATOM 3136 O O . PHE B 1 18 ? -7.887 -41.844 -21.672 1 44.97 18 PHE B O 1
ATOM 3143 N N . LEU B 1 19 ? -7.695 -41.312 -19.656 1 56.47 19 LEU B N 1
ATOM 3144 C CA . LEU B 1 19 ? -7.348 -39.938 -20.016 1 56.47 19 LEU B CA 1
ATOM 3145 C C . LEU B 1 19 ? -6.172 -39.906 -20.984 1 56.47 19 LEU B C 1
ATOM 3147 O O . LEU B 1 19 ? -5.09 -40.406 -20.672 1 56.47 19 LEU B O 1
ATOM 3151 N N . ALA B 1 20 ? -6.57 -39.781 -22.266 1 63.94 20 ALA B N 1
ATOM 3152 C CA . ALA B 1 20 ? -5.527 -39.719 -23.281 1 63.94 20 ALA B CA 1
ATOM 3153 C C . ALA B 1 20 ? -4.531 -38.625 -22.969 1 63.94 20 ALA B C 1
ATOM 3155 O O . ALA B 1 20 ? -4.91 -37.562 -22.469 1 63.94 20 ALA B O 1
ATOM 3156 N N . PHE B 1 21 ? -3.26 -39 -22.891 1 68.25 21 PHE B N 1
ATOM 3157 C CA . PHE B 1 21 ? -2.195 -38 -22.844 1 68.25 21 PHE B CA 1
ATOM 3158 C C . PHE B 1 21 ? -2.318 -37.031 -24 1 68.25 21 PHE B C 1
ATOM 3160 O O . PHE B 1 21 ? -2.963 -37.312 -25 1 68.25 21 PHE B O 1
ATOM 3167 N N . PRO B 1 22 ? -1.837 -35.875 -23.625 1 78.5 22 PRO B N 1
ATOM 3168 C CA . PRO B 1 22 ? -1.034 -35.375 -22.516 1 78.5 22 PRO B CA 1
ATOM 3169 C C . PRO B 1 22 ? -1.886 -34.75 -21.406 1 78.5 22 PRO B C 1
ATOM 3171 O O . PRO B 1 22 ? -2.965 -34.219 -21.672 1 78.5 22 PRO B O 1
ATOM 3174 N N . TRP B 1 23 ? -1.423 -34.969 -20.188 1 84.06 23 TRP B N 1
ATOM 3175 C CA . TRP B 1 23 ? -2.061 -34.312 -19.047 1 84.06 23 TRP B CA 1
ATOM 3176 C C . TRP B 1 23 ? -1.369 -33 -18.703 1 84.06 23 TRP B C 1
ATOM 3178 O O . TRP B 1 23 ? -0.19 -33 -18.328 1 84.06 23 TRP B O 1
ATOM 3188 N N . PHE B 1 24 ? -2.182 -31.922 -18.781 1 87.94 24 PHE B N 1
ATOM 3189 C CA . PHE B 1 24 ? -1.66 -30.578 -18.531 1 87.94 24 PHE B CA 1
ATOM 3190 C C . PHE B 1 24 ? -2.594 -29.797 -17.625 1 87.94 24 PHE B C 1
ATOM 3192 O O . PHE B 1 24 ? -3.803 -30.047 -17.609 1 87.94 24 PHE B O 1
ATOM 3199 N N . GLY B 1 25 ? -1.992 -28.969 -16.891 1 92.25 25 GLY B N 1
ATOM 3200 C CA . GLY B 1 25 ? -2.703 -27.906 -16.203 1 92.25 25 GLY B CA 1
ATOM 3201 C C . GLY B 1 25 ? -2.064 -26.531 -16.391 1 92.25 25 GLY B C 1
ATOM 3202 O O . GLY B 1 25 ? -0.837 -26.422 -16.391 1 92.25 25 GLY B O 1
ATOM 3203 N N . MET B 1 26 ? -2.906 -25.578 -16.609 1 93.94 26 MET B N 1
ATOM 3204 C CA . MET B 1 26 ? -2.361 -24.25 -16.875 1 93.94 26 MET B CA 1
ATOM 3205 C C . MET B 1 26 ? -2.957 -23.219 -15.93 1 93.94 26 MET B C 1
ATOM 3207 O O . MET B 1 26 ? -4.137 -23.297 -15.586 1 93.94 26 MET B O 1
ATOM 3211 N N . ASP B 1 27 ? -2.141 -22.344 -15.477 1 95.81 27 ASP B N 1
ATOM 3212 C CA . ASP B 1 27 ? -2.52 -21.109 -14.773 1 95.81 27 ASP B CA 1
ATOM 3213 C C . ASP B 1 27 ? -2.07 -19.875 -15.547 1 95.81 27 ASP B C 1
ATOM 3215 O 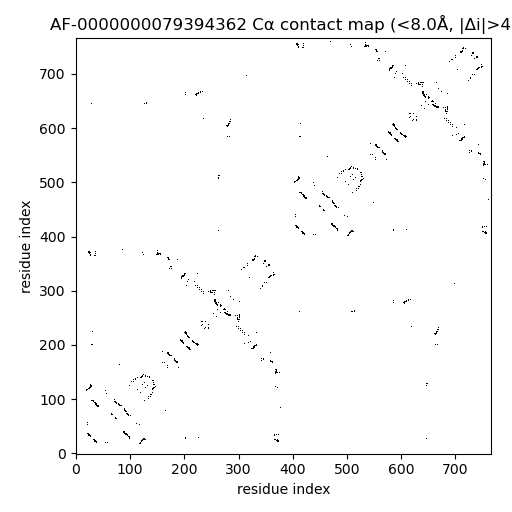O . ASP B 1 27 ? -0.884 -19.547 -15.57 1 95.81 27 ASP B O 1
ATOM 3219 N N . ILE B 1 28 ? -3.023 -19.25 -16.188 1 92.12 28 ILE B N 1
ATOM 3220 C CA . ILE B 1 28 ? -2.725 -18.125 -17.047 1 92.12 28 ILE B CA 1
ATOM 3221 C C . ILE B 1 28 ? -2.92 -16.812 -16.281 1 92.12 28 ILE B C 1
ATOM 3223 O O . ILE B 1 28 ? -4.008 -16.234 -16.281 1 92.12 28 ILE B O 1
ATOM 3227 N N . GLY B 1 29 ? -1.895 -16.312 -15.773 1 88.31 29 GLY B N 1
ATOM 3228 C CA . GLY B 1 29 ? -1.943 -15.094 -14.992 1 88.31 29 GLY B CA 1
ATOM 3229 C C . GLY B 1 29 ? -1.844 -13.836 -15.836 1 88.31 29 GLY B C 1
ATOM 3230 O O . GLY B 1 29 ? -1.772 -13.914 -17.062 1 88.31 29 GLY B O 1
ATOM 3231 N N . GLY B 1 30 ? -1.863 -12.695 -15.172 1 80.88 30 GLY B N 1
ATOM 3232 C CA . GLY B 1 30 ? -1.767 -11.414 -15.859 1 80.88 30 GLY B CA 1
ATOM 3233 C C . GLY B 1 30 ? -0.377 -11.133 -16.406 1 80.88 30 GLY B C 1
ATOM 3234 O O . GLY B 1 30 ? -0.228 -10.445 -17.406 1 80.88 30 GLY B O 1
ATOM 3235 N N . THR B 1 31 ? 0.613 -11.656 -15.703 1 83.38 31 THR B N 1
ATOM 3236 C CA . THR B 1 31 ? 1.988 -11.359 -16.094 1 83.38 31 THR B CA 1
ATOM 3237 C C . THR B 1 31 ? 2.711 -12.625 -16.531 1 83.38 31 THR B C 1
ATOM 3239 O O . THR B 1 31 ? 3.557 -12.578 -17.438 1 83.38 31 THR B O 1
ATOM 3242 N N . LEU B 1 32 ? 2.334 -13.75 -15.922 1 87.88 32 LEU B N 1
ATOM 3243 C CA . LEU B 1 32 ? 3.02 -15.008 -16.188 1 87.88 32 LEU B CA 1
ATOM 3244 C C . LEU B 1 32 ? 2.02 -16.141 -16.375 1 87.88 32 LEU B C 1
ATOM 3246 O O . LEU B 1 32 ? 0.975 -16.172 -15.719 1 87.88 32 LEU B O 1
ATOM 3250 N N . VAL B 1 33 ? 2.428 -17.016 -17.234 1 91.38 33 VAL B N 1
ATOM 3251 C CA . VAL B 1 33 ? 1.696 -18.266 -17.422 1 91.38 33 VAL B CA 1
ATOM 3252 C C . VAL B 1 33 ? 2.492 -19.422 -16.812 1 91.38 33 VAL B C 1
ATOM 3254 O O . VAL B 1 33 ? 3.713 -19.484 -16.969 1 91.38 33 VAL B O 1
ATOM 3257 N N . LYS B 1 34 ? 1.807 -20.281 -16.109 1 94.69 34 LYS B N 1
ATOM 3258 C CA . LYS B 1 34 ? 2.393 -21.484 -15.555 1 94.69 34 LYS B CA 1
ATOM 3259 C C . LYS B 1 34 ? 1.748 -22.734 -16.156 1 94.69 34 LYS B C 1
ATOM 3261 O O . LYS B 1 34 ? 0.521 -22.859 -16.188 1 94.69 34 LYS B O 1
ATOM 3266 N N . LEU B 1 35 ? 2.604 -23.578 -16.625 1 93.25 35 LEU B N 1
ATOM 3267 C CA . LEU B 1 35 ? 2.176 -24.844 -17.203 1 93.25 35 LEU B CA 1
ATOM 3268 C C . LEU B 1 35 ? 2.791 -26.031 -16.453 1 93.25 35 LEU B C 1
ATOM 3270 O O . LEU B 1 35 ? 3.986 -26.016 -16.141 1 93.25 35 LEU B O 1
ATOM 3274 N N . VAL B 1 36 ? 1.935 -26.969 -16.062 1 95.06 36 VAL B N 1
ATOM 3275 C CA . VAL B 1 36 ? 2.396 -28.203 -15.445 1 95.06 36 VAL B CA 1
ATOM 3276 C C . VAL B 1 36 ? 2.078 -29.391 -16.359 1 95.06 36 VAL B C 1
ATOM 3278 O O . VAL B 1 36 ? 0.974 -29.484 -16.906 1 95.06 36 VAL B O 1
ATOM 3281 N N . TYR B 1 37 ? 3.061 -30.203 -16.578 1 91.88 37 TYR B N 1
ATOM 3282 C CA . TYR B 1 37 ? 2.926 -31.359 -17.469 1 91.88 37 TYR B CA 1
ATOM 3283 C C . TYR B 1 37 ? 3.318 -32.656 -16.75 1 91.88 37 TYR B C 1
ATOM 3285 O O . TYR B 1 37 ? 4.387 -32.719 -16.141 1 91.88 37 TYR B O 1
ATOM 3293 N N . PHE B 1 38 ? 2.428 -33.625 -16.828 1 92.62 38 PHE B N 1
ATOM 3294 C CA . PHE B 1 38 ? 2.73 -34.938 -16.281 1 92.62 38 PHE B CA 1
ATOM 3295 C C . PHE B 1 38 ? 3.367 -35.812 -17.344 1 92.62 38 PHE B C 1
ATOM 3297 O O . PHE B 1 38 ? 2.746 -36.125 -18.375 1 92.62 38 PHE B O 1
ATOM 3304 N N . GLU B 1 39 ? 4.555 -36.25 -17.172 1 90.81 39 GLU B N 1
ATOM 3305 C CA . GLU B 1 39 ? 5.266 -37.156 -18.047 1 90.81 39 GLU B CA 1
ATOM 3306 C C . GLU B 1 39 ? 5.176 -38.594 -17.547 1 90.81 39 GLU B C 1
ATOM 3308 O O . GLU B 1 39 ? 5.832 -38.938 -16.562 1 90.81 39 GLU B O 1
ATOM 3313 N N . PRO B 1 40 ? 4.426 -39.375 -18.203 1 89.06 40 PRO B N 1
ATOM 3314 C CA . PRO B 1 40 ? 4.398 -40.781 -17.781 1 89.06 40 PRO B CA 1
ATOM 3315 C C . PRO B 1 40 ? 5.738 -41.5 -18 1 89.06 40 PRO B C 1
ATOM 3317 O O . PRO B 1 40 ? 6.371 -41.312 -19.031 1 89.06 40 PRO B O 1
ATOM 3320 N N . LYS B 1 41 ? 6.164 -42.219 -16.984 1 90 41 LYS B N 1
ATOM 3321 C CA . LYS B 1 41 ? 7.426 -42.938 -17.062 1 90 41 LYS B CA 1
ATOM 3322 C C . LYS B 1 41 ? 7.191 -44.438 -17.156 1 90 41 LYS B C 1
ATOM 3324 O O . LYS B 1 41 ? 8.133 -45.219 -17.375 1 90 41 LYS B O 1
ATOM 3329 N N . ASP B 1 42 ? 6.012 -44.875 -17.062 1 87.06 42 ASP B N 1
ATOM 3330 C CA . ASP B 1 42 ? 5.688 -46.312 -17.094 1 87.06 42 ASP B CA 1
ATOM 3331 C C . ASP B 1 42 ? 5.012 -46.688 -18.406 1 87.06 42 ASP B C 1
ATOM 3333 O O . ASP B 1 42 ? 4.227 -47.625 -18.453 1 87.06 42 ASP B O 1
ATOM 3337 N N . ILE B 1 43 ? 5.238 -45.906 -19.422 1 80.62 43 ILE B N 1
ATOM 3338 C CA . ILE B 1 43 ? 4.648 -46.219 -20.719 1 80.62 43 ILE B CA 1
ATOM 3339 C C . ILE B 1 43 ? 5.234 -47.531 -21.25 1 80.62 43 ILE B C 1
ATOM 3341 O O . ILE B 1 43 ? 6.453 -47.688 -21.281 1 80.62 43 ILE B O 1
ATOM 3345 N N . THR B 1 44 ? 4.348 -48.375 -21.531 1 78.81 44 THR B N 1
ATOM 3346 C CA . THR B 1 44 ? 4.797 -49.656 -22.062 1 78.81 44 THR B CA 1
ATOM 3347 C C . THR B 1 44 ? 5.191 -49.531 -23.531 1 78.81 44 THR B C 1
ATOM 3349 O O . THR B 1 44 ? 4.844 -48.562 -24.188 1 78.81 44 THR B O 1
ATOM 3352 N N . ALA B 1 45 ? 5.945 -50.5 -24.094 1 77.56 45 ALA B N 1
ATOM 3353 C CA . ALA B 1 45 ? 6.352 -50.5 -25.5 1 77.56 45 ALA B CA 1
ATOM 3354 C C . ALA B 1 45 ? 5.133 -50.5 -26.422 1 77.56 45 ALA B C 1
ATOM 3356 O O . ALA B 1 45 ? 5.148 -49.875 -27.469 1 77.56 45 ALA B O 1
ATOM 3357 N N . GLU B 1 46 ? 4.109 -51.188 -26.047 1 68.94 46 GLU B N 1
ATOM 3358 C CA . GLU B 1 46 ? 2.883 -51.25 -26.844 1 68.94 46 GLU B CA 1
ATOM 3359 C C . GLU B 1 46 ? 2.184 -49.906 -26.906 1 68.94 46 GLU B C 1
ATOM 3361 O O . GLU B 1 46 ? 1.718 -49.5 -27.969 1 68.94 46 GLU B O 1
ATOM 3366 N N . GLU B 1 47 ? 2.146 -49.219 -25.797 1 72.25 47 GLU B N 1
ATOM 3367 C CA . GLU B 1 47 ? 1.521 -47.906 -25.734 1 72.25 47 GLU B CA 1
ATOM 3368 C C . GLU B 1 47 ? 2.301 -46.906 -26.562 1 72.25 47 GLU B C 1
ATOM 3370 O O . GLU B 1 47 ? 1.709 -46.031 -27.203 1 72.25 47 GLU B O 1
ATOM 3375 N N . GLU B 1 48 ? 3.59 -46.969 -26.531 1 71.31 48 GLU B N 1
ATOM 3376 C CA . GLU B 1 48 ? 4.441 -46.062 -27.297 1 71.31 48 GLU B CA 1
ATOM 3377 C C . GLU B 1 48 ? 4.219 -46.188 -28.797 1 71.31 48 GLU B C 1
ATOM 3379 O O . GLU B 1 48 ? 4.293 -45.219 -29.547 1 71.31 48 GLU B O 1
ATOM 3384 N N . GLN B 1 49 ? 4.105 -47.438 -29.141 1 66.44 49 GLN B N 1
ATOM 3385 C CA . GLN B 1 49 ? 3.879 -47.688 -30.547 1 66.44 49 GLN B CA 1
ATOM 3386 C C . GLN B 1 49 ? 2.523 -47.156 -31 1 66.44 49 GLN B C 1
ATOM 3388 O O . GLN B 1 49 ? 2.379 -46.688 -32.125 1 66.44 49 GLN B O 1
ATOM 3393 N N . GLU B 1 50 ? 1.636 -47.156 -30.062 1 63.06 50 GLU B N 1
ATOM 3394 C CA . GLU B 1 50 ? 0.281 -46.719 -30.391 1 63.06 50 GLU B CA 1
ATOM 3395 C C . GLU B 1 50 ? 0.15 -45.219 -30.297 1 63.06 50 GLU B C 1
ATOM 3397 O O . GLU B 1 50 ? -0.766 -44.625 -30.875 1 63.06 50 GLU B O 1
ATOM 3402 N N . GLU B 1 51 ? 1.1 -44.688 -29.578 1 63.84 51 GLU B N 1
ATOM 3403 C CA . GLU B 1 51 ? 1.033 -43.25 -29.391 1 63.84 51 GLU B CA 1
ATOM 3404 C C . GLU B 1 51 ? 1.169 -42.5 -30.703 1 63.84 51 GLU B C 1
ATOM 3406 O O . GLU B 1 51 ? 2.029 -42.844 -31.531 1 63.84 51 GLU B O 1
ATOM 3411 N N . VAL B 1 52 ? 0.234 -41.688 -30.812 1 64.31 52 VAL B N 1
ATOM 3412 C CA . VAL B 1 52 ? 0.244 -40.875 -32.031 1 64.31 52 VAL B CA 1
ATOM 3413 C C . VAL B 1 52 ? 1.514 -40.031 -32.062 1 64.31 52 VAL B C 1
ATOM 3415 O O . VAL B 1 52 ? 1.985 -39.562 -31.016 1 64.31 52 VAL B O 1
ATOM 3418 N N . GLU B 1 53 ? 2.15 -40.031 -33.156 1 66.19 53 GLU B N 1
ATOM 3419 C CA . GLU B 1 53 ? 3.404 -39.312 -33.406 1 66.19 53 GLU B CA 1
ATOM 3420 C C . GLU B 1 53 ? 3.383 -37.906 -32.812 1 66.19 53 GLU B C 1
ATOM 3422 O O . GLU B 1 53 ? 4.391 -37.438 -32.281 1 66.19 53 GLU B O 1
ATOM 3427 N N . ASN B 1 54 ? 2.25 -37.406 -32.812 1 67.25 54 ASN B N 1
ATOM 3428 C CA . ASN B 1 54 ? 2.121 -36.062 -32.281 1 67.25 54 ASN B CA 1
ATOM 3429 C C . ASN B 1 54 ? 2.336 -36 -30.781 1 67.25 54 ASN B C 1
ATOM 3431 O O . ASN B 1 54 ? 2.973 -35.094 -30.281 1 67.25 54 ASN B O 1
ATOM 3435 N N . LEU B 1 55 ? 1.855 -36.938 -30.109 1 70.69 55 LEU B N 1
ATOM 3436 C CA . LEU B 1 55 ? 2.012 -37 -28.656 1 70.69 55 LEU B CA 1
ATOM 3437 C C . LEU B 1 55 ? 3.473 -37.219 -28.281 1 70.69 55 LEU B C 1
ATOM 3439 O O . LEU B 1 55 ? 3.949 -36.625 -27.297 1 70.69 55 LEU B O 1
ATOM 3443 N N . LYS B 1 56 ? 4.113 -38.031 -29.047 1 73.44 56 LYS B N 1
ATOM 3444 C CA . LYS B 1 56 ? 5.539 -38.25 -28.828 1 73.44 56 LYS B CA 1
ATOM 3445 C C . LYS B 1 56 ? 6.328 -36.938 -29.016 1 73.44 56 LYS B C 1
ATOM 3447 O O . LYS B 1 56 ? 7.234 -36.656 -28.25 1 73.44 56 LYS B O 1
ATOM 3452 N N . SER B 1 57 ? 5.938 -36.281 -30.016 1 71.06 57 SER B N 1
ATOM 3453 C CA . SER B 1 57 ? 6.613 -35.031 -30.328 1 71.06 57 SER B CA 1
ATOM 3454 C C . SER B 1 57 ? 6.402 -33.969 -29.234 1 71.06 57 SER B C 1
ATOM 3456 O O . SER B 1 57 ? 7.32 -33.25 -28.891 1 71.06 57 SER B O 1
ATOM 3458 N N . ILE B 1 58 ? 5.277 -33.969 -28.734 1 72.12 58 ILE B N 1
ATOM 3459 C CA . ILE B 1 58 ? 4.945 -33.031 -27.688 1 72.12 58 ILE B CA 1
ATOM 3460 C C . ILE B 1 58 ? 5.715 -33.344 -26.406 1 72.12 58 ILE B C 1
ATOM 3462 O O . ILE B 1 58 ? 6.305 -32.469 -25.781 1 72.12 58 ILE B O 1
ATOM 3466 N N . ARG B 1 59 ? 5.684 -34.562 -26.094 1 77.19 59 ARG B N 1
ATOM 3467 C CA . ARG B 1 59 ? 6.406 -35 -24.922 1 77.19 59 ARG B CA 1
ATOM 3468 C C . ARG B 1 59 ? 7.887 -34.656 -25.016 1 77.19 59 ARG B C 1
ATOM 3470 O O . ARG B 1 59 ? 8.469 -34.094 -24.078 1 77.19 59 ARG B O 1
ATOM 3477 N N . LYS B 1 60 ? 8.414 -34.969 -26.156 1 76.62 60 LYS B N 1
ATOM 3478 C CA . LYS B 1 60 ? 9.828 -34.688 -26.375 1 76.62 60 LYS B CA 1
ATOM 3479 C C . LYS B 1 60 ? 10.109 -33.188 -26.297 1 76.62 60 LYS B C 1
ATOM 3481 O O . LYS B 1 60 ? 11.094 -32.781 -25.688 1 76.62 60 LYS B O 1
ATOM 3486 N N . TYR B 1 61 ? 9.266 -32.438 -26.844 1 72.06 61 TYR B N 1
ATOM 3487 C CA . TYR B 1 61 ? 9.453 -31 -26.859 1 72.06 61 TYR B CA 1
ATOM 3488 C C . TYR B 1 61 ? 9.398 -30.422 -25.453 1 72.06 61 TYR B C 1
ATOM 3490 O O . TYR B 1 61 ? 10.219 -29.578 -25.094 1 72.06 61 TYR B O 1
ATOM 3498 N N . LEU B 1 62 ? 8.555 -30.891 -24.672 1 76.62 62 LEU B N 1
ATOM 3499 C CA . LEU B 1 62 ? 8.328 -30.344 -23.344 1 76.62 62 LEU B CA 1
ATOM 3500 C C . LEU B 1 62 ? 9.398 -30.828 -22.375 1 76.62 62 LEU B C 1
ATOM 3502 O O . LEU B 1 62 ? 9.742 -30.109 -21.422 1 76.62 62 LEU B O 1
ATOM 3506 N N . THR B 1 63 ? 9.945 -31.953 -22.609 1 78.06 63 THR B N 1
ATOM 3507 C CA . THR B 1 63 ? 10.797 -32.531 -21.578 1 78.06 63 THR B CA 1
ATOM 3508 C C . THR B 1 63 ? 12.273 -32.406 -21.969 1 78.06 63 THR B C 1
ATOM 3510 O O . THR B 1 63 ? 13.156 -32.531 -21.109 1 78.06 63 THR B O 1
ATOM 3513 N N . SER B 1 64 ? 12.531 -32.156 -23.141 1 73.25 64 SER B N 1
ATOM 3514 C CA . SER B 1 64 ? 13.922 -32.094 -23.594 1 73.25 64 SER B CA 1
ATOM 3515 C C . SER B 1 64 ? 14.469 -30.672 -23.547 1 73.25 64 SER B C 1
ATOM 3517 O O . SER B 1 64 ? 15.688 -30.469 -23.609 1 73.25 64 SER B O 1
ATOM 3519 N N . ASN B 1 65 ? 13.633 -29.75 -23.406 1 72.25 65 ASN B N 1
ATOM 3520 C CA . ASN B 1 65 ? 14.086 -28.359 -23.453 1 72.25 65 ASN B CA 1
ATOM 3521 C C . ASN B 1 65 ? 13.922 -27.672 -22.109 1 72.25 65 ASN B C 1
ATOM 3523 O O . ASN B 1 65 ? 13.086 -28.062 -21.297 1 72.25 65 ASN B O 1
ATOM 3527 N N . THR B 1 66 ? 14.875 -26.766 -21.859 1 74.62 66 THR B N 1
ATOM 3528 C CA . THR B 1 66 ? 14.766 -25.938 -20.656 1 74.62 66 THR B CA 1
ATOM 3529 C C . THR B 1 66 ? 14.305 -24.531 -21.031 1 74.62 66 THR B C 1
ATOM 3531 O O . THR B 1 66 ? 13.859 -23.766 -20.172 1 74.62 66 THR B O 1
ATOM 3534 N N . ALA B 1 67 ? 14.438 -24.219 -22.141 1 71.94 67 ALA B N 1
ATOM 3535 C CA . ALA B 1 67 ? 14.008 -22.922 -22.672 1 71.94 67 ALA B CA 1
ATOM 3536 C C . ALA B 1 67 ? 13.031 -23.109 -23.828 1 71.94 67 ALA B C 1
ATOM 3538 O O . ALA B 1 67 ? 13.211 -24 -24.672 1 71.94 67 ALA B O 1
ATOM 3539 N N . TYR B 1 68 ? 12 -22.469 -23.734 1 64.38 68 TYR B N 1
ATOM 3540 C CA . TYR B 1 68 ? 10.992 -22.531 -24.781 1 64.38 68 TYR B CA 1
ATOM 3541 C C . TYR B 1 68 ? 10.844 -21.188 -25.484 1 64.38 68 TYR B C 1
ATOM 3543 O O . TYR B 1 68 ? 10.336 -20.234 -24.906 1 64.38 68 TYR B O 1
ATOM 3551 N N . GLY B 1 69 ? 11.203 -21.172 -26.766 1 64.94 69 GLY B N 1
ATOM 3552 C CA . GLY B 1 69 ? 11.227 -19.891 -27.453 1 64.94 69 GLY B CA 1
ATOM 3553 C C . GLY B 1 69 ? 12.172 -18.891 -26.812 1 64.94 69 GLY B C 1
ATOM 3554 O O . GLY B 1 69 ? 13.297 -19.234 -26.438 1 64.94 69 GLY B O 1
ATOM 3555 N N . LYS B 1 70 ? 11.695 -17.656 -26.766 1 69.94 70 LYS B N 1
ATOM 3556 C CA . LYS B 1 70 ? 12.562 -16.594 -26.266 1 69.94 70 LYS B CA 1
ATOM 3557 C C . LYS B 1 70 ? 12.359 -16.375 -24.766 1 69.94 70 LYS B C 1
ATOM 3559 O O . LYS B 1 70 ? 13.273 -15.93 -24.078 1 69.94 70 LYS B O 1
ATOM 3564 N N . THR B 1 71 ? 11.203 -16.906 -24.281 1 77.88 71 THR B N 1
ATOM 3565 C CA . THR B 1 71 ? 10.898 -16.422 -22.938 1 77.88 71 THR B CA 1
ATOM 3566 C C . THR B 1 71 ? 10.438 -17.562 -22.031 1 77.88 71 THR B C 1
ATOM 3568 O O . THR B 1 71 ? 10.336 -17.391 -20.812 1 77.88 71 THR B O 1
ATOM 3571 N N . GLY B 1 72 ? 10.164 -18.656 -22.641 1 83.12 72 GLY B N 1
ATOM 3572 C CA . GLY B 1 72 ? 9.688 -19.781 -21.844 1 83.12 72 GLY B CA 1
ATOM 3573 C C . GLY B 1 72 ? 10.797 -20.516 -21.125 1 83.12 72 GLY B C 1
ATOM 3574 O O . GLY B 1 72 ? 11.891 -20.688 -21.672 1 83.12 72 GLY B O 1
ATOM 3575 N N . ILE B 1 73 ? 10.508 -20.906 -19.875 1 88.81 73 ILE B N 1
ATOM 3576 C CA . ILE B 1 73 ? 11.523 -21.562 -19.062 1 88.81 73 ILE B CA 1
ATOM 3577 C C . ILE B 1 73 ? 10.914 -22.75 -18.328 1 88.81 73 ILE B C 1
ATOM 3579 O O . ILE B 1 73 ? 9.836 -22.625 -17.719 1 88.81 73 ILE B O 1
ATOM 3583 N N . ARG B 1 74 ? 11.539 -23.891 -18.453 1 92.31 74 ARG B N 1
ATOM 3584 C CA . ARG B 1 74 ? 11.211 -25.016 -17.594 1 92.31 74 ARG B CA 1
ATOM 3585 C C . ARG B 1 74 ? 12.031 -24.984 -16.297 1 92.31 74 ARG B C 1
ATOM 3587 O O . ARG B 1 74 ? 13.266 -24.938 -16.344 1 92.31 74 ARG B O 1
ATOM 3594 N N . ASP B 1 75 ? 11.336 -24.984 -15.227 1 93.5 75 ASP B N 1
ATOM 3595 C CA . ASP B 1 75 ? 12.023 -25.016 -13.938 1 93.5 75 ASP B CA 1
ATOM 3596 C C . ASP B 1 75 ? 12.398 -26.453 -13.562 1 93.5 75 ASP B C 1
ATOM 3598 O O . ASP B 1 75 ? 11.758 -27.062 -12.703 1 93.5 75 ASP B O 1
ATOM 3602 N N . VAL B 1 76 ? 13.492 -26.875 -14.109 1 93.5 76 VAL B N 1
ATOM 3603 C CA . VAL B 1 76 ? 13.945 -28.25 -13.992 1 93.5 76 VAL B CA 1
ATOM 3604 C C . VAL B 1 76 ? 14.195 -28.578 -12.523 1 93.5 76 VAL B C 1
ATOM 3606 O O . VAL B 1 76 ? 13.969 -29.719 -12.086 1 93.5 76 VAL B O 1
ATOM 3609 N N . HIS B 1 77 ? 14.633 -27.625 -11.781 1 93.06 77 HIS B N 1
ATOM 3610 C CA . HIS B 1 77 ? 14.969 -27.828 -10.375 1 93.06 77 HIS B CA 1
ATOM 3611 C C . HIS B 1 77 ? 13.719 -28.094 -9.547 1 93.06 77 HIS B C 1
ATOM 3613 O O . HIS B 1 77 ? 13.805 -28.609 -8.422 1 93.06 77 HIS B O 1
ATOM 3619 N N . LEU B 1 78 ? 12.555 -27.875 -10.102 1 96.44 78 LEU B N 1
ATOM 3620 C CA . LEU B 1 78 ? 11.312 -28.047 -9.359 1 96.44 78 LEU B CA 1
ATOM 3621 C C . LEU B 1 78 ? 10.609 -29.344 -9.758 1 96.44 78 LEU B C 1
ATOM 3623 O O . LEU B 1 78 ? 9.547 -29.656 -9.234 1 96.44 78 LEU B O 1
ATOM 3627 N N . GLU B 1 79 ? 11.203 -30.062 -10.641 1 96.75 79 GLU B N 1
ATOM 3628 C CA . GLU B 1 79 ? 10.594 -31.312 -11.102 1 96.75 79 GLU B CA 1
ATOM 3629 C C . GLU B 1 79 ? 10.242 -32.219 -9.93 1 96.75 79 GLU B C 1
ATOM 3631 O O . GLU B 1 79 ? 11.031 -32.375 -9 1 96.75 79 GLU B O 1
ATOM 3636 N N . LEU B 1 80 ? 9.008 -32.688 -9.93 1 97.69 80 LEU B N 1
ATOM 3637 C CA . LEU B 1 80 ? 8.602 -33.719 -8.977 1 97.69 80 LEU B CA 1
ATOM 3638 C C . LEU B 1 80 ? 8.68 -35.125 -9.602 1 97.69 80 LEU B C 1
ATOM 3640 O O . LEU B 1 80 ? 8.094 -35.344 -10.656 1 97.69 80 LEU B O 1
ATOM 3644 N N . LYS B 1 81 ? 9.273 -36.031 -8.891 1 96.94 81 LYS B N 1
ATOM 3645 C CA . LYS B 1 81 ? 9.586 -37.344 -9.484 1 96.94 81 LYS B CA 1
ATOM 3646 C C . LYS B 1 81 ? 8.766 -38.469 -8.836 1 96.94 81 LYS B C 1
ATOM 3648 O O . LYS B 1 81 ? 8.391 -38.344 -7.668 1 96.94 81 LYS B O 1
ATOM 3653 N N . ASN B 1 82 ? 8.562 -39.469 -9.664 1 95.06 82 ASN B N 1
ATOM 3654 C CA . ASN B 1 82 ? 8 -40.75 -9.227 1 95.06 82 ASN B CA 1
ATOM 3655 C C . ASN B 1 82 ? 6.648 -40.562 -8.539 1 95.06 82 ASN B C 1
ATOM 3657 O O . ASN B 1 82 ? 6.434 -41.062 -7.438 1 95.06 82 ASN B O 1
ATOM 3661 N N . LEU B 1 83 ? 5.84 -39.781 -9.18 1 95.69 83 LEU B N 1
ATOM 3662 C CA . LEU B 1 83 ? 4.484 -39.594 -8.688 1 95.69 83 LEU B CA 1
ATOM 3663 C C . LEU B 1 83 ? 3.525 -40.625 -9.266 1 95.69 83 LEU B C 1
ATOM 3665 O O . LEU B 1 83 ? 3.809 -41.219 -10.312 1 95.69 83 LEU B O 1
ATOM 3669 N N . THR B 1 84 ? 2.494 -40.906 -8.555 1 92.75 84 THR B N 1
ATOM 3670 C CA . THR B 1 84 ? 1.405 -41.75 -9.055 1 92.75 84 THR B CA 1
ATOM 3671 C C . THR B 1 84 ? 0.126 -40.938 -9.203 1 92.75 84 THR B C 1
ATOM 3673 O O . THR B 1 84 ? -0.39 -40.375 -8.219 1 92.75 84 THR B O 1
ATOM 3676 N N . MET B 1 85 ? -0.271 -40.719 -10.43 1 89.88 85 MET B N 1
ATOM 3677 C CA . MET B 1 85 ? -1.507 -40 -10.719 1 89.88 85 MET B CA 1
ATOM 3678 C C . MET B 1 85 ? -2.42 -40.844 -11.617 1 89.88 85 MET B C 1
ATOM 3680 O O . MET B 1 85 ? -2.021 -41.25 -12.703 1 89.88 85 MET B O 1
ATOM 3684 N N . CYS B 1 86 ? -3.652 -41.031 -11.148 1 86.25 86 CYS B N 1
ATOM 3685 C CA . CYS B 1 86 ? -4.633 -41.844 -11.883 1 86.25 86 CYS B CA 1
ATOM 3686 C C . CYS B 1 86 ? -4.039 -43.156 -12.328 1 86.25 86 CYS B C 1
ATOM 3688 O O . CYS B 1 86 ? -4.148 -43.531 -13.492 1 86.25 86 CYS B O 1
ATOM 3690 N N . GLY B 1 87 ? -3.301 -43.75 -11.469 1 85.12 87 GLY B N 1
ATOM 3691 C CA . GLY B 1 87 ? -2.768 -45.094 -11.695 1 85.12 87 GLY B CA 1
ATOM 3692 C C . GLY B 1 87 ? -1.5 -45.094 -12.523 1 85.12 87 GLY B C 1
ATOM 3693 O O . GLY B 1 87 ? -0.924 -46.156 -12.789 1 85.12 87 GLY B O 1
ATOM 3694 N N . ARG B 1 88 ? -1.062 -43.969 -13.016 1 89.38 88 ARG B N 1
ATOM 3695 C CA . ARG B 1 88 ? 0.157 -43.875 -13.812 1 89.38 88 ARG B CA 1
ATOM 3696 C C . ARG B 1 88 ? 1.312 -43.312 -12.984 1 89.38 88 ARG B C 1
ATOM 3698 O O . ARG B 1 88 ? 1.112 -42.438 -12.133 1 89.38 88 ARG B O 1
ATOM 3705 N N . LYS B 1 89 ? 2.41 -43.844 -13.25 1 94 89 LYS B N 1
ATOM 3706 C CA . LYS B 1 89 ? 3.625 -43.344 -12.602 1 94 89 LYS B CA 1
ATOM 3707 C C . LYS B 1 89 ? 4.402 -42.406 -13.523 1 94 89 LYS B C 1
ATOM 3709 O O . LYS B 1 89 ? 4.508 -42.656 -14.727 1 94 89 LYS B O 1
ATOM 3714 N N . GLY B 1 90 ? 4.84 -41.375 -12.914 1 95.06 90 GLY B N 1
ATOM 3715 C CA . GLY B 1 90 ? 5.582 -40.438 -13.742 1 95.06 90 GLY B CA 1
ATOM 3716 C C . GLY B 1 90 ? 6.074 -39.219 -12.984 1 95.06 90 GLY B C 1
ATOM 3717 O O . GLY B 1 90 ? 6.164 -39.25 -11.758 1 95.06 90 GLY B O 1
ATOM 3718 N N . ASN B 1 91 ? 6.547 -38.219 -13.773 1 96 91 ASN B N 1
ATOM 3719 C CA . ASN B 1 91 ? 7.105 -36.969 -13.234 1 96 91 ASN B CA 1
ATOM 3720 C C . ASN B 1 91 ? 6.254 -35.781 -13.609 1 96 91 ASN B C 1
ATOM 3722 O O . ASN B 1 91 ? 5.578 -35.781 -14.641 1 96 91 ASN B O 1
ATOM 3726 N N . LEU B 1 92 ? 6.258 -34.812 -12.734 1 96.31 92 LEU B N 1
ATOM 3727 C CA . LEU B 1 92 ? 5.625 -33.531 -13.039 1 96.31 92 LEU B CA 1
ATOM 3728 C C . LEU B 1 92 ? 6.664 -32.5 -13.422 1 96.31 92 LEU B C 1
ATOM 3730 O O . LEU B 1 92 ? 7.672 -32.312 -12.734 1 96.31 92 LEU B O 1
ATOM 3734 N N . HIS B 1 93 ? 6.449 -31.859 -14.539 1 95 93 HIS B N 1
ATOM 3735 C CA . HIS B 1 93 ? 7.316 -30.781 -15.023 1 95 93 HIS B CA 1
ATOM 3736 C C . HIS B 1 93 ? 6.641 -29.422 -14.906 1 95 93 HIS B C 1
ATOM 3738 O O . HIS B 1 93 ? 5.426 -29.312 -15.102 1 95 93 HIS B O 1
ATOM 3744 N N . PHE B 1 94 ? 7.418 -28.406 -14.602 1 95.88 94 PHE B N 1
ATOM 3745 C CA . PHE B 1 94 ? 6.926 -27.062 -14.352 1 95.88 94 PHE B CA 1
ATOM 3746 C C . PHE B 1 94 ? 7.539 -26.062 -15.336 1 95.88 94 PHE B C 1
ATOM 3748 O O . PHE B 1 94 ? 8.758 -25.922 -15.391 1 95.88 94 PHE B O 1
ATOM 3755 N N . ILE B 1 95 ? 6.676 -25.422 -16.094 1 92.19 95 ILE B N 1
ATOM 3756 C CA . ILE B 1 95 ? 7.113 -24.516 -17.156 1 92.19 95 ILE B CA 1
ATOM 3757 C C . ILE B 1 95 ? 6.426 -23.172 -17 1 92.19 95 ILE B C 1
ATOM 3759 O O . ILE B 1 95 ? 5.238 -23.094 -16.656 1 92.19 95 ILE B O 1
ATOM 3763 N N . ARG B 1 96 ? 7.164 -22.062 -17.203 1 91.75 96 ARG B N 1
ATOM 3764 C CA . ARG B 1 96 ? 6.582 -20.734 -17.125 1 91.75 96 ARG B CA 1
ATOM 3765 C C . ARG B 1 96 ? 7.016 -19.875 -18.328 1 91.75 96 ARG B C 1
ATOM 3767 O O . ARG B 1 96 ? 8.102 -20.078 -18.875 1 91.75 96 ARG B O 1
ATOM 3774 N N . PHE B 1 97 ? 6.207 -18.938 -18.719 1 86.75 97 PHE B N 1
ATOM 3775 C CA . PHE B 1 97 ? 6.512 -17.953 -19.75 1 86.75 97 PHE B CA 1
ATOM 3776 C C . PHE B 1 97 ? 5.602 -16.734 -19.625 1 86.75 97 PHE B C 1
ATOM 3778 O O . PHE B 1 97 ? 4.531 -16.812 -19.016 1 86.75 97 PHE B O 1
ATOM 3785 N N . PRO B 1 98 ? 6.012 -15.594 -20.078 1 82.94 98 PRO B N 1
ATOM 3786 C CA . PRO B 1 98 ? 5.203 -14.383 -19.953 1 82.94 98 PRO B CA 1
ATOM 3787 C C . PRO B 1 98 ? 3.85 -14.5 -20.641 1 82.94 98 PRO B C 1
ATOM 3789 O O . PRO B 1 98 ? 3.758 -15.086 -21.719 1 82.94 98 PRO B O 1
ATOM 3792 N N . SER B 1 99 ? 2.832 -13.875 -20.031 1 83 99 SER B N 1
ATOM 3793 C CA . SER B 1 99 ? 1.48 -13.922 -20.578 1 83 99 SER B CA 1
ATOM 3794 C C . SER B 1 99 ? 1.42 -13.289 -21.953 1 83 99 SER B C 1
ATOM 3796 O O . SER B 1 99 ? 0.616 -13.695 -22.797 1 83 99 SER B O 1
ATOM 3798 N N . CYS B 1 100 ? 2.262 -12.352 -22.188 1 77.25 100 CYS B N 1
ATOM 3799 C CA . CYS B 1 100 ? 2.262 -11.672 -23.484 1 77.25 100 CYS B CA 1
ATOM 3800 C C . CYS B 1 100 ? 2.73 -12.602 -24.594 1 77.25 100 CYS B C 1
ATOM 3802 O O . CYS B 1 100 ? 2.498 -12.336 -25.766 1 77.25 100 CYS B O 1
ATOM 3804 N N . ALA B 1 101 ? 3.295 -13.742 -24.25 1 79.62 101 ALA B N 1
ATOM 3805 C CA . ALA B 1 101 ? 3.771 -14.719 -25.234 1 79.62 101 ALA B CA 1
ATOM 3806 C C . ALA B 1 101 ? 2.742 -15.82 -25.453 1 79.62 101 ALA B C 1
ATOM 3808 O O . ALA B 1 101 ? 3.016 -16.812 -26.141 1 79.62 101 ALA B O 1
ATOM 3809 N N . MET B 1 102 ? 1.611 -15.648 -24.938 1 83.25 102 MET B N 1
ATOM 3810 C CA . MET B 1 102 ? 0.58 -16.688 -24.984 1 83.25 102 MET B CA 1
ATOM 3811 C C . MET B 1 102 ? 0.226 -17.016 -26.438 1 83.25 102 MET B C 1
ATOM 3813 O O . MET B 1 102 ? -0.003 -18.172 -26.781 1 83.25 102 MET B O 1
ATOM 3817 N N . HIS B 1 103 ? 0.208 -16.016 -27.25 1 83.25 103 HIS B N 1
ATOM 3818 C CA . HIS B 1 103 ? -0.131 -16.234 -28.641 1 83.25 103 HIS B CA 1
ATOM 3819 C C . HIS B 1 103 ? 0.861 -17.188 -29.312 1 83.25 103 HIS B C 1
ATOM 3821 O O . HIS B 1 103 ? 0.47 -18.047 -30.094 1 83.25 103 HIS B O 1
ATOM 3827 N N . ARG B 1 104 ? 2.031 -17 -29 1 81.44 104 ARG B N 1
ATOM 3828 C CA . ARG B 1 104 ? 3.059 -17.875 -29.547 1 81.44 104 ARG B CA 1
ATOM 3829 C C . ARG B 1 104 ? 2.855 -19.312 -29.078 1 81.44 104 ARG B C 1
ATOM 3831 O O . ARG B 1 104 ? 3.08 -20.266 -29.828 1 81.44 104 ARG B O 1
ATOM 3838 N N . PHE B 1 105 ? 2.506 -19.453 -27.922 1 80.81 105 PHE B N 1
ATOM 3839 C CA . PHE B 1 105 ? 2.232 -20.766 -27.375 1 80.81 105 PHE B CA 1
ATOM 3840 C C . PHE B 1 105 ? 1.063 -21.422 -28.094 1 80.81 105 PHE B C 1
ATOM 3842 O O . PHE B 1 105 ? 1.12 -22.609 -28.422 1 80.81 105 PHE B O 1
ATOM 3849 N N . ILE B 1 106 ? 0.045 -20.688 -28.297 1 84.38 106 ILE B N 1
ATOM 3850 C CA . ILE B 1 106 ? -1.14 -21.188 -28.969 1 84.38 106 ILE B CA 1
ATOM 3851 C C . ILE B 1 106 ? -0.781 -21.609 -30.391 1 84.38 106 ILE B C 1
ATOM 3853 O O . ILE B 1 106 ? -1.216 -22.656 -30.875 1 84.38 106 ILE B O 1
ATOM 3857 N N . GLN B 1 107 ? 0.009 -20.781 -31.031 1 82.81 107 GLN B N 1
ATOM 3858 C CA . GLN B 1 107 ? 0.462 -21.078 -32.375 1 82.81 107 GLN B CA 1
ATOM 3859 C C . GLN B 1 107 ? 1.28 -22.375 -32.406 1 82.81 107 GLN B C 1
ATOM 3861 O O . GLN B 1 107 ? 1.144 -23.172 -33.344 1 82.81 107 GLN B O 1
ATOM 3866 N N . MET B 1 108 ? 2.123 -22.5 -31.469 1 77.19 108 MET B N 1
ATOM 3867 C CA . MET B 1 108 ? 2.922 -23.719 -31.344 1 77.19 108 MET B CA 1
ATOM 3868 C C . MET B 1 108 ? 2.025 -24.938 -31.188 1 77.19 108 MET B C 1
ATOM 3870 O O . MET B 1 108 ? 2.297 -25.984 -31.766 1 77.19 108 MET B O 1
ATOM 3874 N N . GLY B 1 109 ? 1.041 -24.828 -30.422 1 75.69 109 GLY B N 1
ATOM 3875 C CA . GLY B 1 109 ? 0.077 -25.906 -30.266 1 75.69 109 GLY B CA 1
ATOM 3876 C C . GLY B 1 109 ? -0.618 -26.281 -31.562 1 75.69 109 GLY B C 1
ATOM 3877 O O . GLY B 1 109 ? -0.859 -27.469 -31.828 1 75.69 109 GLY B O 1
ATOM 3878 N N . SER B 1 110 ? -0.931 -25.219 -32.219 1 78.94 110 SER B N 1
ATOM 3879 C CA . SER B 1 110 ? -1.551 -25.453 -33.531 1 78.94 110 SER B CA 1
ATOM 3880 C C . SER B 1 110 ? -0.594 -26.172 -34.469 1 78.94 110 SER B C 1
ATOM 3882 O O . SER B 1 110 ? -0.983 -27.109 -35.156 1 78.94 110 SER B O 1
ATOM 3884 N N . GLU B 1 111 ? 0.597 -25.703 -34.5 1 78 111 GLU B N 1
ATOM 3885 C CA . GLU B 1 111 ? 1.607 -26.266 -35.406 1 78 111 GLU B CA 1
ATOM 3886 C C . GLU B 1 111 ? 1.896 -27.734 -35.062 1 78 111 GLU B C 1
ATOM 3888 O O . GLU B 1 111 ? 2.176 -28.531 -35.938 1 78 111 GLU B O 1
ATOM 3893 N N . LYS B 1 112 ? 1.794 -28.031 -33.844 1 72.25 112 LYS B N 1
ATOM 3894 C CA . LYS B 1 112 ? 2.094 -29.391 -33.406 1 72.25 112 LYS B CA 1
ATOM 3895 C C . LYS B 1 112 ? 0.832 -30.25 -33.344 1 72.25 112 LYS B C 1
ATOM 3897 O O . LYS B 1 112 ? 0.865 -31.391 -32.906 1 72.25 112 LYS B O 1
ATOM 3902 N N . ASN B 1 113 ? -0.305 -29.719 -33.812 1 73.56 113 ASN B N 1
ATOM 3903 C CA . ASN B 1 113 ? -1.589 -30.391 -33.938 1 73.56 113 ASN B CA 1
ATOM 3904 C C . ASN B 1 113 ? -2.082 -30.922 -32.594 1 73.56 113 ASN B C 1
ATOM 3906 O O . ASN B 1 113 ? -2.443 -32.094 -32.469 1 73.56 113 ASN B O 1
ATOM 3910 N N . PHE B 1 114 ? -2.059 -30.078 -31.609 1 69.06 114 PHE B N 1
ATOM 3911 C CA . PHE B 1 114 ? -2.559 -30.438 -30.281 1 69.06 114 PHE B CA 1
ATOM 3912 C C . PHE B 1 114 ? -4.031 -30.828 -30.344 1 69.06 114 PHE B C 1
ATOM 3914 O O . PHE B 1 114 ? -4.496 -31.656 -29.562 1 69.06 114 PHE B O 1
ATOM 3921 N N . SER B 1 115 ? -4.699 -30.203 -31.219 1 66.5 115 SER B N 1
ATOM 3922 C CA . SER B 1 115 ? -6.133 -30.422 -31.359 1 66.5 115 SER B CA 1
ATOM 3923 C C . SER B 1 115 ? -6.441 -31.875 -31.719 1 66.5 115 SER B C 1
ATOM 3925 O O . SER B 1 115 ? -7.531 -32.375 -31.422 1 66.5 115 SER B O 1
ATOM 3927 N N . SER B 1 116 ? -5.605 -32.406 -32.344 1 62.72 116 SER B N 1
ATOM 3928 C CA . SER B 1 116 ? -5.828 -33.812 -32.75 1 62.72 116 SER B CA 1
ATOM 3929 C C . SER B 1 116 ? -5.918 -34.75 -31.562 1 62.72 116 SER B C 1
ATOM 3931 O O . SER B 1 116 ? -6.434 -35.844 -31.672 1 62.72 116 SER B O 1
ATOM 3933 N N . LEU B 1 117 ? -5.508 -34.219 -30.547 1 59.22 117 LEU B N 1
ATOM 3934 C CA . LEU B 1 117 ? -5.477 -35.062 -29.359 1 59.22 117 LEU B CA 1
ATOM 3935 C C . LEU B 1 117 ? -6.773 -34.938 -28.562 1 59.22 117 LEU B C 1
ATOM 3937 O O . LEU B 1 117 ? -6.945 -35.594 -27.531 1 59.22 117 LEU B O 1
ATOM 3941 N N . HIS B 1 118 ? -7.797 -34.375 -29.188 1 53.34 118 HIS B N 1
ATOM 3942 C CA . HIS B 1 118 ? -9.109 -34.156 -28.578 1 53.34 118 HIS B CA 1
ATOM 3943 C C . HIS B 1 118 ? -8.977 -33.812 -27.094 1 53.34 118 HIS B C 1
ATOM 3945 O O . HIS B 1 118 ? -9.648 -34.406 -26.25 1 53.34 118 HIS B O 1
ATOM 3951 N N . THR B 1 119 ? -8.008 -32.969 -26.875 1 59.38 119 THR B N 1
ATOM 3952 C CA . THR B 1 119 ? -7.633 -32.781 -25.469 1 59.38 119 THR B CA 1
ATOM 3953 C C . THR B 1 119 ? -8.266 -31.5 -24.922 1 59.38 119 THR B C 1
ATOM 3955 O O . THR B 1 119 ? -8.383 -30.5 -25.625 1 59.38 119 THR B O 1
ATOM 3958 N N . THR B 1 120 ? -9.086 -31.688 -23.906 1 69.88 120 THR B N 1
ATOM 3959 C CA . THR B 1 120 ? -9.516 -30.578 -23.078 1 69.88 120 THR B CA 1
ATOM 3960 C C . THR B 1 120 ? -8.383 -30.078 -22.188 1 69.88 120 THR B C 1
ATOM 3962 O O . THR B 1 120 ? -7.684 -30.891 -21.562 1 69.88 120 THR B O 1
ATOM 3965 N N . LEU B 1 121 ? -8.078 -28.797 -22.406 1 80.44 121 LEU B N 1
ATOM 3966 C CA . LEU B 1 121 ? -7.059 -28.203 -21.547 1 80.44 121 LEU B CA 1
ATOM 3967 C C . LEU B 1 121 ? -7.691 -27.516 -20.344 1 80.44 121 LEU B C 1
ATOM 3969 O O . LEU B 1 121 ? -8.586 -26.688 -20.5 1 80.44 121 LEU B O 1
ATOM 3973 N N . CYS B 1 122 ? -7.371 -28.016 -19.172 1 89.12 122 CYS B N 1
ATOM 3974 C CA . CYS B 1 122 ? -7.84 -27.328 -17.969 1 89.12 122 CYS B CA 1
ATOM 3975 C C . CYS B 1 122 ? -6.969 -26.125 -17.656 1 89.12 122 CYS B C 1
ATOM 3977 O O . CYS B 1 122 ? -5.742 -26.219 -17.625 1 89.12 122 CYS B O 1
ATOM 3979 N N . ALA B 1 123 ? -7.605 -25.016 -17.531 1 92.38 123 ALA B N 1
ATOM 3980 C CA . ALA B 1 123 ? -6.879 -23.766 -17.281 1 92.38 123 ALA B CA 1
ATOM 3981 C C . ALA B 1 123 ? -7.582 -22.922 -16.234 1 92.38 123 ALA B C 1
ATOM 3983 O O . ALA B 1 123 ? -8.812 -22.891 -16.172 1 92.38 123 ALA B O 1
ATOM 3984 N N . THR B 1 124 ? -6.781 -22.344 -15.352 1 93.69 124 THR B N 1
ATOM 3985 C CA . THR B 1 124 ? -7.273 -21.359 -14.398 1 93.69 124 THR B CA 1
ATOM 3986 C C . THR B 1 124 ? -6.594 -20.016 -14.625 1 93.69 124 THR B C 1
ATOM 3988 O O . THR B 1 124 ? -5.938 -19.797 -15.648 1 93.69 124 THR B O 1
ATOM 3991 N N . GLY B 1 125 ? -7.008 -19.016 -13.766 1 89 125 GLY B N 1
ATOM 3992 C CA . GLY B 1 125 ? -6.457 -17.688 -13.945 1 89 125 GLY B CA 1
ATOM 3993 C C . GLY B 1 125 ? -7.297 -16.812 -14.852 1 89 125 GLY B C 1
ATOM 3994 O O . GLY B 1 125 ? -8.055 -17.312 -15.688 1 89 125 GLY B O 1
ATOM 3995 N N . GLY B 1 126 ? -7.117 -15.578 -14.797 1 81.19 126 GLY B N 1
ATOM 3996 C CA . GLY B 1 126 ? -7.863 -14.641 -15.625 1 81.19 126 GLY B CA 1
ATOM 3997 C C . GLY B 1 126 ? -7.598 -14.812 -17.109 1 81.19 126 GLY B C 1
ATOM 3998 O O . GLY B 1 126 ? -8.477 -14.562 -17.938 1 81.19 126 GLY B O 1
ATOM 3999 N N . GLY B 1 127 ? -6.449 -15.227 -17.453 1 80.81 127 GLY B N 1
ATOM 4000 C CA . GLY B 1 127 ? -6.078 -15.43 -18.844 1 80.81 127 GLY B CA 1
ATOM 4001 C C . GLY B 1 127 ? -6.863 -16.531 -19.516 1 80.81 127 GLY B C 1
ATOM 4002 O O . GLY B 1 127 ? -6.934 -16.594 -20.75 1 80.81 127 GLY B O 1
ATOM 4003 N N . ALA B 1 128 ? -7.328 -17.438 -18.688 1 85.19 128 ALA B N 1
ATOM 4004 C CA . ALA B 1 128 ? -8.164 -18.484 -19.266 1 85.19 128 ALA B CA 1
ATOM 4005 C C . ALA B 1 128 ? -9.398 -17.906 -19.938 1 85.19 128 ALA B C 1
ATOM 4007 O O . ALA B 1 128 ? -9.898 -18.453 -20.922 1 85.19 128 ALA B O 1
ATOM 4008 N N . TYR B 1 129 ? -9.812 -16.797 -19.406 1 80.44 129 TYR B N 1
ATOM 4009 C CA . TYR B 1 129 ? -10.953 -16.094 -19.984 1 80.44 129 TYR B CA 1
ATOM 4010 C C . TYR B 1 129 ? -10.508 -15.195 -21.141 1 80.44 129 TYR B C 1
ATOM 4012 O O . TYR B 1 129 ? -11.141 -15.18 -22.203 1 80.44 129 TYR B O 1
ATOM 4020 N N . LYS B 1 130 ? -9.492 -14.578 -20.938 1 79.81 130 LYS B N 1
ATOM 4021 C CA . LYS B 1 130 ? -8.977 -13.602 -21.891 1 79.81 130 LYS B CA 1
ATOM 4022 C C . LYS B 1 130 ? -8.586 -14.266 -23.219 1 79.81 130 LYS B C 1
ATOM 4024 O O . LYS B 1 130 ? -8.836 -13.727 -24.297 1 79.81 130 LYS B O 1
ATOM 4029 N N . PHE B 1 131 ? -8.016 -15.438 -23.156 1 83.62 131 PHE B N 1
ATOM 4030 C CA . PHE B 1 131 ? -7.418 -16.062 -24.328 1 83.62 131 PHE B CA 1
ATOM 4031 C C . PHE B 1 131 ? -8.281 -17.203 -24.844 1 83.62 131 PHE B C 1
ATOM 4033 O O . PHE B 1 131 ? -7.887 -17.922 -25.75 1 83.62 131 PHE B O 1
ATOM 4040 N N . GLU B 1 132 ? -9.406 -17.375 -24.266 1 86.19 132 GLU B N 1
ATOM 4041 C CA . GLU B 1 132 ? -10.281 -18.484 -24.625 1 86.19 132 GLU B CA 1
ATOM 4042 C C . GLU B 1 132 ? -10.562 -18.516 -26.125 1 86.19 132 GLU B C 1
ATOM 4044 O O . GLU B 1 132 ? -10.469 -19.562 -26.766 1 86.19 132 GLU B O 1
ATOM 4049 N N . GLU B 1 133 ? -10.914 -17.422 -26.688 1 86.81 133 GLU B N 1
ATOM 4050 C CA . GLU B 1 133 ? -11.25 -17.344 -28.109 1 86.81 133 GLU B CA 1
ATOM 4051 C C . GLU B 1 133 ? -10.039 -17.672 -28.984 1 86.81 133 GLU B C 1
ATOM 4053 O O . GLU B 1 133 ? -10.18 -18.297 -30.031 1 86.81 133 GLU B O 1
ATOM 4058 N N . ASP B 1 134 ? -8.906 -17.25 -28.562 1 86.94 134 ASP B N 1
ATOM 4059 C CA . ASP B 1 134 ? -7.691 -17.531 -29.312 1 86.94 134 ASP B CA 1
ATOM 4060 C C . ASP B 1 134 ? -7.391 -19.031 -29.328 1 86.94 134 ASP B C 1
ATOM 4062 O O . ASP B 1 134 ? -6.988 -19.578 -30.344 1 86.94 134 ASP B O 1
ATOM 4066 N N . PHE B 1 135 ? -7.547 -19.641 -28.172 1 86.62 135 PHE B N 1
ATOM 4067 C CA . PHE B 1 135 ? -7.344 -21.094 -28.078 1 86.62 135 PHE B CA 1
ATOM 4068 C C . PHE B 1 135 ? -8.289 -21.828 -29.031 1 86.62 135 PHE B C 1
ATOM 4070 O O . PHE B 1 135 ? -7.883 -22.766 -29.703 1 86.62 135 PHE B O 1
ATOM 4077 N N . ARG B 1 136 ? -9.469 -21.359 -29.062 1 86.56 136 ARG B N 1
ATOM 4078 C CA . ARG B 1 136 ? -10.492 -22.016 -29.875 1 86.56 136 ARG B CA 1
ATOM 4079 C C . ARG B 1 136 ? -10.242 -21.766 -31.359 1 86.56 136 ARG B C 1
ATOM 4081 O O . ARG B 1 136 ? -10.266 -22.703 -32.156 1 86.56 136 ARG B O 1
ATOM 4088 N N . THR B 1 137 ? -9.969 -20.578 -31.781 1 87.75 137 THR B N 1
ATOM 4089 C CA . THR B 1 137 ? -9.922 -20.203 -33.188 1 87.75 137 THR B CA 1
ATOM 4090 C C . THR B 1 137 ? -8.57 -20.562 -33.812 1 87.75 137 THR B C 1
ATOM 4092 O O . THR B 1 137 ? -8.5 -20.969 -34.969 1 87.75 137 THR B O 1
ATOM 4095 N N . ILE B 1 138 ? -7.531 -20.469 -33.062 1 83.5 138 ILE B N 1
ATOM 4096 C CA . ILE B 1 138 ? -6.195 -20.641 -33.625 1 83.5 138 ILE B CA 1
ATOM 4097 C C . ILE B 1 138 ? -5.766 -22.094 -33.5 1 83.5 138 ILE B C 1
ATOM 4099 O O . ILE B 1 138 ? -5.195 -22.672 -34.406 1 83.5 138 ILE B O 1
ATOM 4103 N N . ALA B 1 139 ? -6.012 -22.688 -32.375 1 80.81 139 ALA B N 1
ATOM 4104 C CA . ALA B 1 139 ? -5.469 -24.016 -32.125 1 80.81 139 ALA B CA 1
ATOM 4105 C C . ALA B 1 139 ? -6.582 -25.062 -32.062 1 80.81 139 ALA B C 1
ATOM 4107 O O . ALA B 1 139 ? -6.309 -26.25 -31.938 1 80.81 139 ALA B O 1
ATOM 4108 N N . ASP B 1 140 ? -7.809 -24.641 -32.156 1 82.06 140 ASP B N 1
ATOM 4109 C CA . ASP B 1 140 ? -8.961 -25.531 -32.062 1 82.06 140 ASP B CA 1
ATOM 4110 C C . ASP B 1 140 ? -8.938 -26.328 -30.75 1 82.06 140 ASP B C 1
ATOM 4112 O O . ASP B 1 140 ? -9.07 -27.547 -30.766 1 82.06 140 ASP B O 1
ATOM 4116 N N . LEU B 1 141 ? -8.586 -25.656 -29.75 1 80.31 141 LEU B N 1
ATOM 4117 C CA . LEU B 1 141 ? -8.555 -26.25 -28.406 1 80.31 141 LEU B CA 1
ATOM 4118 C C . LEU B 1 141 ? -9.617 -25.609 -27.516 1 80.31 141 LEU B C 1
ATOM 4120 O O . LEU B 1 141 ? -9.867 -24.406 -27.594 1 80.31 141 LEU B O 1
ATOM 4124 N N . GLN B 1 142 ? -10.227 -26.484 -26.797 1 80.94 142 GLN B N 1
ATOM 4125 C CA . GLN B 1 142 ? -11.203 -26 -25.828 1 80.94 142 GLN B CA 1
ATOM 4126 C C . GLN B 1 142 ? -10.602 -25.922 -24.438 1 80.94 142 GLN B C 1
ATOM 4128 O O . GLN B 1 142 ? -9.961 -26.875 -23.969 1 80.94 142 GLN B O 1
ATOM 4133 N N . LEU B 1 143 ? -10.812 -24.781 -23.797 1 86 143 LEU B N 1
ATOM 4134 C CA . LEU B 1 143 ? -10.328 -24.609 -22.438 1 86 143 LEU B CA 1
ATOM 4135 C C . LEU B 1 143 ? -11.43 -24.891 -21.422 1 86 143 LEU B C 1
ATOM 4137 O O . LEU B 1 143 ? -12.562 -24.406 -21.578 1 86 143 LEU B O 1
ATOM 4141 N N . HIS B 1 144 ? -11.148 -25.797 -20.594 1 88.69 144 HIS B N 1
ATOM 4142 C CA . HIS B 1 144 ? -11.984 -25.938 -19.406 1 88.69 144 HIS B CA 1
ATOM 4143 C C . HIS B 1 144 ? -11.539 -24.969 -18.312 1 88.69 144 HIS B C 1
ATOM 4145 O O . HIS B 1 144 ? -10.539 -25.219 -17.625 1 88.69 144 HIS B O 1
ATOM 4151 N N . LYS B 1 145 ? -12.32 -23.938 -18.109 1 91.06 145 LYS B N 1
ATOM 4152 C CA . LYS B 1 145 ? -11.945 -22.859 -17.203 1 91.06 145 LYS B CA 1
ATOM 4153 C C . LYS B 1 145 ? -12.305 -23.203 -15.75 1 91.06 145 LYS B C 1
ATOM 4155 O O . LYS B 1 145 ? -13.438 -23.609 -15.469 1 91.06 145 LYS B O 1
ATOM 4160 N N . LEU B 1 146 ? -11.391 -23.016 -14.969 1 92.06 146 LEU B N 1
ATOM 4161 C CA . LEU B 1 146 ? -11.539 -23.375 -13.562 1 92.06 146 LEU B CA 1
ATOM 4162 C C . LEU B 1 146 ? -11.328 -22.172 -12.664 1 92.06 146 LEU B C 1
ATOM 4164 O O . LEU B 1 146 ? -10.656 -21.203 -13.047 1 92.06 146 LEU B O 1
ATOM 4168 N N . ASP B 1 147 ? -11.984 -22.219 -11.484 1 91.31 147 ASP B N 1
ATOM 4169 C CA . ASP B 1 147 ? -11.805 -21.141 -10.523 1 91.31 147 ASP B CA 1
ATOM 4170 C C . ASP B 1 147 ? -10.359 -21.078 -10.031 1 91.31 147 ASP B C 1
ATOM 4172 O O . ASP B 1 147 ? -9.789 -22.094 -9.633 1 91.31 147 ASP B O 1
ATOM 4176 N N . GLU B 1 148 ? -9.852 -19.906 -10.047 1 91.75 148 GLU B N 1
ATOM 4177 C CA . GLU B 1 148 ? -8.438 -19.688 -9.75 1 91.75 148 GLU B CA 1
ATOM 4178 C C . GLU B 1 148 ? -8.109 -20.062 -8.305 1 91.75 148 GLU B C 1
ATOM 4180 O O . GLU B 1 148 ? -7.117 -20.734 -8.039 1 91.75 148 GLU B O 1
ATOM 4185 N N . LEU B 1 149 ? -8.914 -19.641 -7.375 1 93.44 149 LEU B N 1
ATOM 4186 C CA . LEU B 1 149 ? -8.609 -19.812 -5.961 1 93.44 149 LEU B CA 1
ATOM 4187 C C . LEU B 1 149 ? -8.852 -21.25 -5.523 1 93.44 149 LEU B C 1
ATOM 4189 O O . LEU B 1 149 ? -8.141 -21.781 -4.668 1 93.44 149 LEU B O 1
ATOM 4193 N N . ASP B 1 150 ? -9.867 -21.922 -6.141 1 94.62 150 ASP B N 1
ATOM 4194 C CA . ASP B 1 150 ? -10.047 -23.344 -5.898 1 94.62 150 ASP B CA 1
ATOM 4195 C C . ASP B 1 150 ? -8.82 -24.141 -6.34 1 94.62 150 ASP B C 1
ATOM 4197 O O . ASP B 1 150 ? -8.336 -25 -5.605 1 94.62 150 ASP B O 1
ATOM 4201 N N . CYS B 1 151 ? -8.383 -23.812 -7.539 1 95.94 151 CYS B N 1
ATOM 4202 C CA . CYS B 1 151 ? -7.219 -24.5 -8.078 1 95.94 151 CYS B CA 1
ATOM 4203 C C . CYS B 1 151 ? -5.992 -24.266 -7.203 1 95.94 151 CYS B C 1
ATOM 4205 O O . CYS B 1 151 ? -5.199 -25.188 -6.98 1 95.94 151 CYS B O 1
ATOM 4207 N N . LEU B 1 152 ? -5.867 -23.062 -6.742 1 96.88 152 LEU B N 1
ATOM 4208 C CA . LEU B 1 152 ? -4.73 -22.688 -5.902 1 96.88 152 LEU B CA 1
ATOM 4209 C C . LEU B 1 152 ? -4.695 -23.547 -4.633 1 96.88 152 LEU B C 1
ATOM 4211 O O . LEU B 1 152 ? -3.664 -24.125 -4.305 1 96.88 152 LEU B O 1
ATOM 4215 N N . ILE B 1 153 ? -5.781 -23.656 -3.945 1 96.44 153 ILE B N 1
ATOM 4216 C CA . ILE B 1 153 ? -5.852 -24.375 -2.678 1 96.44 153 ILE B CA 1
ATOM 4217 C C . ILE B 1 153 ? -5.652 -25.875 -2.918 1 96.44 153 ILE B C 1
ATOM 4219 O O . ILE B 1 153 ? -4.867 -26.516 -2.221 1 96.44 153 ILE B O 1
ATOM 4223 N N . GLN B 1 154 ? -6.332 -26.422 -3.941 1 95.62 154 GLN B N 1
ATOM 4224 C CA . GLN B 1 154 ? -6.215 -27.844 -4.238 1 95.62 154 GLN B CA 1
ATOM 4225 C C . GLN B 1 154 ? -4.789 -28.203 -4.641 1 95.62 154 GLN B C 1
ATOM 4227 O O . GLN B 1 154 ? -4.262 -29.234 -4.211 1 95.62 154 GLN B O 1
ATOM 4232 N N . GLY B 1 155 ? -4.215 -27.328 -5.484 1 97.12 155 GLY B N 1
ATOM 4233 C CA . GLY B 1 155 ? -2.842 -27.562 -5.906 1 97.12 155 GLY B CA 1
ATOM 4234 C C . GLY B 1 155 ? -1.849 -27.516 -4.758 1 97.12 155 GLY B C 1
ATOM 4235 O O . GLY B 1 155 ? -0.943 -28.359 -4.68 1 97.12 155 GLY B O 1
ATOM 4236 N N . LEU B 1 156 ? -2.012 -26.547 -3.904 1 96.94 156 LEU B N 1
ATOM 4237 C CA . LEU B 1 156 ? -1.132 -26.406 -2.75 1 96.94 156 LEU B CA 1
ATOM 4238 C C . LEU B 1 156 ? -1.206 -27.625 -1.845 1 96.94 156 LEU B C 1
ATOM 4240 O O . LEU B 1 156 ? -0.175 -28.172 -1.449 1 96.94 156 LEU B O 1
ATOM 4244 N N . LEU B 1 157 ? -2.412 -28.078 -1.536 1 95.12 157 LEU B N 1
ATOM 4245 C CA . LEU B 1 157 ? -2.607 -29.219 -0.651 1 95.12 157 LEU B CA 1
ATOM 4246 C C . LEU B 1 157 ? -2.029 -30.484 -1.267 1 95.12 157 LEU B C 1
ATOM 4248 O O . LEU B 1 157 ? -1.43 -31.297 -0.564 1 95.12 157 LEU B O 1
ATOM 4252 N N . TYR B 1 158 ? -2.209 -30.656 -2.51 1 95.12 158 TYR B N 1
ATOM 4253 C CA . TYR B 1 158 ? -1.681 -31.844 -3.182 1 95.12 158 TYR B CA 1
ATOM 4254 C C . TYR B 1 158 ? -0.158 -31.875 -3.117 1 95.12 158 TYR B C 1
ATOM 4256 O O . TYR B 1 158 ? 0.434 -32.875 -2.721 1 95.12 158 TYR B O 1
ATOM 4264 N N . VAL B 1 159 ? 0.466 -30.797 -3.545 1 96.5 159 VAL B N 1
ATOM 4265 C CA . VAL B 1 159 ? 1.923 -30.734 -3.596 1 96.5 159 VAL B CA 1
ATOM 4266 C C . VAL B 1 159 ? 2.496 -30.906 -2.191 1 96.5 159 VAL B C 1
ATOM 4268 O O . VAL B 1 159 ? 3.531 -31.562 -2.01 1 96.5 159 VAL B O 1
ATOM 4271 N N . ASP B 1 160 ? 1.855 -30.25 -1.278 1 94.88 160 ASP B N 1
ATOM 4272 C CA . ASP B 1 160 ? 2.303 -30.422 0.101 1 94.88 160 ASP B CA 1
ATOM 4273 C C . ASP B 1 160 ? 2.211 -31.891 0.53 1 94.88 160 ASP B C 1
ATOM 4275 O O . ASP B 1 160 ? 3.074 -32.375 1.258 1 94.88 160 ASP B O 1
ATOM 4279 N N . SER B 1 161 ? 1.174 -32.562 0.149 1 93.38 161 SER B N 1
ATOM 4280 C CA . SER B 1 161 ? 0.949 -33.969 0.54 1 93.38 161 SER B CA 1
ATOM 4281 C C . SER B 1 161 ? 2.01 -34.875 -0.054 1 93.38 161 SER B C 1
ATOM 4283 O O . SER B 1 161 ? 2.428 -35.844 0.585 1 93.38 161 SER B O 1
ATOM 4285 N N . VAL B 1 162 ? 2.406 -34.656 -1.262 1 94.31 162 VAL B N 1
ATOM 4286 C CA . VAL B 1 162 ? 3.355 -35.531 -1.919 1 94.31 162 VAL B CA 1
ATOM 4287 C C . VAL B 1 162 ? 4.781 -35.125 -1.554 1 94.31 162 VAL B C 1
ATOM 4289 O O . VAL B 1 162 ? 5.719 -35.938 -1.728 1 94.31 162 VAL B O 1
ATOM 4292 N N . GLY B 1 163 ? 4.961 -33.875 -1.107 1 94.25 163 GLY B N 1
ATOM 4293 C CA . GLY B 1 163 ? 6.289 -33.406 -0.749 1 94.25 163 GLY B CA 1
ATOM 4294 C C . GLY B 1 163 ? 7.148 -33.062 -1.953 1 94.25 163 GLY B C 1
ATOM 4295 O O . GLY B 1 163 ? 6.68 -33.125 -3.092 1 94.25 163 GLY B O 1
ATOM 4296 N N . PHE B 1 164 ? 8.336 -32.688 -1.67 1 96.81 164 PHE B N 1
ATOM 4297 C CA . PHE B 1 164 ? 9.297 -32.344 -2.709 1 96.81 164 PHE B CA 1
ATOM 4298 C C . PHE B 1 164 ? 10.398 -33.375 -2.801 1 96.81 164 PHE B C 1
ATOM 4300 O O . PHE B 1 164 ? 11.484 -33.219 -2.232 1 96.81 164 PHE B O 1
ATOM 4307 N N . ASN B 1 165 ? 10.117 -34.406 -3.537 1 96.69 165 ASN B N 1
ATOM 4308 C CA . ASN B 1 165 ? 11.07 -35.5 -3.775 1 96.69 165 ASN B CA 1
ATOM 4309 C C . ASN B 1 165 ? 11.711 -35.969 -2.475 1 96.69 165 ASN B C 1
ATOM 4311 O O . ASN B 1 165 ? 12.93 -36.062 -2.373 1 96.69 165 ASN B O 1
ATOM 4315 N N . GLY B 1 166 ? 10.938 -36.219 -1.507 1 93.69 166 GLY B N 1
ATOM 4316 C CA . GLY B 1 166 ? 11.391 -36.781 -0.239 1 93.69 166 GLY B CA 1
ATOM 4317 C C . GLY B 1 166 ? 11.617 -35.719 0.823 1 93.69 166 GLY B C 1
ATOM 4318 O O . GLY B 1 166 ? 11.883 -36.031 1.982 1 93.69 166 GLY B O 1
ATOM 4319 N N . HIS B 1 167 ? 11.5 -34.531 0.477 1 94.94 167 HIS B N 1
ATOM 4320 C CA . HIS B 1 167 ? 11.648 -33.406 1.407 1 94.94 167 HIS B CA 1
ATOM 4321 C C . HIS B 1 167 ? 10.336 -32.656 1.574 1 94.94 167 HIS B C 1
ATOM 4323 O O . HIS B 1 167 ? 9.461 -32.719 0.709 1 94.94 167 HIS B O 1
ATOM 4329 N N . PRO B 1 168 ? 10.234 -31.938 2.721 1 94.94 168 PRO B N 1
ATOM 4330 C CA . PRO B 1 168 ? 9.016 -31.141 2.889 1 94.94 168 PRO B CA 1
ATOM 4331 C C . PRO B 1 168 ? 8.898 -30.016 1.863 1 94.94 168 PRO B C 1
ATOM 4333 O O . PRO B 1 168 ? 9.906 -29.391 1.508 1 94.94 168 PRO B O 1
ATOM 4336 N N . GLU B 1 169 ? 7.715 -29.797 1.425 1 96.38 169 GLU B N 1
ATOM 4337 C CA . GLU B 1 169 ? 7.383 -28.703 0.513 1 96.38 169 GLU B CA 1
ATOM 4338 C C . GLU B 1 169 ? 7.441 -27.344 1.222 1 96.38 169 GLU B C 1
ATOM 4340 O O . GLU B 1 169 ? 7.898 -26.359 0.648 1 96.38 169 GLU B O 1
ATOM 4345 N N . CYS B 1 170 ? 7.031 -27.312 2.443 1 96.25 170 CYS B N 1
ATOM 4346 C CA . CYS B 1 170 ? 6.855 -26.078 3.219 1 96.25 170 CYS B CA 1
ATOM 4347 C C . CYS B 1 170 ? 8.102 -25.781 4.047 1 96.25 170 CYS B C 1
ATOM 4349 O O . CYS B 1 170 ? 8.797 -26.703 4.488 1 96.25 170 CYS B O 1
ATOM 4351 N N . TYR B 1 171 ? 8.445 -24.531 4.23 1 96.31 171 TYR B N 1
ATOM 4352 C CA . TYR B 1 171 ? 9.594 -24.125 5.027 1 96.31 171 TYR B CA 1
ATOM 4353 C C . TYR B 1 171 ? 9.375 -22.734 5.621 1 96.31 171 TYR B C 1
ATOM 4355 O O . TYR B 1 171 ? 8.367 -22.078 5.332 1 96.31 171 TYR B O 1
ATOM 4363 N N . TYR B 1 172 ? 10.141 -22.328 6.574 1 94.75 172 TYR B N 1
ATOM 4364 C CA . TYR B 1 172 ? 10.148 -21 7.18 1 94.75 172 TYR B CA 1
ATOM 4365 C C . TYR B 1 172 ? 11.578 -20.531 7.426 1 94.75 172 TYR B C 1
ATOM 4367 O O . TYR B 1 172 ? 12.531 -21.266 7.215 1 94.75 172 TYR B O 1
ATOM 4375 N N . PHE B 1 173 ? 11.75 -19.281 7.727 1 93.38 173 PHE B N 1
ATOM 4376 C CA . PHE B 1 173 ? 13.062 -18.719 8.031 1 93.38 173 PHE B CA 1
ATOM 4377 C C . PHE B 1 173 ? 13.188 -18.438 9.523 1 93.38 173 PHE B C 1
ATOM 4379 O O . PHE B 1 173 ? 12.328 -17.781 10.117 1 93.38 173 PHE B O 1
ATOM 4386 N N . GLU B 1 174 ? 14.25 -18.938 10.047 1 89.5 174 GLU B N 1
ATOM 4387 C CA . GLU B 1 174 ? 14.617 -18.594 11.414 1 89.5 174 GLU B CA 1
ATOM 4388 C C . GLU B 1 174 ? 15.562 -17.391 11.445 1 89.5 174 GLU B C 1
ATOM 4390 O O . GLU B 1 174 ? 16.469 -17.297 10.625 1 89.5 174 GLU B O 1
ATOM 4395 N N . ASN B 1 175 ? 15.359 -16.453 12.344 1 85.56 175 ASN B N 1
ATOM 4396 C CA . ASN B 1 175 ? 16.156 -15.242 12.492 1 85.56 175 ASN B CA 1
ATOM 4397 C C . ASN B 1 175 ? 16.281 -14.484 11.18 1 85.56 175 ASN B C 1
ATOM 4399 O O . ASN B 1 175 ? 17.391 -14.188 10.727 1 85.56 175 ASN B O 1
ATOM 4403 N N . PRO B 1 176 ? 15.219 -14.164 10.602 1 82.81 176 PRO B N 1
ATOM 4404 C CA . PRO B 1 176 ? 15.227 -13.586 9.25 1 82.81 176 PRO B CA 1
ATOM 4405 C C . PRO B 1 176 ? 15.977 -12.266 9.172 1 82.81 176 PRO B C 1
ATOM 4407 O O . PRO B 1 176 ? 16.469 -11.891 8.109 1 82.81 176 PRO B O 1
ATOM 4410 N N . THR B 1 177 ? 16.141 -11.523 10.141 1 74.75 177 THR B N 1
ATOM 4411 C CA . THR B 1 177 ? 16.734 -10.188 10.094 1 74.75 177 THR B CA 1
ATOM 4412 C C . THR B 1 177 ? 18.234 -10.25 10.344 1 74.75 177 THR B C 1
ATOM 4414 O O . THR B 1 177 ? 18.938 -9.25 10.195 1 74.75 177 THR B O 1
ATOM 4417 N N . ASP B 1 178 ? 18.656 -11.352 10.781 1 79.62 178 ASP B N 1
ATOM 4418 C CA . ASP B 1 178 ? 20.094 -11.508 11.023 1 79.62 178 ASP B CA 1
ATOM 4419 C C . ASP B 1 178 ? 20.766 -12.219 9.859 1 79.62 178 ASP B C 1
ATOM 4421 O O . ASP B 1 178 ? 20.641 -13.438 9.695 1 79.62 178 ASP B O 1
ATOM 4425 N N . PRO B 1 179 ? 21.469 -11.469 9.102 1 75.12 179 PRO B N 1
ATOM 4426 C CA . PRO B 1 179 ? 22.078 -12.086 7.926 1 75.12 179 PRO B CA 1
ATOM 4427 C C . PRO B 1 179 ? 22.984 -13.266 8.281 1 75.12 179 PRO B C 1
ATOM 4429 O O . PRO B 1 179 ? 23.094 -14.219 7.5 1 75.12 179 PRO B O 1
ATOM 4432 N N . GLU B 1 180 ? 23.547 -13.25 9.406 1 83.38 180 GLU B N 1
ATOM 4433 C CA . GLU B 1 180 ? 24.5 -14.297 9.781 1 83.38 180 GLU B CA 1
ATOM 4434 C C . GLU B 1 180 ? 23.781 -15.508 10.375 1 83.38 180 GLU B C 1
ATOM 4436 O O . GLU B 1 180 ? 24.297 -16.625 10.328 1 83.38 180 GLU B O 1
ATOM 4441 N N . GLN B 1 181 ? 22.625 -15.297 10.766 1 87.19 181 GLN B N 1
ATOM 4442 C CA . GLN B 1 181 ? 21.969 -16.359 11.5 1 87.19 181 GLN B CA 1
ATOM 4443 C C . GLN B 1 181 ? 20.688 -16.812 10.781 1 87.19 181 GLN B C 1
ATOM 4445 O O . GLN B 1 181 ? 20.062 -17.781 11.195 1 87.19 181 GLN B O 1
ATOM 4450 N N . CYS B 1 182 ? 20.391 -16.188 9.734 1 87.06 182 CYS B N 1
ATOM 4451 C CA . CYS B 1 182 ? 19.188 -16.547 9.008 1 87.06 182 CYS B CA 1
ATOM 4452 C C . CYS B 1 182 ? 19.297 -17.938 8.406 1 87.06 182 CYS B C 1
ATOM 4454 O O . CYS B 1 182 ? 20.266 -18.234 7.711 1 87.06 182 CYS B O 1
ATOM 4456 N N . GLN B 1 183 ? 18.297 -18.859 8.75 1 92.25 183 GLN B N 1
ATOM 4457 C CA . GLN B 1 183 ? 18.344 -20.234 8.258 1 92.25 183 GLN B CA 1
ATOM 4458 C C . GLN B 1 183 ? 16.984 -20.656 7.715 1 92.25 183 GLN B C 1
ATOM 4460 O O . GLN B 1 183 ? 15.953 -20.391 8.328 1 92.25 183 GLN B O 1
ATOM 4465 N N . LYS B 1 184 ? 17.047 -21.234 6.57 1 93.38 184 LYS B N 1
ATOM 4466 C CA . LYS B 1 184 ? 15.867 -21.891 6.02 1 93.38 184 LYS B CA 1
ATOM 4467 C C . LYS B 1 184 ? 15.609 -23.234 6.703 1 93.38 184 LYS B C 1
ATOM 4469 O O . LYS B 1 184 ? 16.484 -24.094 6.734 1 93.38 184 LYS B O 1
ATOM 4474 N N . LYS B 1 185 ? 14.414 -23.453 7.332 1 94.94 185 LYS B N 1
ATOM 4475 C CA . LYS B 1 185 ? 14.047 -24.672 8.047 1 94.94 185 LYS B CA 1
ATOM 4476 C C . LYS B 1 185 ? 12.797 -25.312 7.441 1 94.94 185 LYS B C 1
ATOM 4478 O O . LYS B 1 185 ? 11.867 -24.609 7.043 1 94.94 185 LYS B O 1
ATOM 4483 N N . PRO B 1 186 ? 12.852 -26.625 7.312 1 94.94 186 PRO B N 1
ATOM 4484 C CA . PRO B 1 186 ? 11.648 -27.297 6.82 1 94.94 186 PRO B CA 1
ATOM 4485 C C . PRO B 1 186 ? 10.477 -27.203 7.797 1 94.94 186 PRO B C 1
ATOM 4487 O O . PRO B 1 186 ? 10.68 -27.031 9 1 94.94 186 PRO B O 1
ATOM 4490 N N . TYR B 1 187 ? 9.328 -27.219 7.246 1 93.06 187 TYR B N 1
ATOM 4491 C CA . TYR B 1 187 ? 8.102 -27.172 8.031 1 93.06 187 TYR B CA 1
ATOM 4492 C C . TYR B 1 187 ? 7.086 -28.188 7.508 1 93.06 187 TYR B C 1
ATOM 4494 O O . TYR B 1 187 ? 6.934 -28.359 6.297 1 93.06 187 TYR B O 1
ATOM 4502 N N . CYS B 1 188 ? 6.441 -28.922 8.383 1 88.81 188 CYS B N 1
ATOM 4503 C CA . CYS B 1 188 ? 5.367 -29.844 8.016 1 88.81 188 CYS B CA 1
ATOM 4504 C C . CYS B 1 188 ? 4.004 -29.188 8.219 1 88.81 188 CYS B C 1
ATOM 4506 O O . CYS B 1 188 ? 3.605 -28.906 9.352 1 88.81 188 CYS B O 1
ATOM 4508 N N . LEU B 1 189 ? 3.381 -28.906 7.141 1 87.62 189 LEU B N 1
ATOM 4509 C CA . LEU B 1 189 ? 2.07 -28.266 7.188 1 87.62 189 LEU B CA 1
ATOM 4510 C C . LEU B 1 189 ? 0.983 -29.281 7.543 1 87.62 189 LEU B C 1
ATOM 4512 O O . LEU B 1 189 ? -0.127 -29.219 7.008 1 87.62 189 LEU B O 1
ATOM 4516 N N . ASP B 1 190 ? 1.167 -30.094 8.484 1 83 190 ASP B N 1
ATOM 4517 C CA . ASP B 1 190 ? 0.161 -31.047 8.945 1 83 190 ASP B CA 1
ATOM 4518 C C . ASP B 1 190 ? -1.028 -30.328 9.578 1 83 190 ASP B C 1
ATOM 4520 O O . ASP B 1 190 ? -0.85 -29.453 10.422 1 83 190 ASP B O 1
ATOM 4524 N N . ASN B 1 191 ? -2.297 -30.672 9.25 1 82.19 191 ASN B N 1
ATOM 4525 C CA . ASN B 1 191 ? -3.516 -30.016 9.703 1 82.19 191 ASN B CA 1
ATOM 4526 C C . ASN B 1 191 ? -3.408 -28.5 9.586 1 82.19 191 ASN B C 1
ATOM 4528 O O . ASN B 1 191 ? -3.527 -27.781 10.586 1 82.19 191 ASN B O 1
ATOM 4532 N N . PRO B 1 192 ? -3.217 -28.031 8.508 1 85.25 192 PRO B N 1
ATOM 4533 C CA . PRO B 1 192 ? -2.848 -26.641 8.242 1 85.25 192 PRO B CA 1
ATOM 4534 C C . PRO B 1 192 ? -3.973 -25.672 8.57 1 85.25 192 PRO B C 1
ATOM 4536 O O . PRO B 1 192 ? -3.758 -24.453 8.562 1 85.25 192 PRO B O 1
ATOM 4539 N N . TYR B 1 193 ? -5.082 -26.125 9.047 1 92.5 193 TYR B N 1
ATOM 4540 C CA . TYR B 1 193 ? -6.223 -25.219 9.172 1 92.5 193 TYR B CA 1
ATOM 4541 C C . TYR B 1 193 ? -6.375 -24.734 10.609 1 92.5 193 TYR B C 1
ATOM 4543 O O . TYR B 1 193 ? -6.09 -25.484 11.555 1 92.5 193 TYR B O 1
ATOM 4551 N N . PRO B 1 194 ? -6.898 -23.578 10.828 1 95.56 194 PRO B N 1
ATOM 4552 C CA . PRO B 1 194 ? -7.062 -22.547 9.805 1 95.56 194 PRO B CA 1
ATOM 4553 C C . PRO B 1 194 ? -5.734 -21.906 9.391 1 95.56 194 PRO B C 1
ATOM 4555 O O . PRO B 1 194 ? -4.797 -21.844 10.188 1 95.56 194 PRO B O 1
ATOM 4558 N N . MET B 1 195 ? -5.602 -21.516 8.188 1 96.56 195 MET B N 1
ATOM 4559 C CA . MET B 1 195 ? -4.418 -20.812 7.715 1 96.56 195 MET B CA 1
ATOM 4560 C C . MET B 1 195 ? -4.812 -19.594 6.879 1 96.56 195 MET B C 1
ATOM 4562 O O . MET B 1 195 ? -5.891 -19.578 6.285 1 96.56 195 MET B O 1
ATOM 4566 N N . LEU B 1 196 ? -4.035 -18.562 6.965 1 97.62 196 LEU B N 1
ATOM 4567 C CA . LEU B 1 196 ? -4.148 -17.422 6.066 1 97.62 196 LEU B CA 1
ATOM 4568 C C . LEU B 1 196 ? -3.258 -17.609 4.84 1 97.62 196 LEU B C 1
ATOM 4570 O O . LEU B 1 196 ? -2.033 -17.672 4.961 1 97.62 196 LEU B O 1
ATOM 4574 N N . LEU B 1 197 ? -3.838 -17.75 3.717 1 98.19 197 LEU B N 1
ATOM 4575 C CA . LEU B 1 197 ? -3.107 -17.922 2.467 1 98.19 197 LEU B CA 1
ATOM 4576 C C . LEU B 1 197 ? -2.971 -16.594 1.725 1 98.19 197 LEU B C 1
ATOM 4578 O O . LEU B 1 197 ? -3.973 -15.992 1.339 1 98.19 197 LEU B O 1
ATOM 4582 N N . VAL B 1 198 ? -1.753 -16.109 1.581 1 98.5 198 VAL B N 1
ATOM 4583 C CA . VAL B 1 198 ? -1.458 -14.867 0.881 1 98.5 198 VAL B CA 1
ATOM 4584 C C . VAL B 1 198 ? -0.851 -15.172 -0.486 1 98.5 198 VAL B C 1
ATOM 4586 O O . VAL B 1 198 ? 0.332 -15.508 -0.586 1 98.5 198 VAL B O 1
ATOM 4589 N N . ASN B 1 199 ? -1.646 -15.047 -1.522 1 97.62 199 ASN B N 1
ATOM 4590 C CA . ASN B 1 199 ? -1.218 -15.312 -2.891 1 97.62 199 ASN B CA 1
ATOM 4591 C C . ASN B 1 199 ? -0.718 -14.047 -3.58 1 97.62 199 ASN B C 1
ATOM 4593 O O . ASN B 1 199 ? -1.511 -13.172 -3.928 1 97.62 199 ASN B O 1
ATOM 4597 N N . ILE B 1 200 ? 0.6 -14.023 -3.818 1 97.69 200 ILE B N 1
ATOM 4598 C CA . ILE B 1 200 ? 1.229 -12.82 -4.344 1 97.69 200 ILE B CA 1
ATOM 4599 C C . ILE B 1 200 ? 1.596 -13.031 -5.812 1 97.69 200 ILE B C 1
ATOM 4601 O O . ILE B 1 200 ? 2.67 -13.547 -6.121 1 97.69 200 ILE B O 1
ATOM 4605 N N . GLY B 1 201 ? 0.831 -12.609 -6.738 1 94.38 201 GLY B N 1
ATOM 4606 C CA . GLY B 1 201 ? 1.1 -12.547 -8.164 1 94.38 201 GLY B CA 1
ATOM 4607 C C . GLY B 1 201 ? 1.27 -11.125 -8.68 1 94.38 201 GLY B C 1
ATOM 4608 O O . GLY B 1 201 ? 2.039 -10.344 -8.109 1 94.38 201 GLY B O 1
ATOM 4609 N N . SER B 1 202 ? 0.517 -10.875 -9.867 1 93 202 SER B N 1
ATOM 4610 C CA . SER B 1 202 ? 0.48 -9.477 -10.297 1 93 202 SER B CA 1
ATOM 4611 C C . SER B 1 202 ? -0.135 -8.586 -9.219 1 93 202 SER B C 1
ATOM 4613 O O . SER B 1 202 ? 0.364 -7.492 -8.953 1 93 202 SER B O 1
ATOM 4615 N N . GLY B 1 203 ? -1.227 -8.984 -8.734 1 94.94 203 GLY B N 1
ATOM 4616 C CA . GLY B 1 203 ? -1.809 -8.461 -7.504 1 94.94 203 GLY B CA 1
ATOM 4617 C C . GLY B 1 203 ? -1.732 -9.445 -6.348 1 94.94 203 GLY B C 1
ATOM 4618 O O . GLY B 1 203 ? -1.023 -10.445 -6.426 1 94.94 203 GLY B O 1
ATOM 4619 N N . VAL B 1 204 ? -2.361 -9.133 -5.23 1 97.12 204 VAL B N 1
ATOM 4620 C CA . VAL B 1 204 ? -2.314 -9.992 -4.047 1 97.12 204 VAL B CA 1
ATOM 4621 C C . VAL B 1 204 ? -3.734 -10.344 -3.609 1 97.12 204 VAL B C 1
ATOM 4623 O O . VAL B 1 204 ? -4.625 -9.492 -3.619 1 97.12 204 VAL B O 1
ATOM 4626 N N . SER B 1 205 ? -3.971 -11.57 -3.338 1 95.94 205 SER B N 1
ATOM 4627 C CA . SER B 1 205 ? -5.215 -12.039 -2.732 1 95.94 205 SER B CA 1
ATOM 4628 C C . SER B 1 205 ? -4.953 -12.719 -1.393 1 95.94 205 SER B C 1
ATOM 4630 O O . SER B 1 205 ? -4.039 -13.539 -1.274 1 95.94 205 SER B O 1
ATOM 4632 N N . VAL B 1 206 ? -5.691 -12.367 -0.402 1 97.5 206 VAL B N 1
ATOM 4633 C CA . VAL B 1 206 ? -5.562 -12.953 0.928 1 97.5 206 VAL B CA 1
ATOM 4634 C C . VAL B 1 206 ? -6.793 -13.797 1.246 1 97.5 206 VAL B C 1
ATOM 4636 O O . VAL B 1 206 ? -7.918 -13.297 1.22 1 97.5 206 VAL B O 1
ATOM 4639 N N . LEU B 1 207 ? -6.57 -15.047 1.562 1 97.81 207 LEU B N 1
ATOM 4640 C CA . LEU B 1 207 ? -7.648 -16 1.829 1 97.81 207 LEU B CA 1
ATOM 4641 C C . LEU B 1 207 ? -7.547 -16.547 3.248 1 97.81 207 LEU B C 1
ATOM 4643 O O . LEU B 1 207 ? -6.453 -16.844 3.73 1 97.81 207 LEU B O 1
ATOM 4647 N N . ALA B 1 208 ? -8.656 -16.594 3.957 1 97.56 208 ALA B N 1
ATOM 4648 C CA . ALA B 1 208 ? -8.773 -17.406 5.164 1 97.56 208 ALA B CA 1
ATOM 4649 C C . ALA B 1 208 ? -9.273 -18.812 4.828 1 97.56 208 ALA B C 1
ATOM 4651 O O . ALA B 1 208 ? -10.383 -18.969 4.305 1 97.56 208 ALA B O 1
ATOM 4652 N N . VAL B 1 209 ? -8.461 -19.75 5.051 1 97.44 209 VAL B N 1
ATOM 4653 C CA . VAL B 1 209 ? -8.766 -21.125 4.664 1 97.44 209 VAL B CA 1
ATOM 4654 C C . VAL B 1 209 ? -9.062 -21.969 5.91 1 97.44 209 VAL B C 1
ATOM 4656 O O . VAL B 1 209 ? -8.188 -22.141 6.762 1 97.44 209 VAL B O 1
ATOM 4659 N N . TYR B 1 210 ? -10.242 -22.5 5.992 1 96.38 210 TYR B N 1
ATOM 4660 C CA . TYR B 1 210 ? -10.672 -23.234 7.184 1 96.38 210 TYR B CA 1
ATOM 4661 C C . TYR B 1 210 ? -10.656 -24.734 6.934 1 96.38 210 TYR B C 1
ATOM 4663 O O . TYR B 1 210 ? -10.633 -25.531 7.879 1 96.38 210 TYR B O 1
ATOM 4671 N N . SER B 1 211 ? -10.828 -25.125 5.742 1 94.06 211 SER B N 1
ATOM 4672 C CA . SER B 1 211 ? -10.695 -26.5 5.273 1 94.06 211 SER B CA 1
ATOM 4673 C C . SER B 1 211 ? -10.469 -26.547 3.768 1 94.06 211 SER B C 1
ATOM 4675 O O . SER B 1 211 ? -10.438 -25.516 3.104 1 94.06 211 SER B O 1
ATOM 4677 N N . LYS B 1 212 ? -10.312 -27.703 3.232 1 89.25 212 LYS B N 1
ATOM 4678 C CA . LYS B 1 212 ? -10.062 -27.891 1.81 1 89.25 212 LYS B CA 1
ATOM 4679 C C . LYS B 1 212 ? -11.172 -27.297 0.962 1 89.25 212 LYS B C 1
ATOM 4681 O O . LYS B 1 212 ? -10.93 -26.797 -0.136 1 89.25 212 LYS B O 1
ATOM 4686 N N . ASP B 1 213 ? -12.336 -27.312 1.459 1 91 213 ASP B N 1
ATOM 4687 C CA . ASP B 1 213 ? -13.484 -26.875 0.671 1 91 213 ASP B CA 1
ATOM 4688 C C . ASP B 1 213 ? -14.164 -25.672 1.316 1 91 213 ASP B C 1
ATOM 4690 O O . ASP B 1 213 ? -15.281 -25.297 0.942 1 91 213 ASP B O 1
ATOM 4694 N N . ASN B 1 214 ? -13.562 -25.141 2.314 1 95.38 214 ASN B N 1
ATOM 4695 C CA . ASN B 1 214 ? -14.141 -24.016 3.033 1 95.38 214 ASN B CA 1
ATOM 4696 C C . ASN B 1 214 ? -13.117 -22.891 3.215 1 95.38 214 ASN B C 1
ATOM 4698 O O . ASN B 1 214 ? -12.266 -22.953 4.098 1 95.38 214 ASN B O 1
ATOM 4702 N N . TYR B 1 215 ? -13.266 -21.891 2.381 1 95.94 215 TYR B N 1
ATOM 4703 C CA . TYR B 1 215 ? -12.398 -20.719 2.479 1 95.94 215 TYR B CA 1
ATOM 4704 C C . TYR B 1 215 ? -13.141 -19.453 2.055 1 95.94 215 TYR B C 1
ATOM 4706 O O . TYR B 1 215 ? -14.203 -19.516 1.438 1 95.94 215 TYR B O 1
ATOM 4714 N N . LYS B 1 216 ? -12.664 -18.344 2.436 1 94.94 216 LYS B N 1
ATOM 4715 C CA . LYS B 1 216 ? -13.195 -17.047 2.02 1 94.94 216 LYS B CA 1
ATOM 4716 C C . LYS B 1 216 ? -12.07 -16.094 1.653 1 94.94 216 LYS B C 1
ATOM 4718 O O . LYS B 1 216 ? -11.008 -16.109 2.271 1 94.94 216 LYS B O 1
ATOM 4723 N N . ARG B 1 217 ? -12.234 -15.336 0.612 1 94.56 217 ARG B N 1
ATOM 4724 C CA . ARG B 1 217 ? -11.328 -14.234 0.297 1 94.56 217 ARG B CA 1
ATOM 4725 C C . ARG B 1 217 ? -11.555 -13.055 1.239 1 94.56 217 ARG B C 1
ATOM 4727 O O . ARG B 1 217 ? -12.625 -12.445 1.231 1 94.56 217 ARG B O 1
ATOM 4734 N N . VAL B 1 218 ? -10.609 -12.742 2.02 1 93.12 218 VAL B N 1
ATOM 4735 C CA . VAL B 1 218 ? -10.727 -11.734 3.068 1 93.12 218 VAL B CA 1
ATOM 4736 C C . VAL B 1 218 ? -10.492 -10.344 2.482 1 93.12 218 VAL B C 1
ATOM 4738 O O . VAL B 1 218 ? -11.195 -9.391 2.834 1 93.12 218 VAL B O 1
ATOM 4741 N N . THR B 1 219 ? -9.438 -10.211 1.729 1 92.88 219 THR B N 1
ATOM 4742 C CA . THR B 1 219 ? -9.086 -8.945 1.108 1 92.88 219 THR B CA 1
ATOM 4743 C C . THR B 1 219 ? -8.055 -9.141 0.006 1 92.88 219 THR B C 1
ATOM 4745 O O . THR B 1 219 ? -7.801 -10.273 -0.417 1 92.88 219 THR B O 1
ATOM 4748 N N . GLY B 1 220 ? -7.539 -8.055 -0.522 1 93.56 220 GLY B N 1
ATOM 4749 C CA . GLY B 1 220 ? -6.477 -8.016 -1.513 1 93.56 220 GLY B CA 1
ATOM 4750 C C . GLY B 1 220 ? -5.871 -6.637 -1.687 1 93.56 220 GLY B C 1
ATOM 4751 O O . GLY B 1 220 ? -6.301 -5.68 -1.042 1 93.56 220 GLY B O 1
ATOM 4752 N N . THR B 1 221 ? -4.832 -6.578 -2.479 1 96.5 221 THR B N 1
ATOM 4753 C CA . THR B 1 221 ? -4.219 -5.309 -2.842 1 96.5 221 THR B CA 1
ATOM 4754 C C . THR B 1 221 ? -3.656 -5.363 -4.262 1 96.5 221 THR B C 1
ATOM 4756 O O . THR B 1 221 ? -3.266 -6.43 -4.738 1 96.5 221 THR B O 1
ATOM 4759 N N . SER B 1 222 ? -3.727 -4.246 -4.91 1 96.75 222 SER B N 1
ATOM 4760 C CA . SER B 1 222 ? -3.18 -4.141 -6.262 1 96.75 222 SER B CA 1
ATOM 4761 C C . SER B 1 222 ? -1.661 -4.012 -6.234 1 96.75 222 SER B C 1
ATOM 4763 O O . SER B 1 222 ? -1.017 -3.982 -7.285 1 96.75 222 SER B O 1
ATOM 4765 N N . LEU B 1 223 ? -1.096 -3.887 -5.059 1 98.12 223 LEU B N 1
ATOM 4766 C CA . LEU B 1 223 ? 0.347 -3.74 -4.898 1 98.12 223 LEU B CA 1
ATOM 4767 C C . LEU B 1 223 ? 1.021 -5.102 -4.777 1 98.12 223 LEU B C 1
ATOM 4769 O O . LEU B 1 223 ? 1.332 -5.551 -3.672 1 98.12 223 LEU B O 1
ATOM 4773 N N . GLY B 1 224 ? 1.319 -5.699 -5.895 1 97.38 224 GLY B N 1
ATOM 4774 C CA . GLY B 1 224 ? 1.979 -6.996 -5.957 1 97.38 224 GLY B CA 1
ATOM 4775 C C . GLY B 1 224 ? 3.146 -7.023 -6.926 1 97.38 224 GLY B C 1
ATOM 4776 O O . GLY B 1 224 ? 3.869 -6.035 -7.062 1 97.38 224 GLY B O 1
ATOM 4777 N N . GLY B 1 225 ? 3.361 -8.156 -7.52 1 96.44 225 GLY B N 1
ATOM 4778 C CA . GLY B 1 225 ? 4.48 -8.328 -8.438 1 96.44 225 GLY B CA 1
ATOM 4779 C C . GLY B 1 225 ? 4.359 -7.469 -9.688 1 96.44 225 GLY B C 1
ATOM 4780 O O . GLY B 1 225 ? 5.367 -7.016 -10.227 1 96.44 225 GLY B O 1
ATOM 4781 N N . GLY B 1 226 ? 3.152 -7.332 -10.188 1 95.44 226 GLY B N 1
ATOM 4782 C CA . GLY B 1 226 ? 2.957 -6.465 -11.344 1 95.44 226 GLY B CA 1
ATOM 4783 C C . GLY B 1 226 ? 3.334 -5.023 -11.07 1 95.44 226 GLY B C 1
ATOM 4784 O O . GLY B 1 226 ? 3.855 -4.336 -11.953 1 95.44 226 GLY B O 1
ATOM 4785 N N . THR B 1 227 ? 3.01 -4.547 -9.93 1 98.25 227 THR B N 1
ATOM 4786 C CA . THR B 1 227 ? 3.389 -3.197 -9.516 1 98.25 227 THR B CA 1
ATOM 4787 C C . THR B 1 227 ? 4.906 -3.061 -9.453 1 98.25 227 THR B C 1
ATOM 4789 O O . THR B 1 227 ? 5.469 -2.082 -9.945 1 98.25 227 THR B O 1
ATOM 4792 N N . PHE B 1 228 ? 5.543 -4.062 -8.82 1 98.25 228 PHE B N 1
ATOM 4793 C CA . PHE B 1 228 ? 6.996 -4.066 -8.703 1 98.25 228 PHE B CA 1
ATOM 4794 C C . PHE B 1 228 ? 7.656 -3.99 -10.07 1 98.25 228 PHE B C 1
ATOM 4796 O O . PHE B 1 228 ? 8.5 -3.125 -10.312 1 98.25 228 PHE B O 1
ATOM 4803 N N . LEU B 1 229 ? 7.223 -4.867 -10.922 1 96.5 229 LEU B N 1
ATOM 4804 C CA . LEU B 1 229 ? 7.824 -4.922 -12.242 1 96.5 229 LEU B CA 1
ATOM 4805 C C . LEU B 1 229 ? 7.543 -3.641 -13.023 1 96.5 229 LEU B C 1
ATOM 4807 O O . LEU B 1 229 ? 8.445 -3.072 -13.641 1 96.5 229 LEU B O 1
ATOM 4811 N N . GLY B 1 230 ? 6.293 -3.201 -13.062 1 97.38 230 GLY B N 1
ATOM 4812 C CA . GLY B 1 230 ? 5.934 -1.984 -13.773 1 97.38 230 GLY B CA 1
ATOM 4813 C C . GLY B 1 230 ? 6.734 -0.774 -13.336 1 97.38 230 GLY B C 1
ATOM 4814 O O . GLY B 1 230 ? 7.285 -0.049 -14.164 1 97.38 230 GLY B O 1
ATOM 4815 N N . LEU B 1 231 ? 6.805 -0.555 -12.039 1 98.62 231 LEU B N 1
ATOM 4816 C CA . LEU B 1 231 ? 7.547 0.58 -11.492 1 98.62 231 LEU B CA 1
ATOM 4817 C C . LEU B 1 231 ? 9.039 0.451 -11.797 1 98.62 231 LEU B C 1
ATOM 4819 O O . LEU B 1 231 ? 9.695 1.439 -12.133 1 98.62 231 LEU B O 1
ATOM 4823 N N . CYS B 1 232 ? 9.602 -0.754 -11.625 1 98.25 232 CYS B N 1
ATOM 4824 C CA . CYS B 1 232 ? 11.016 -0.938 -11.914 1 98.25 232 CYS B CA 1
ATOM 4825 C C . CYS B 1 232 ? 11.32 -0.647 -13.383 1 98.25 232 CYS B C 1
ATOM 4827 O O . CYS B 1 232 ? 12.344 -0.04 -13.695 1 98.25 232 CYS B O 1
ATOM 4829 N N . CYS B 1 233 ? 10.414 -1.123 -14.258 1 97.81 233 CYS B N 1
ATOM 4830 C CA . CYS B 1 233 ? 10.617 -0.826 -15.672 1 97.81 233 CYS B CA 1
ATOM 4831 C C . CYS B 1 233 ? 10.664 0.678 -15.914 1 97.81 233 CYS B C 1
ATOM 4833 O O . CYS B 1 233 ? 11.516 1.166 -16.656 1 97.81 233 CYS B O 1
ATOM 4835 N N . LEU B 1 234 ? 9.82 1.401 -15.32 1 98.31 234 LEU B N 1
ATOM 4836 C CA . LEU B 1 234 ? 9.719 2.846 -15.5 1 98.31 234 LEU B CA 1
ATOM 4837 C C . LEU B 1 234 ? 10.938 3.551 -14.898 1 98.31 234 LEU B C 1
ATOM 4839 O O . LEU B 1 234 ? 11.461 4.504 -15.484 1 98.31 234 LEU B O 1
ATOM 4843 N N . LEU B 1 235 ? 11.391 3.057 -13.719 1 98.31 235 LEU B N 1
ATOM 4844 C CA . LEU B 1 235 ? 12.375 3.783 -12.922 1 98.31 235 LEU B CA 1
ATOM 4845 C C . LEU B 1 235 ? 13.789 3.404 -13.328 1 98.31 235 LEU B C 1
ATOM 4847 O O . LEU B 1 235 ? 14.719 4.199 -13.172 1 98.31 235 LEU B O 1
ATOM 4851 N N . THR B 1 236 ? 13.984 2.211 -13.836 1 97.75 236 THR B N 1
ATOM 4852 C CA . THR B 1 236 ? 15.344 1.726 -14.039 1 97.75 236 THR B CA 1
ATOM 4853 C C . THR B 1 236 ? 15.578 1.358 -15.5 1 97.75 236 THR B C 1
ATOM 4855 O O . THR B 1 236 ? 16.719 1.228 -15.938 1 97.75 236 THR B O 1
ATOM 4858 N N . GLY B 1 237 ? 14.516 1.106 -16.234 1 95.81 237 GLY B N 1
ATOM 4859 C CA . GLY B 1 237 ? 14.656 0.679 -17.625 1 95.81 237 GLY B CA 1
ATOM 4860 C C . GLY B 1 237 ? 14.836 -0.82 -17.766 1 95.81 237 GLY B C 1
ATOM 4861 O O . GLY B 1 237 ? 15.07 -1.317 -18.859 1 95.81 237 GLY B O 1
ATOM 4862 N N . CYS B 1 238 ? 14.766 -1.495 -16.703 1 94.88 238 CYS B N 1
ATOM 4863 C CA . CYS B 1 238 ? 14.875 -2.943 -16.828 1 94.88 238 CYS B CA 1
ATOM 4864 C C . CYS B 1 238 ? 13.719 -3.506 -17.641 1 94.88 238 CYS B C 1
ATOM 4866 O O . CYS B 1 238 ? 12.688 -2.844 -17.812 1 94.88 238 CYS B O 1
ATOM 4868 N N . GLU B 1 239 ? 13.828 -4.809 -18.047 1 90.06 239 GLU B N 1
ATOM 4869 C CA . GLU B 1 239 ? 12.828 -5.34 -18.969 1 90.06 239 GLU B CA 1
ATOM 4870 C C . GLU B 1 239 ? 12.195 -6.617 -18.422 1 90.06 239 GLU B C 1
ATOM 4872 O O . GLU B 1 239 ? 11.133 -7.039 -18.875 1 90.06 239 GLU B O 1
ATOM 4877 N N . THR B 1 240 ? 12.875 -7.254 -17.484 1 88.81 240 THR B N 1
ATOM 4878 C CA . THR B 1 240 ? 12.352 -8.508 -16.969 1 88.81 240 THR B CA 1
ATOM 4879 C C . THR B 1 240 ? 12.273 -8.477 -15.445 1 88.81 240 THR B C 1
ATOM 4881 O O . THR B 1 240 ? 12.93 -7.656 -14.805 1 88.81 240 THR B O 1
ATOM 4884 N N . PHE B 1 241 ? 11.484 -9.375 -14.961 1 90.62 241 PHE B N 1
ATOM 4885 C CA . PHE B 1 241 ? 11.328 -9.531 -13.523 1 90.62 241 PHE B CA 1
ATOM 4886 C C . PHE B 1 241 ? 12.648 -9.914 -12.867 1 90.62 241 PHE B C 1
ATOM 4888 O O . PHE B 1 241 ? 13.008 -9.383 -11.812 1 90.62 241 PHE B O 1
ATOM 4895 N N . GLU B 1 242 ? 13.391 -10.781 -13.484 1 90.44 242 GLU B N 1
ATOM 4896 C CA . GLU B 1 242 ? 14.672 -11.258 -12.969 1 90.44 242 GLU B CA 1
ATOM 4897 C C . GLU B 1 242 ? 15.695 -10.125 -12.898 1 90.44 242 GLU B C 1
ATOM 4899 O O . GLU B 1 242 ? 16.406 -9.992 -11.906 1 90.44 242 GLU B O 1
ATOM 4904 N N . GLU B 1 243 ? 15.703 -9.32 -13.883 1 94.25 243 GLU B N 1
ATOM 4905 C CA . GLU B 1 243 ? 16.594 -8.164 -13.898 1 94.25 243 GLU B CA 1
ATOM 4906 C C . GLU B 1 243 ? 16.266 -7.195 -12.766 1 94.25 243 GLU B C 1
ATOM 4908 O O . GLU B 1 243 ? 17.172 -6.656 -12.117 1 94.25 243 GLU B O 1
ATOM 4913 N N . ALA B 1 244 ? 15.023 -6.992 -12.602 1 96.19 244 ALA B N 1
ATOM 4914 C CA . ALA B 1 244 ? 14.578 -6.098 -11.539 1 96.19 244 ALA B CA 1
ATOM 4915 C C . ALA B 1 244 ? 15.016 -6.609 -10.164 1 96.19 244 ALA B C 1
ATOM 4917 O O . ALA B 1 244 ? 15.5 -5.836 -9.336 1 96.19 244 ALA B O 1
ATOM 4918 N N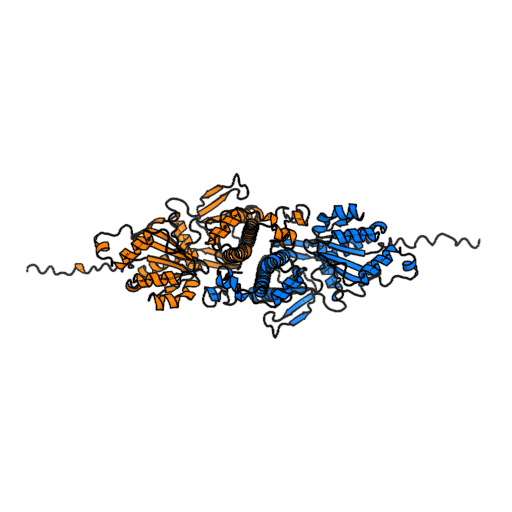 . LEU B 1 245 ? 14.867 -7.855 -9.93 1 95.62 245 LEU B N 1
ATOM 4919 C CA . LEU B 1 245 ? 15.242 -8.461 -8.656 1 95.62 245 LEU B CA 1
ATOM 4920 C C . LEU B 1 245 ? 16.75 -8.398 -8.445 1 95.62 245 LEU B C 1
ATOM 4922 O O . LEU B 1 245 ? 17.219 -8.18 -7.324 1 95.62 245 LEU B O 1
ATOM 4926 N N . GLU B 1 246 ? 17.469 -8.641 -9.508 1 96.06 246 GLU B N 1
ATOM 4927 C CA . GLU B 1 246 ? 18.922 -8.555 -9.422 1 96.06 246 GLU B CA 1
ATOM 4928 C C . GLU B 1 246 ? 19.375 -7.148 -9.039 1 96.06 246 GLU B C 1
ATOM 4930 O O . GLU B 1 246 ? 20.281 -6.984 -8.219 1 96.06 246 GLU B O 1
ATOM 4935 N N . MET B 1 247 ? 18.812 -6.203 -9.656 1 97.25 247 MET B N 1
ATOM 4936 C CA . MET B 1 247 ? 19.109 -4.82 -9.305 1 97.25 247 MET B CA 1
ATOM 4937 C C . MET B 1 247 ? 18.75 -4.527 -7.852 1 97.25 247 MET B C 1
ATOM 4939 O O . MET B 1 247 ? 19.547 -3.932 -7.121 1 97.25 247 MET B O 1
ATOM 4943 N N . ALA B 1 248 ? 17.578 -4.969 -7.461 1 97.38 248 ALA B N 1
ATOM 4944 C CA . ALA B 1 248 ? 17.109 -4.73 -6.098 1 97.38 248 ALA B CA 1
ATOM 4945 C C . ALA B 1 248 ? 18.062 -5.359 -5.078 1 97.38 248 ALA B C 1
ATOM 4947 O O . ALA B 1 248 ? 18.281 -4.805 -4 1 97.38 248 ALA B O 1
ATOM 4948 N N . ALA B 1 249 ? 18.594 -6.5 -5.387 1 94.69 249 ALA B N 1
ATOM 4949 C CA . ALA B 1 249 ? 19.484 -7.219 -4.477 1 94.69 249 ALA B CA 1
ATOM 4950 C C . ALA B 1 249 ? 20.766 -6.43 -4.23 1 94.69 249 ALA B C 1
ATOM 4952 O O . ALA B 1 249 ? 21.406 -6.578 -3.188 1 94.69 249 ALA B O 1
ATOM 4953 N N . LYS B 1 250 ? 21.109 -5.555 -5.117 1 96.62 250 LYS B N 1
ATOM 4954 C CA . LYS B 1 250 ? 22.359 -4.816 -5.043 1 96.62 250 LYS B CA 1
ATOM 4955 C C . LYS B 1 250 ? 22.156 -3.424 -4.457 1 96.62 250 LYS B C 1
ATOM 4957 O O . LYS B 1 250 ? 23.109 -2.697 -4.203 1 96.62 250 LYS B O 1
ATOM 4962 N N . GLY B 1 251 ? 20.938 -3.066 -4.23 1 97.56 251 GLY B N 1
ATOM 4963 C CA . GLY B 1 251 ? 20.641 -1.695 -3.84 1 97.56 251 GLY B CA 1
ATOM 4964 C C . GLY B 1 251 ? 20.438 -1.531 -2.346 1 97.56 251 GLY B C 1
ATOM 4965 O O . GLY B 1 251 ? 20.359 -2.52 -1.611 1 97.56 251 GLY B O 1
ATOM 4966 N N . ASP B 1 252 ? 20.344 -0.314 -1.923 1 97.44 252 ASP B N 1
ATOM 4967 C CA . ASP B 1 252 ? 20.047 0.092 -0.553 1 97.44 252 ASP B CA 1
ATOM 4968 C C . ASP B 1 252 ? 18.875 1.067 -0.509 1 97.44 252 ASP B C 1
ATOM 4970 O O . ASP B 1 252 ? 19.016 2.24 -0.855 1 97.44 252 ASP B O 1
ATOM 4974 N N . SER B 1 253 ? 17.766 0.578 0.009 1 97.12 253 SER B N 1
ATOM 4975 C CA . SER B 1 253 ? 16.531 1.357 -0.007 1 97.12 253 SER B CA 1
ATOM 4976 C C . SER B 1 253 ? 16.625 2.559 0.927 1 97.12 253 SER B C 1
ATOM 4978 O O . SER B 1 253 ? 15.875 3.525 0.781 1 97.12 253 SER B O 1
ATOM 4980 N N . THR B 1 254 ? 17.5 2.564 1.962 1 96.31 254 THR B N 1
ATOM 4981 C CA . THR B 1 254 ? 17.594 3.645 2.938 1 96.31 254 THR B CA 1
ATOM 4982 C C . THR B 1 254 ? 18.078 4.934 2.273 1 96.31 254 THR B C 1
ATOM 4984 O O . THR B 1 254 ? 17.906 6.02 2.828 1 96.31 254 THR B O 1
ATOM 4987 N N . ASN B 1 255 ? 18.656 4.828 1.096 1 97.19 255 ASN B N 1
ATOM 4988 C CA . ASN B 1 255 ? 19.047 6.008 0.328 1 97.19 255 ASN B CA 1
ATOM 4989 C C . ASN B 1 255 ? 17.828 6.672 -0.326 1 97.19 255 ASN B C 1
ATOM 4991 O O . ASN B 1 255 ? 17.891 7.844 -0.704 1 97.19 255 ASN B O 1
ATOM 4995 N N . VAL B 1 256 ? 16.797 5.918 -0.5 1 98.31 256 VAL B N 1
ATOM 4996 C CA . VAL B 1 256 ? 15.625 6.363 -1.231 1 98.31 256 VAL B CA 1
ATOM 4997 C C . VAL B 1 256 ? 14.531 6.773 -0.247 1 98.31 256 VAL B C 1
ATOM 4999 O O . VAL B 1 256 ? 13.867 7.797 -0.431 1 98.31 256 VAL B O 1
ATOM 5002 N N . ASP B 1 257 ? 14.352 6.008 0.792 1 97.69 257 ASP B N 1
ATOM 5003 C CA . ASP B 1 257 ? 13.266 6.16 1.757 1 97.69 257 ASP B CA 1
ATOM 5004 C C . ASP B 1 257 ? 13.656 7.117 2.879 1 97.69 257 ASP B C 1
ATOM 5006 O O . ASP B 1 257 ? 14.844 7.348 3.119 1 97.69 257 ASP B O 1
ATOM 5010 N N . LYS B 1 258 ? 12.648 7.668 3.49 1 94.5 258 LYS B N 1
ATOM 5011 C CA . LYS B 1 258 ? 12.828 8.352 4.77 1 94.5 258 LYS B CA 1
ATOM 5012 C C . LYS B 1 258 ? 12.5 7.422 5.938 1 94.5 258 LYS B C 1
ATOM 5014 O O . LYS B 1 258 ? 11.438 6.793 5.957 1 94.5 258 LYS B O 1
ATOM 5019 N N . LEU B 1 259 ? 13.438 7.34 6.844 1 94.44 259 LEU B N 1
ATOM 5020 C CA . LEU B 1 259 ? 13.25 6.484 8.016 1 94.44 259 LEU B CA 1
ATOM 5021 C C . LEU B 1 259 ? 12.703 7.285 9.188 1 94.44 259 LEU B C 1
ATOM 5023 O O . LEU B 1 259 ? 12.734 8.516 9.18 1 94.44 259 LEU B O 1
ATOM 5027 N N . VAL B 1 260 ? 12.172 6.594 10.188 1 91.19 260 VAL B N 1
ATOM 5028 C CA . VAL B 1 260 ? 11.648 7.215 11.398 1 91.19 260 VAL B CA 1
ATOM 5029 C C . VAL B 1 260 ? 12.727 8.078 12.047 1 91.19 260 VAL B C 1
ATOM 5031 O O . VAL B 1 260 ? 12.461 9.211 12.453 1 91.19 260 VAL B O 1
ATOM 5034 N N . LYS B 1 261 ? 13.945 7.613 12.094 1 90.69 261 LYS B N 1
ATOM 5035 C CA . LYS B 1 261 ? 15.023 8.367 12.719 1 90.69 261 LYS B CA 1
ATOM 5036 C C . LYS B 1 261 ? 15.32 9.648 11.938 1 90.69 261 LYS B C 1
ATOM 5038 O O . LYS B 1 261 ? 15.789 10.633 12.516 1 90.69 261 LYS B O 1
ATOM 5043 N N . ASP B 1 262 ? 15.094 9.617 10.664 1 86.5 262 ASP B N 1
ATOM 5044 C CA . ASP B 1 262 ? 15.312 10.805 9.844 1 86.5 262 ASP B CA 1
ATOM 5045 C C . ASP B 1 262 ? 14.289 11.898 10.172 1 86.5 262 ASP B C 1
ATOM 5047 O O . ASP B 1 262 ? 14.516 13.07 9.867 1 86.5 262 ASP B O 1
ATOM 5051 N N . ILE B 1 263 ? 13.18 11.5 10.727 1 81.81 263 ILE B N 1
ATOM 5052 C CA . ILE B 1 263 ? 12.109 12.445 11.023 1 81.81 263 ILE B CA 1
ATOM 5053 C C . ILE B 1 263 ? 12.133 12.805 12.5 1 81.81 263 ILE B C 1
ATOM 5055 O O . ILE B 1 263 ? 12.07 13.984 12.867 1 81.81 263 ILE B O 1
ATOM 5059 N N . TYR B 1 264 ? 12.336 11.789 13.359 1 79.5 264 TYR B N 1
ATOM 5060 C CA . TYR B 1 264 ? 12.164 12 14.797 1 79.5 264 TYR B CA 1
ATOM 5061 C C . TYR B 1 264 ? 13.508 12.039 15.508 1 79.5 264 TYR B C 1
ATOM 5063 O O . TYR B 1 264 ? 13.578 12.297 16.703 1 79.5 264 TYR B O 1
ATOM 5071 N N . GLY B 1 265 ? 14.664 11.852 14.781 1 79.44 265 GLY B N 1
ATOM 5072 C CA . GLY B 1 265 ? 16 11.859 15.359 1 79.44 265 GLY B CA 1
ATOM 5073 C C . GLY B 1 265 ? 16.359 10.555 16.047 1 79.44 265 GLY B C 1
ATOM 5074 O O . GLY B 1 265 ? 17.484 10.375 16.5 1 79.44 265 GLY B O 1
ATOM 5075 N N . GLY B 1 266 ? 15.461 9.672 16.172 1 84.31 266 GLY B N 1
ATOM 5076 C CA . GLY B 1 266 ? 15.609 8.375 16.812 1 84.31 266 GLY B CA 1
ATOM 5077 C C . GLY B 1 266 ? 14.352 7.539 16.766 1 84.31 266 GLY B C 1
ATOM 5078 O O . GLY B 1 266 ? 13.578 7.633 15.805 1 84.31 266 GLY B O 1
ATOM 5079 N N . ASP B 1 267 ? 14.266 6.688 17.781 1 85.38 267 ASP B N 1
ATOM 5080 C CA . ASP B 1 267 ? 13.055 5.879 17.891 1 85.38 267 ASP B CA 1
ATOM 5081 C C . ASP B 1 267 ? 11.875 6.723 18.344 1 85.38 267 ASP B C 1
ATOM 5083 O O . ASP B 1 267 ? 12.055 7.746 19.016 1 85.38 267 ASP B O 1
ATOM 5087 N N . TYR B 1 268 ? 10.727 6.461 17.797 1 84.94 268 TYR B N 1
ATOM 5088 C CA . TYR B 1 268 ? 9.492 6.941 18.406 1 84.94 268 TYR B CA 1
ATOM 5089 C C . TYR B 1 268 ? 8.977 5.953 19.438 1 84.94 268 TYR B C 1
ATOM 5091 O O . TYR B 1 268 ? 8.031 5.207 19.188 1 84.94 268 TYR B O 1
ATOM 5099 N N . GLU B 1 269 ? 9.469 6.023 20.625 1 82.94 269 GLU B N 1
ATOM 5100 C CA . GLU B 1 269 ? 9.367 5 21.672 1 82.94 269 GLU B CA 1
ATOM 5101 C C . GLU B 1 269 ? 7.926 4.855 22.156 1 82.94 269 GLU B C 1
ATOM 5103 O O . GLU B 1 269 ? 7.457 3.744 22.406 1 82.94 269 GLU B O 1
ATOM 5108 N N . ARG B 1 270 ? 7.289 5.953 22.312 1 83.44 270 ARG B N 1
ATOM 5109 C CA . ARG B 1 270 ? 5.949 5.934 22.891 1 83.44 270 ARG B CA 1
ATOM 5110 C C . ARG B 1 270 ? 5.023 5.016 22.094 1 83.44 270 ARG B C 1
ATOM 5112 O O . ARG B 1 270 ? 4.133 4.383 22.672 1 83.44 270 ARG B O 1
ATOM 5119 N N . PHE B 1 271 ? 5.312 4.922 20.844 1 82.31 271 PHE B N 1
ATOM 5120 C CA . PHE B 1 271 ? 4.402 4.129 20.016 1 82.31 271 PHE B CA 1
ATOM 5121 C C . PHE B 1 271 ? 5.129 2.939 19.406 1 82.31 271 PHE B C 1
ATOM 5123 O O . PHE B 1 271 ? 4.641 2.332 18.453 1 82.31 271 PHE B O 1
ATOM 5130 N N . GLY B 1 272 ? 6.305 2.717 19.844 1 82.12 272 GLY B N 1
ATOM 5131 C CA . GLY B 1 272 ? 7.027 1.506 19.5 1 82.12 272 GLY B CA 1
ATOM 5132 C C . GLY B 1 272 ? 7.562 1.524 18.078 1 82.12 272 GLY B C 1
ATOM 5133 O O . GLY B 1 272 ? 7.641 0.482 17.422 1 82.12 272 GLY B O 1
ATOM 5134 N N . LEU B 1 273 ? 7.84 2.623 17.516 1 86.19 273 LEU B N 1
ATOM 5135 C CA . LEU B 1 273 ? 8.406 2.719 16.172 1 86.19 273 LEU B CA 1
ATOM 5136 C C . LEU B 1 273 ? 9.922 2.836 16.219 1 86.19 273 LEU B C 1
ATOM 5138 O O . LEU B 1 273 ? 10.453 3.816 16.75 1 86.19 273 LEU B O 1
ATOM 5142 N N . GLN B 1 274 ? 10.555 1.831 15.688 1 89.19 274 GLN B N 1
ATOM 5143 C CA . GLN B 1 274 ? 12.016 1.826 15.648 1 89.19 274 GLN B CA 1
ATOM 5144 C C . GLN B 1 274 ? 12.539 2.857 14.648 1 89.19 274 GLN B C 1
ATOM 5146 O O . GLN B 1 274 ? 11.914 3.102 13.617 1 89.19 274 GLN B O 1
ATOM 5151 N N . GLY B 1 275 ? 13.664 3.379 14.953 1 90.56 275 GLY B N 1
ATOM 5152 C CA . GLY B 1 275 ? 14.289 4.375 14.094 1 90.56 275 GLY B CA 1
ATOM 5153 C C . GLY B 1 275 ? 14.562 3.863 12.688 1 90.56 275 GLY B C 1
ATOM 5154 O O . GLY B 1 275 ? 14.539 4.637 11.727 1 90.56 275 GLY B O 1
ATOM 5155 N N . SER B 1 276 ? 14.766 2.572 12.562 1 89.44 276 SER B N 1
ATOM 5156 C CA . SER B 1 276 ? 15.141 1.984 11.281 1 89.44 276 SER B CA 1
ATOM 5157 C C . SER B 1 276 ? 13.906 1.672 10.438 1 89.44 276 SER B C 1
ATOM 5159 O O . SER B 1 276 ? 14.023 1.35 9.25 1 89.44 276 SER B O 1
ATOM 5161 N N . ALA B 1 277 ? 12.742 1.853 11 1 89.81 277 ALA B N 1
ATOM 5162 C CA . ALA B 1 277 ? 11.508 1.611 10.25 1 89.81 277 ALA B CA 1
ATOM 5163 C C . ALA B 1 277 ? 11.312 2.664 9.164 1 89.81 277 ALA B C 1
ATOM 5165 O O . ALA B 1 277 ? 11.703 3.82 9.328 1 89.81 277 ALA B O 1
ATOM 5166 N N . VAL B 1 278 ? 10.789 2.234 8.055 1 93.62 278 VAL B N 1
ATOM 5167 C CA . VAL B 1 278 ? 10.516 3.168 6.969 1 93.62 278 VAL B CA 1
ATOM 5168 C C . VAL B 1 278 ? 9.32 4.047 7.332 1 93.62 278 VAL B C 1
ATOM 5170 O O . VAL B 1 278 ? 8.227 3.541 7.609 1 93.62 278 VAL B O 1
ATOM 5173 N N . ALA B 1 279 ? 9.477 5.359 7.398 1 93.5 279 ALA B N 1
ATOM 5174 C CA . ALA B 1 279 ? 8.422 6.324 7.707 1 93.5 279 ALA B CA 1
ATOM 5175 C C . ALA B 1 279 ? 7.684 6.746 6.441 1 93.5 279 ALA B C 1
ATOM 5177 O O . ALA B 1 279 ? 6.465 6.938 6.461 1 93.5 279 ALA B O 1
ATOM 5178 N N . SER B 1 280 ? 8.422 6.941 5.402 1 95.88 280 SER B N 1
ATOM 5179 C CA . SER B 1 280 ? 7.887 7.359 4.109 1 95.88 280 SER B CA 1
ATOM 5180 C C . SER B 1 280 ? 8.672 6.734 2.959 1 95.88 280 SER B C 1
ATOM 5182 O O . SER B 1 280 ? 9.844 7.051 2.754 1 95.88 280 SER B O 1
ATOM 5184 N N . SER B 1 281 ? 7.988 5.852 2.172 1 98.25 281 SER B N 1
ATOM 5185 C CA . SER B 1 281 ? 8.602 5.262 0.985 1 98.25 281 SER B CA 1
ATOM 5186 C C . SER B 1 281 ? 8.867 6.316 -0.082 1 98.25 281 SER B C 1
ATOM 5188 O O . SER B 1 281 ? 8.016 7.164 -0.354 1 98.25 281 SER B O 1
ATOM 5190 N N . PHE B 1 282 ? 10.133 6.344 -0.63 1 98.31 282 PHE B N 1
ATOM 5191 C CA . PHE B 1 282 ? 10.578 7.27 -1.665 1 98.31 282 PHE B CA 1
ATOM 5192 C C . PHE B 1 282 ? 10.602 8.695 -1.137 1 98.31 282 PHE B C 1
ATOM 5194 O O . PHE B 1 282 ? 10.617 9.656 -1.916 1 98.31 282 PHE B O 1
ATOM 5201 N N . GLY B 1 283 ? 10.594 8.836 0.161 1 95.62 283 GLY B N 1
ATOM 5202 C CA . GLY B 1 283 ? 10.469 10.141 0.777 1 95.62 283 GLY B CA 1
ATOM 5203 C C . GLY B 1 283 ? 11.617 11.078 0.433 1 95.62 283 GLY B C 1
ATOM 5204 O O . GLY B 1 283 ? 11.445 12.297 0.4 1 95.62 283 GLY B O 1
ATOM 5205 N N . ASN B 1 284 ? 12.766 10.523 0.145 1 94.81 284 ASN B N 1
ATOM 5206 C CA . ASN B 1 284 ? 13.938 11.344 -0.144 1 94.81 284 ASN B CA 1
ATOM 5207 C C . ASN B 1 284 ? 13.953 11.805 -1.601 1 94.81 284 ASN B C 1
ATOM 5209 O O . ASN B 1 284 ? 14.742 12.672 -1.973 1 94.81 284 ASN B O 1
ATOM 5213 N N . MET B 1 285 ? 13.078 11.32 -2.383 1 96.75 285 MET B N 1
ATOM 5214 C CA . MET B 1 285 ? 13.125 11.578 -3.82 1 96.75 285 MET B CA 1
ATOM 5215 C C . MET B 1 285 ? 12.477 12.914 -4.156 1 96.75 285 MET B C 1
ATOM 5217 O O . MET B 1 285 ? 12.539 13.375 -5.297 1 96.75 285 MET B O 1
ATOM 5221 N N . MET B 1 286 ? 11.914 13.57 -3.17 1 91.5 286 MET B N 1
ATOM 5222 C CA . MET B 1 286 ? 11.422 14.922 -3.404 1 91.5 286 MET B CA 1
ATOM 5223 C C . MET B 1 286 ? 12.57 15.891 -3.65 1 91.5 286 MET B C 1
ATOM 5225 O O . MET B 1 286 ? 12.383 16.953 -4.254 1 91.5 286 MET B O 1
ATOM 5229 N N . SER B 1 287 ? 13.711 15.523 -3.121 1 90.62 287 SER B N 1
ATOM 5230 C CA . SER B 1 287 ? 14.906 16.344 -3.287 1 90.62 287 SER B CA 1
ATOM 5231 C C . SER B 1 287 ? 15.547 16.109 -4.648 1 90.62 287 SER B C 1
ATOM 5233 O O . SER B 1 287 ? 15.914 14.984 -4.984 1 90.62 287 SER B O 1
ATOM 5235 N N . LYS B 1 288 ? 15.75 17.141 -5.395 1 92.06 288 LYS B N 1
ATOM 5236 C CA . LYS B 1 288 ? 16.391 17.031 -6.707 1 92.06 288 LYS B CA 1
ATOM 5237 C C . LYS B 1 288 ? 17.812 16.5 -6.586 1 92.06 288 LYS B C 1
ATOM 5239 O O . LYS B 1 288 ? 18.234 15.672 -7.391 1 92.06 288 LYS B O 1
ATOM 5244 N N . GLU B 1 289 ? 18.484 17 -5.621 1 92.19 289 GLU B N 1
ATOM 5245 C CA . GLU B 1 289 ? 19.875 16.578 -5.395 1 92.19 289 GLU B CA 1
ATOM 5246 C C . GLU B 1 289 ? 19.953 15.07 -5.164 1 92.19 289 GLU B C 1
ATOM 5248 O O . GLU B 1 289 ? 20.828 14.398 -5.723 1 92.19 289 GLU B O 1
ATOM 5253 N N . LYS B 1 290 ? 19.094 14.555 -4.391 1 94.44 290 LYS B N 1
ATOM 5254 C CA . LYS B 1 290 ? 19.094 13.125 -4.094 1 94.44 290 LYS B CA 1
ATOM 5255 C C . LYS B 1 290 ? 18.656 12.305 -5.309 1 94.44 290 LYS B C 1
ATOM 5257 O O . LYS B 1 290 ? 19.188 11.219 -5.547 1 94.44 290 LYS B O 1
ATOM 5262 N N . ARG B 1 291 ? 17.734 12.789 -6.113 1 96.25 291 ARG B N 1
ATOM 5263 C CA . ARG B 1 291 ? 17.312 12.109 -7.336 1 96.25 291 ARG B CA 1
ATOM 5264 C C . ARG B 1 291 ? 18.469 12 -8.32 1 96.25 291 ARG B C 1
ATOM 5266 O O . ARG B 1 291 ? 18.641 10.969 -8.977 1 96.25 291 ARG B O 1
ATOM 5273 N N . ASP B 1 292 ? 19.25 13.047 -8.344 1 95.62 292 ASP B N 1
ATOM 5274 C CA . ASP B 1 292 ? 20.344 13.094 -9.312 1 95.62 292 ASP B CA 1
ATOM 5275 C C . ASP B 1 292 ? 21.453 12.117 -8.93 1 95.62 292 ASP B C 1
ATOM 5277 O O . ASP B 1 292 ? 22.219 11.672 -9.789 1 95.62 292 ASP B O 1
ATOM 5281 N N . SER B 1 293 ? 21.562 11.82 -7.695 1 96.19 293 SER B N 1
ATOM 5282 C CA . SER B 1 293 ? 22.656 10.984 -7.234 1 96.19 293 SER B CA 1
ATOM 5283 C C . SER B 1 293 ? 22.203 9.555 -6.965 1 96.19 293 SER B C 1
ATOM 5285 O O . SER B 1 293 ? 23.031 8.664 -6.746 1 96.19 293 SER B O 1
ATOM 5287 N N . ILE B 1 294 ? 20.969 9.266 -7.055 1 97.81 294 ILE B N 1
ATOM 5288 C CA . ILE B 1 294 ? 20.422 7.973 -6.648 1 97.81 294 ILE B CA 1
ATOM 5289 C C . ILE B 1 294 ? 20.719 6.926 -7.715 1 97.81 294 ILE B C 1
ATOM 5291 O O . ILE B 1 294 ? 20.734 7.23 -8.914 1 97.81 294 ILE B O 1
ATOM 5295 N N . SER B 1 295 ? 21.062 5.723 -7.309 1 98.31 295 SER B N 1
ATOM 5296 C CA . SER B 1 295 ? 21.328 4.648 -8.266 1 98.31 295 SER B CA 1
ATOM 5297 C C . SER B 1 295 ? 20.047 3.906 -8.633 1 98.31 295 SER B C 1
ATOM 5299 O O . SER B 1 295 ? 19.078 3.906 -7.863 1 98.31 295 SER B O 1
ATOM 5301 N N . LYS B 1 296 ? 20.062 3.258 -9.812 1 98.25 296 LYS B N 1
ATOM 5302 C CA . LYS B 1 296 ? 18.938 2.426 -10.242 1 98.25 296 LYS B CA 1
ATOM 5303 C C . LYS B 1 296 ? 18.734 1.253 -9.289 1 98.25 296 LYS B C 1
ATOM 5305 O O . LYS B 1 296 ? 17.594 0.851 -9.039 1 98.25 296 LYS B O 1
ATOM 5310 N N . GLU B 1 297 ? 19.812 0.725 -8.766 1 98.5 297 GLU B N 1
ATOM 5311 C CA . GLU B 1 297 ? 19.75 -0.381 -7.816 1 98.5 297 GLU B CA 1
ATOM 5312 C C . GLU B 1 297 ? 19.031 0.028 -6.535 1 98.5 297 GLU B C 1
ATOM 5314 O O . GLU B 1 297 ? 18.203 -0.728 -6.012 1 98.5 297 GLU B O 1
ATOM 5319 N N . ASP B 1 298 ? 19.281 1.207 -6.07 1 98.75 298 ASP B N 1
ATOM 5320 C CA . ASP B 1 298 ? 18.609 1.714 -4.879 1 98.75 298 ASP B CA 1
ATOM 5321 C C . ASP B 1 298 ? 17.109 1.872 -5.117 1 98.75 298 ASP B C 1
ATOM 5323 O O . ASP B 1 298 ? 16.297 1.571 -4.238 1 98.75 298 ASP B O 1
ATOM 5327 N N . LEU B 1 299 ? 16.781 2.367 -6.312 1 98.75 299 LEU B N 1
ATOM 5328 C CA . LEU B 1 299 ? 15.383 2.549 -6.656 1 98.75 299 LEU B CA 1
ATOM 5329 C C . LEU B 1 299 ? 14.664 1.206 -6.723 1 98.75 299 LEU B C 1
ATOM 5331 O O . LEU B 1 299 ? 13.539 1.072 -6.227 1 98.75 299 LEU B O 1
ATOM 5335 N N . ALA B 1 300 ? 15.273 0.254 -7.344 1 98.62 300 ALA B N 1
ATOM 5336 C CA . ALA B 1 300 ? 14.695 -1.082 -7.43 1 98.62 300 ALA B CA 1
ATOM 5337 C C . ALA B 1 300 ? 14.508 -1.689 -6.043 1 98.62 300 ALA B C 1
ATOM 5339 O O . ALA B 1 300 ? 13.461 -2.277 -5.75 1 98.62 300 ALA B O 1
ATOM 5340 N N . ARG B 1 301 ? 15.508 -1.536 -5.207 1 98.31 301 ARG B N 1
ATOM 5341 C CA . ARG B 1 301 ? 15.438 -2.061 -3.848 1 98.31 301 ARG B CA 1
ATOM 5342 C C . ARG B 1 301 ? 14.312 -1.384 -3.062 1 98.31 301 ARG B C 1
ATOM 5344 O O . ARG B 1 301 ? 13.562 -2.049 -2.35 1 98.31 301 ARG B O 1
ATOM 5351 N N . ALA B 1 302 ? 14.219 -0.075 -3.139 1 98.56 302 ALA B N 1
ATOM 5352 C CA . ALA B 1 302 ? 13.172 0.663 -2.443 1 98.56 302 ALA B CA 1
ATOM 5353 C C . ALA B 1 302 ? 11.789 0.22 -2.912 1 98.56 302 ALA B C 1
ATOM 5355 O O . ALA B 1 302 ? 10.859 0.104 -2.107 1 98.56 302 ALA B O 1
ATOM 5356 N N . THR B 1 303 ? 11.641 -0.001 -4.223 1 98.69 303 THR B N 1
ATOM 5357 C CA . THR B 1 303 ? 10.375 -0.48 -4.766 1 98.69 303 THR B CA 1
ATOM 5358 C C . THR B 1 303 ? 10.016 -1.842 -4.184 1 98.69 303 THR B C 1
ATOM 5360 O O . THR B 1 303 ? 8.875 -2.059 -3.754 1 98.69 303 THR B O 1
ATOM 5363 N N . LEU B 1 304 ? 10.977 -2.729 -4.133 1 98.25 304 LEU B N 1
ATOM 5364 C CA . LEU B 1 304 ? 10.766 -4.074 -3.613 1 98.25 304 LEU B CA 1
ATOM 5365 C C . LEU B 1 304 ? 10.375 -4.035 -2.141 1 98.25 304 LEU B C 1
ATOM 5367 O O . LEU B 1 304 ? 9.414 -4.688 -1.73 1 98.25 304 LEU B O 1
ATOM 5371 N N . VAL B 1 305 ? 11.086 -3.295 -1.387 1 96.69 305 VAL B N 1
ATOM 5372 C CA . VAL B 1 305 ? 10.867 -3.207 0.053 1 96.69 305 VAL B CA 1
ATOM 5373 C C . VAL B 1 305 ? 9.5 -2.582 0.327 1 96.69 305 VAL B C 1
ATOM 5375 O O . VAL B 1 305 ? 8.766 -3.045 1.202 1 96.69 305 VAL B O 1
ATOM 5378 N N . THR B 1 306 ? 9.156 -1.565 -0.385 1 98 306 THR B N 1
ATOM 5379 C CA . THR B 1 306 ? 7.883 -0.878 -0.221 1 98 306 THR B CA 1
ATOM 5380 C C . THR B 1 306 ? 6.719 -1.842 -0.431 1 98 306 THR B C 1
ATOM 5382 O O . THR B 1 306 ? 5.816 -1.926 0.406 1 98 306 THR B O 1
ATOM 5385 N N . ILE B 1 307 ? 6.73 -2.537 -1.512 1 98.06 307 ILE B N 1
ATOM 5386 C CA . ILE B 1 307 ? 5.652 -3.453 -1.867 1 98.06 307 ILE B CA 1
ATOM 5387 C C . ILE B 1 307 ? 5.59 -4.594 -0.855 1 98.06 307 ILE B C 1
ATOM 5389 O O . ILE B 1 307 ? 4.512 -4.949 -0.375 1 98.06 307 ILE B O 1
ATOM 5393 N N . THR B 1 308 ? 6.738 -5.148 -0.508 1 97.62 308 THR B N 1
ATOM 5394 C CA . THR B 1 308 ? 6.805 -6.277 0.414 1 97.62 308 THR B CA 1
ATOM 5395 C C . THR B 1 308 ? 6.305 -5.875 1.798 1 97.62 308 THR B C 1
ATOM 5397 O O . THR B 1 308 ? 5.551 -6.613 2.434 1 97.62 308 THR B O 1
ATOM 5400 N N . ASN B 1 309 ? 6.707 -4.723 2.262 1 95.56 309 ASN B N 1
ATOM 5401 C CA . ASN B 1 309 ? 6.25 -4.23 3.557 1 95.56 309 ASN B CA 1
ATOM 5402 C C . ASN B 1 309 ? 4.734 -4.043 3.58 1 95.56 309 ASN B C 1
ATOM 5404 O O . ASN B 1 309 ? 4.086 -4.324 4.59 1 95.56 309 ASN B O 1
ATOM 5408 N N . ASN B 1 310 ? 4.234 -3.494 2.541 1 96.94 310 ASN B N 1
ATOM 5409 C CA . ASN B 1 310 ? 2.789 -3.305 2.451 1 96.94 310 ASN B CA 1
ATOM 5410 C C . ASN B 1 310 ? 2.043 -4.633 2.523 1 96.94 310 ASN B C 1
ATOM 5412 O O . ASN B 1 310 ? 1.042 -4.75 3.23 1 96.94 310 ASN B O 1
ATOM 5416 N N . ILE B 1 311 ? 2.496 -5.574 1.774 1 97.62 311 ILE B N 1
ATOM 5417 C CA . ILE B 1 311 ? 1.899 -6.906 1.779 1 97.62 311 ILE B CA 1
ATOM 5418 C C . ILE B 1 311 ? 1.977 -7.5 3.184 1 97.62 311 ILE B C 1
ATOM 5420 O O . ILE B 1 311 ? 0.994 -8.047 3.686 1 97.62 311 ILE B O 1
ATOM 5424 N N . GLY B 1 312 ? 3.154 -7.453 3.803 1 95.75 312 GLY B N 1
ATOM 5425 C CA . GLY B 1 312 ? 3.32 -7.953 5.156 1 95.75 312 GLY B CA 1
ATOM 5426 C C . GLY B 1 312 ? 2.363 -7.32 6.148 1 95.75 312 GLY B C 1
ATOM 5427 O O . GLY B 1 312 ? 1.796 -8.008 7 1 95.75 312 GLY B O 1
ATOM 5428 N N . SER B 1 313 ? 2.207 -6.016 6.012 1 93.38 313 SER B N 1
ATOM 5429 C CA . SER B 1 313 ? 1.312 -5.293 6.906 1 93.38 313 SER B CA 1
ATOM 5430 C C . SER B 1 313 ? -0.132 -5.754 6.738 1 93.38 313 SER B C 1
ATOM 5432 O O . SER B 1 313 ? -0.838 -5.977 7.723 1 93.38 313 SER B O 1
ATOM 5434 N N . ILE B 1 314 ? -0.577 -5.883 5.57 1 94.19 314 ILE B N 1
ATOM 5435 C CA . ILE B 1 314 ? -1.938 -6.316 5.277 1 94.19 314 ILE B CA 1
ATOM 5436 C C . ILE B 1 314 ? -2.141 -7.746 5.773 1 94.19 314 ILE B C 1
ATOM 5438 O O . ILE B 1 314 ? -3.16 -8.055 6.395 1 94.19 314 ILE B O 1
ATOM 5442 N N . ALA B 1 315 ? -1.158 -8.57 5.469 1 95.94 315 ALA B N 1
ATOM 5443 C CA . ALA B 1 315 ? -1.243 -9.953 5.914 1 95.94 315 ALA B CA 1
ATOM 5444 C C . ALA B 1 315 ? -1.378 -10.039 7.43 1 95.94 315 ALA B C 1
ATOM 5446 O O . ALA B 1 315 ? -2.195 -10.805 7.945 1 95.94 315 ALA B O 1
ATOM 5447 N N . ARG B 1 316 ? -0.607 -9.32 8.141 1 92.5 316 ARG B N 1
ATOM 5448 C CA . ARG B 1 316 ? -0.65 -9.32 9.594 1 92.5 316 ARG B CA 1
ATOM 5449 C C . ARG B 1 316 ? -2.014 -8.859 10.102 1 92.5 316 ARG B C 1
ATOM 5451 O O . ARG B 1 316 ? -2.576 -9.469 11.023 1 92.5 316 ARG B O 1
ATOM 5458 N N . MET B 1 317 ? -2.523 -7.789 9.523 1 90.31 317 MET B N 1
ATOM 5459 C CA . MET B 1 317 ? -3.824 -7.27 9.938 1 90.31 317 MET B CA 1
ATOM 5460 C C . MET B 1 317 ? -4.922 -8.297 9.703 1 90.31 317 MET B C 1
ATOM 5462 O O . MET B 1 317 ? -5.809 -8.469 10.539 1 90.31 317 MET B O 1
ATOM 5466 N N . CYS B 1 318 ? -4.859 -8.953 8.586 1 93.25 318 CYS B N 1
ATOM 5467 C CA . CYS B 1 318 ? -5.848 -9.984 8.266 1 93.25 318 CYS B CA 1
ATOM 5468 C C . CYS B 1 318 ? -5.742 -11.156 9.234 1 93.25 318 CYS B C 1
ATOM 5470 O O . CYS B 1 318 ? -6.758 -11.695 9.68 1 93.25 318 CYS B O 1
ATOM 5472 N N . ALA B 1 319 ? -4.492 -11.57 9.461 1 93.38 319 ALA B N 1
ATOM 5473 C CA . ALA B 1 319 ? -4.273 -12.68 10.391 1 93.38 319 ALA B CA 1
ATOM 5474 C C . ALA B 1 319 ? -4.863 -12.367 11.766 1 93.38 319 ALA B C 1
ATOM 5476 O O . ALA B 1 319 ? -5.52 -13.219 12.375 1 93.38 319 ALA B O 1
ATOM 5477 N N . LEU B 1 320 ? -4.648 -11.18 12.227 1 87.19 320 LEU B N 1
ATOM 5478 C CA . LEU B 1 320 ? -5.18 -10.758 13.516 1 87.19 320 LEU B CA 1
ATOM 5479 C C . LEU B 1 320 ? -6.703 -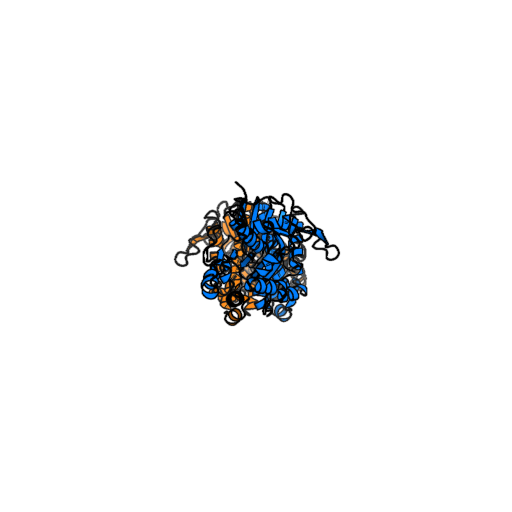10.711 13.484 1 87.19 320 LEU B C 1
ATOM 5481 O O . LEU B 1 320 ? -7.363 -11.18 14.414 1 87.19 320 LEU B O 1
ATOM 5485 N N . ASN B 1 321 ? -7.238 -10.141 12.43 1 87.5 321 ASN B N 1
ATOM 5486 C CA . ASN B 1 321 ? -8.688 -10.008 12.289 1 87.5 321 ASN B CA 1
ATOM 5487 C C . ASN B 1 321 ? -9.375 -11.367 12.242 1 87.5 321 ASN B C 1
ATOM 5489 O O . ASN B 1 321 ? -10.484 -11.531 12.742 1 87.5 321 ASN B O 1
ATOM 5493 N N . GLU B 1 322 ? -8.742 -12.297 11.609 1 92.5 322 GLU B N 1
ATOM 5494 C CA . GLU B 1 322 ? -9.328 -13.625 11.422 1 92.5 322 GLU B CA 1
ATOM 5495 C C . GLU B 1 322 ? -8.906 -14.578 12.531 1 92.5 322 GLU B C 1
ATOM 5497 O O . GLU B 1 322 ? -9.352 -15.727 12.578 1 92.5 322 GLU B O 1
ATOM 5502 N N . ASN B 1 323 ? -8.07 -14.164 13.406 1 90.94 323 ASN B N 1
ATOM 5503 C CA . ASN B 1 323 ? -7.543 -14.977 14.5 1 90.94 323 ASN B CA 1
ATOM 5504 C C . ASN B 1 323 ? -6.828 -16.219 13.984 1 90.94 323 ASN B C 1
ATOM 5506 O O . ASN B 1 323 ? -7.152 -17.344 14.391 1 90.94 323 ASN B O 1
ATOM 5510 N N . ILE B 1 324 ? -5.984 -16.031 13.062 1 94.06 324 ILE B N 1
ATOM 5511 C CA . ILE B 1 324 ? -5.188 -17.094 12.461 1 94.06 324 ILE B CA 1
ATOM 5512 C C . ILE B 1 324 ? -3.707 -16.844 12.734 1 94.06 324 ILE B C 1
ATOM 5514 O O . ILE B 1 324 ? -3.219 -15.727 12.578 1 94.06 324 ILE B O 1
ATOM 5518 N N . ASP B 1 325 ? -2.986 -17.828 13.133 1 92 325 ASP B N 1
ATOM 5519 C CA . ASP B 1 325 ? -1.595 -17.625 13.523 1 92 325 ASP B CA 1
ATOM 5520 C C . ASP B 1 325 ? -0.641 -18.203 12.477 1 92 325 ASP B C 1
ATOM 5522 O O . ASP B 1 325 ? 0.577 -18.047 12.586 1 92 325 ASP B O 1
ATOM 5526 N N . ARG B 1 326 ? -1.127 -18.891 11.469 1 93.12 326 ARG B N 1
ATOM 5527 C CA . ARG B 1 326 ? -0.312 -19.438 10.391 1 93.12 326 ARG B CA 1
ATOM 5528 C C . ARG B 1 326 ? -0.552 -18.703 9.078 1 93.12 326 ARG B C 1
ATOM 5530 O O . ARG B 1 326 ? -1.642 -18.766 8.508 1 93.12 326 ARG B O 1
ATOM 5537 N N . VAL B 1 327 ? 0.471 -18.016 8.656 1 96.75 327 VAL B N 1
ATOM 5538 C CA . VAL B 1 327 ? 0.373 -17.281 7.402 1 96.75 327 VAL B CA 1
ATOM 5539 C C . VAL B 1 327 ? 1.227 -17.953 6.332 1 96.75 327 VAL B C 1
ATOM 5541 O O . VAL B 1 327 ? 2.439 -18.094 6.496 1 96.75 327 VAL B O 1
ATOM 5544 N N . VAL B 1 328 ? 0.638 -18.391 5.293 1 97.38 328 VAL B N 1
ATOM 5545 C CA . VAL B 1 328 ? 1.312 -19.078 4.195 1 97.38 328 VAL B CA 1
ATOM 5546 C C . VAL B 1 328 ? 1.403 -18.141 2.986 1 97.38 328 VAL B C 1
ATOM 5548 O O . VAL B 1 328 ? 0.381 -17.719 2.439 1 97.38 328 VAL B O 1
ATOM 5551 N N . PHE B 1 329 ? 2.619 -17.797 2.631 1 98.31 329 PHE B N 1
ATOM 5552 C CA . PHE B 1 329 ? 2.855 -16.938 1.481 1 98.31 329 PHE B CA 1
ATOM 5553 C C . PHE B 1 329 ? 3.158 -17.766 0.237 1 98.31 329 PHE B C 1
ATOM 5555 O O . PHE B 1 329 ? 4.055 -18.609 0.251 1 98.31 329 PHE B O 1
ATOM 5562 N N . VAL B 1 330 ? 2.414 -17.484 -0.823 1 97.94 330 VAL B N 1
ATOM 5563 C CA . VAL B 1 330 ? 2.633 -18.156 -2.092 1 97.94 330 VAL B CA 1
ATOM 5564 C C . VAL B 1 330 ? 2.551 -17.156 -3.242 1 97.94 330 VAL B C 1
ATOM 5566 O O . VAL B 1 330 ? 2.311 -15.977 -3.021 1 97.94 330 VAL B O 1
ATOM 5569 N N . GLY B 1 331 ? 2.814 -17.609 -4.465 1 96.56 331 GLY B N 1
ATOM 5570 C CA . GLY B 1 331 ? 2.758 -16.766 -5.656 1 96.56 331 GLY B CA 1
ATOM 5571 C C . GLY B 1 331 ? 4.113 -16.578 -6.309 1 96.56 331 GLY B C 1
ATOM 5572 O O . GLY B 1 331 ? 5.145 -16.625 -5.637 1 96.56 331 GLY B O 1
ATOM 5573 N N . ASN B 1 332 ? 4.074 -16.234 -7.551 1 93.88 332 ASN B N 1
ATOM 5574 C CA . ASN B 1 332 ? 5.289 -16.156 -8.352 1 93.88 332 ASN B CA 1
ATOM 5575 C C . ASN B 1 332 ? 6.125 -14.93 -7.992 1 93.88 332 ASN B C 1
ATOM 5577 O O . ASN B 1 332 ? 7.297 -14.844 -8.359 1 93.88 332 ASN B O 1
ATOM 5581 N N . PHE B 1 333 ? 5.605 -14.039 -7.289 1 95.75 333 PHE B N 1
ATOM 5582 C CA . PHE B 1 333 ? 6.371 -12.891 -6.816 1 95.75 333 PHE B CA 1
ATOM 5583 C C . PHE B 1 333 ? 7.527 -13.344 -5.93 1 95.75 333 PHE B C 1
ATOM 5585 O O . PHE B 1 333 ? 8.578 -12.695 -5.902 1 95.75 333 PHE B O 1
ATOM 5592 N N . LEU B 1 334 ? 7.32 -14.438 -5.25 1 96.12 334 LEU B N 1
ATOM 5593 C CA . LEU B 1 334 ? 8.297 -14.898 -4.27 1 96.12 334 LEU B CA 1
ATOM 5594 C C . LEU B 1 334 ? 9.383 -15.742 -4.934 1 96.12 334 LEU B C 1
ATOM 5596 O O . LEU B 1 334 ? 10.375 -16.078 -4.297 1 96.12 334 LEU B O 1
ATOM 5600 N N . ARG B 1 335 ? 9.188 -16.047 -6.18 1 89.31 335 ARG B N 1
ATOM 5601 C CA . ARG B 1 335 ? 10.18 -16.844 -6.895 1 89.31 335 ARG B CA 1
ATOM 5602 C C . ARG B 1 335 ? 11.539 -16.141 -6.898 1 89.31 335 ARG B C 1
ATOM 5604 O O . ARG B 1 335 ? 11.664 -15.016 -7.379 1 89.31 335 ARG B O 1
ATOM 5611 N N . ILE B 1 336 ? 12.586 -16.844 -6.355 1 83.31 336 ILE B N 1
ATOM 5612 C CA . ILE B 1 336 ? 13.969 -16.391 -6.285 1 83.31 336 ILE B CA 1
ATOM 5613 C C . ILE B 1 336 ? 14.031 -15.039 -5.578 1 83.31 336 ILE B C 1
ATOM 5615 O O . ILE B 1 336 ? 14.898 -14.219 -5.875 1 83.31 336 ILE B O 1
ATOM 5619 N N . ASN B 1 337 ? 13.109 -14.711 -4.793 1 91.75 337 ASN B N 1
ATOM 5620 C CA . ASN B 1 337 ? 13.008 -13.406 -4.141 1 91.75 337 ASN B CA 1
ATOM 5621 C C . ASN B 1 337 ? 13.289 -13.508 -2.645 1 91.75 337 ASN B C 1
ATOM 5623 O O . ASN B 1 337 ? 12.398 -13.25 -1.826 1 91.75 337 ASN B O 1
ATOM 5627 N N . MET B 1 338 ? 14.523 -13.719 -2.336 1 88 338 MET B N 1
ATOM 5628 C CA . MET B 1 338 ? 14.938 -13.93 -0.954 1 88 338 MET B CA 1
ATOM 5629 C C . MET B 1 338 ? 14.734 -12.672 -0.122 1 88 338 MET B C 1
ATOM 5631 O O . MET B 1 338 ? 14.359 -12.75 1.049 1 88 338 MET B O 1
ATOM 5635 N N . VAL B 1 339 ? 14.922 -11.586 -0.726 1 89.81 339 VAL B N 1
ATOM 5636 C CA . VAL B 1 339 ? 14.781 -10.32 -0.016 1 89.81 339 VAL B CA 1
ATOM 5637 C C . VAL B 1 339 ? 13.359 -10.188 0.527 1 89.81 339 VAL B C 1
ATOM 5639 O O . VAL B 1 339 ? 13.164 -9.922 1.716 1 89.81 339 VAL B O 1
ATOM 5642 N N . SER B 1 340 ? 12.367 -10.352 -0.311 1 94.56 340 SER B N 1
ATOM 5643 C CA . SER B 1 340 ? 10.969 -10.219 0.091 1 94.56 340 SER B CA 1
ATOM 5644 C C . SER B 1 340 ? 10.586 -11.273 1.12 1 94.56 340 SER B C 1
ATOM 5646 O O . SER B 1 340 ? 9.836 -10.992 2.059 1 94.56 340 SER B O 1
ATOM 5648 N N . MET B 1 341 ? 11.062 -12.492 0.947 1 94.69 341 MET B N 1
ATOM 5649 C CA . MET B 1 341 ? 10.742 -13.555 1.894 1 94.69 341 MET B CA 1
ATOM 5650 C C . MET B 1 341 ? 11.258 -13.219 3.287 1 94.69 341 MET B C 1
ATOM 5652 O O . MET B 1 341 ? 10.555 -13.422 4.281 1 94.69 341 MET B O 1
ATOM 5656 N N . LYS B 1 342 ? 12.438 -12.727 3.338 1 91 342 LYS B N 1
ATOM 5657 C CA . LYS B 1 342 ? 13.016 -12.352 4.625 1 91 342 LYS B CA 1
ATOM 5658 C C . LYS B 1 342 ? 12.234 -11.203 5.262 1 91 342 LYS B C 1
ATOM 5660 O O . LYS B 1 342 ? 12.008 -11.203 6.473 1 91 342 LYS B O 1
ATOM 5665 N N . VAL B 1 343 ? 11.852 -10.25 4.441 1 90.5 343 VAL B N 1
ATOM 5666 C CA . VAL B 1 343 ? 11.078 -9.109 4.926 1 90.5 343 VAL B CA 1
ATOM 5667 C C . VAL B 1 343 ? 9.734 -9.594 5.477 1 90.5 343 VAL B C 1
ATOM 5669 O O . VAL B 1 343 ? 9.297 -9.141 6.539 1 90.5 343 VAL B O 1
ATOM 5672 N N . LEU B 1 344 ? 9.094 -10.445 4.781 1 94.5 344 LEU B N 1
ATOM 5673 C CA . LEU B 1 344 ? 7.805 -10.977 5.215 1 94.5 344 LEU B CA 1
ATOM 5674 C C . LEU B 1 344 ? 7.957 -11.781 6.5 1 94.5 344 LEU B C 1
ATOM 5676 O O . LEU B 1 344 ? 7.125 -11.688 7.402 1 94.5 344 LEU B O 1
ATOM 5680 N N . ALA B 1 345 ? 8.992 -12.602 6.547 1 93 345 ALA B N 1
ATOM 5681 C CA . ALA B 1 345 ? 9.258 -13.391 7.75 1 93 345 ALA B CA 1
ATOM 5682 C C . ALA B 1 345 ? 9.484 -12.484 8.961 1 93 345 ALA B C 1
ATOM 5684 O O . ALA B 1 345 ? 8.953 -12.742 10.039 1 93 345 ALA B O 1
ATOM 5685 N N . TYR B 1 346 ? 10.227 -11.469 8.75 1 86.44 346 TYR B N 1
ATOM 5686 C CA . TYR B 1 346 ? 10.484 -10.5 9.805 1 86.44 346 TYR B CA 1
ATOM 5687 C C . TYR B 1 346 ? 9.195 -9.805 10.234 1 86.44 346 TYR B C 1
ATOM 5689 O O . TYR B 1 346 ? 8.945 -9.625 11.43 1 86.44 346 TYR B O 1
ATOM 5697 N N . ALA B 1 347 ? 8.461 -9.398 9.297 1 85.69 347 ALA B N 1
ATOM 5698 C CA . ALA B 1 347 ? 7.207 -8.695 9.57 1 85.69 347 ALA B CA 1
ATOM 5699 C C . ALA B 1 347 ? 6.27 -9.547 10.414 1 85.69 347 ALA B C 1
ATOM 5701 O O . ALA B 1 347 ? 5.645 -9.047 11.352 1 85.69 347 ALA B O 1
ATOM 5702 N N . MET B 1 348 ? 6.113 -10.758 10.086 1 89.12 348 MET B N 1
ATOM 5703 C CA . MET B 1 348 ? 5.227 -11.648 10.828 1 89.12 348 MET B CA 1
ATOM 5704 C C . MET B 1 348 ? 5.746 -11.875 12.25 1 89.12 348 MET B C 1
ATOM 5706 O O . MET B 1 348 ? 4.965 -11.906 13.203 1 89.12 348 MET B O 1
ATOM 5710 N N . ASP B 1 349 ? 7 -12 12.375 1 82.38 349 ASP B N 1
ATOM 5711 C CA . ASP B 1 349 ? 7.605 -12.289 13.672 1 82.38 349 ASP B CA 1
ATOM 5712 C C . ASP B 1 349 ? 7.648 -11.039 14.547 1 82.38 349 ASP B C 1
ATOM 5714 O O . ASP B 1 349 ? 7.078 -11.016 15.633 1 82.38 349 ASP B O 1
ATOM 5718 N N . TYR B 1 350 ? 8.18 -10 14.086 1 75.31 350 TYR B N 1
ATOM 5719 C CA . TYR B 1 350 ? 8.461 -8.789 14.852 1 75.31 350 TYR B CA 1
ATOM 5720 C C . TYR B 1 350 ? 7.176 -8.062 15.203 1 75.31 350 TYR B C 1
ATOM 5722 O O . TYR B 1 350 ? 6.926 -7.758 16.375 1 75.31 350 TYR B O 1
ATOM 5730 N N . TRP B 1 351 ? 6.328 -7.871 14.312 1 74.56 351 TRP B N 1
ATOM 5731 C CA . TRP B 1 351 ? 5.168 -7.012 14.531 1 74.56 351 TRP B CA 1
ATOM 5732 C C . TRP B 1 351 ? 4.078 -7.754 15.297 1 74.56 351 TRP B C 1
ATOM 5734 O O . TRP B 1 351 ? 3.158 -7.133 15.836 1 74.56 351 TRP B O 1
ATOM 5744 N N . SER B 1 352 ? 4.215 -9.062 15.297 1 75.88 352 SER B N 1
ATOM 5745 C CA . SER B 1 352 ? 3.246 -9.852 16.062 1 75.88 352 SER B CA 1
ATOM 5746 C C . SER B 1 352 ? 3.832 -10.312 17.391 1 75.88 352 SER B C 1
ATOM 5748 O O . SER B 1 352 ? 3.188 -11.055 18.125 1 75.88 352 SER B O 1
ATOM 5750 N N . LYS B 1 353 ? 4.984 -9.953 17.672 1 77.94 353 LYS B N 1
ATOM 5751 C CA . LYS B 1 353 ? 5.707 -10.383 18.875 1 77.94 353 LYS B CA 1
ATOM 5752 C C . LYS B 1 353 ? 5.82 -11.906 18.922 1 77.94 353 LYS B C 1
ATOM 5754 O O . LYS B 1 353 ? 5.551 -12.516 19.969 1 77.94 353 LYS B O 1
ATOM 5759 N N . GLY B 1 354 ? 6.047 -12.523 17.828 1 77.19 354 GLY B N 1
ATOM 5760 C CA . GLY B 1 354 ? 6.332 -13.945 17.734 1 77.19 354 GLY B CA 1
ATOM 5761 C C . GLY B 1 354 ? 5.082 -14.797 17.594 1 77.19 354 GLY B C 1
ATOM 5762 O O . GLY B 1 354 ? 5.172 -16.016 17.5 1 77.19 354 GLY B O 1
ATOM 5763 N N . GLN B 1 355 ? 3.963 -14.234 17.484 1 79.44 355 GLN B N 1
ATOM 5764 C CA . GLN B 1 355 ? 2.707 -14.977 17.438 1 79.44 355 GLN B CA 1
ATOM 5765 C C . GLN B 1 355 ? 2.461 -15.562 16.047 1 79.44 355 GLN B C 1
ATOM 5767 O O . GLN B 1 355 ? 1.819 -16.609 15.922 1 79.44 355 GLN B O 1
ATOM 5772 N N . LEU B 1 356 ? 2.898 -14.859 15.109 1 86 356 LEU B N 1
ATOM 5773 C CA . LEU B 1 356 ? 2.643 -15.289 13.742 1 86 356 LEU B CA 1
ATOM 5774 C C . LEU B 1 356 ? 3.891 -15.906 13.125 1 86 356 LEU B C 1
ATOM 5776 O O . LEU B 1 356 ? 5.012 -15.484 13.414 1 86 356 LEU B O 1
ATOM 5780 N N . GLN B 1 357 ? 3.668 -16.828 12.305 1 87.12 357 GLN B N 1
ATOM 5781 C CA . GLN B 1 357 ? 4.75 -17.469 11.562 1 87.12 357 GLN B CA 1
ATOM 5782 C C . GLN B 1 357 ? 4.512 -17.391 10.062 1 87.12 357 GLN B C 1
ATOM 5784 O O . GLN B 1 357 ? 3.43 -17.734 9.578 1 87.12 357 GLN B O 1
ATOM 5789 N N . ALA B 1 358 ? 5.547 -16.922 9.375 1 94.81 358 ALA B N 1
ATOM 5790 C CA . ALA B 1 358 ? 5.48 -16.891 7.918 1 94.81 358 ALA B CA 1
ATOM 5791 C C . ALA B 1 358 ? 5.969 -18.219 7.32 1 94.81 358 ALA B C 1
ATOM 5793 O O . ALA B 1 358 ? 7.078 -18.656 7.617 1 94.81 358 ALA B O 1
ATOM 5794 N N . LEU B 1 359 ? 5.168 -18.828 6.605 1 96.12 359 LEU B N 1
ATOM 5795 C CA . LEU B 1 359 ? 5.512 -20.062 5.922 1 96.12 359 LEU B CA 1
ATOM 5796 C C . LEU B 1 359 ? 5.605 -19.859 4.418 1 96.12 359 LEU B C 1
ATOM 5798 O O . LEU B 1 359 ? 4.883 -19.031 3.855 1 96.12 359 LEU B O 1
ATOM 5802 N N . PHE B 1 360 ? 6.488 -20.562 3.803 1 97.19 360 PHE B N 1
ATOM 5803 C CA . PHE B 1 360 ? 6.742 -20.5 2.367 1 97.19 360 PHE B CA 1
ATOM 5804 C C . PHE B 1 360 ? 6.77 -21.891 1.764 1 97.19 360 PHE B C 1
ATOM 5806 O O . PHE B 1 360 ? 6.848 -22.891 2.488 1 97.19 360 PHE B O 1
ATOM 5813 N N . LEU B 1 361 ? 6.613 -21.984 0.471 1 97.31 361 LEU B N 1
ATOM 5814 C CA . LEU B 1 361 ? 6.629 -23.266 -0.209 1 97.31 361 LEU B CA 1
ATOM 5815 C C . LEU B 1 361 ? 7.543 -23.234 -1.428 1 97.31 361 LEU B C 1
ATOM 5817 O O . LEU B 1 361 ? 7.707 -22.188 -2.055 1 97.31 361 LEU B O 1
ATOM 5821 N N . GLU B 1 362 ? 8.086 -24.359 -1.779 1 97.25 362 GLU B N 1
ATOM 5822 C CA . GLU B 1 362 ? 9.047 -24.484 -2.867 1 97.25 362 GLU B CA 1
ATOM 5823 C C . GLU B 1 362 ? 8.398 -24.203 -4.219 1 97.25 362 GLU B C 1
ATOM 5825 O O . GLU B 1 362 ? 9 -23.578 -5.09 1 97.25 362 GLU B O 1
ATOM 5830 N N . HIS B 1 363 ? 7.242 -24.688 -4.434 1 97.62 363 HIS B N 1
ATOM 5831 C CA . HIS B 1 363 ? 6.559 -24.562 -5.715 1 97.62 363 HIS B CA 1
ATOM 5832 C C . HIS B 1 363 ? 5.559 -23.422 -5.703 1 97.62 363 HIS B C 1
ATOM 5834 O O . HIS B 1 363 ? 4.461 -23.531 -6.25 1 97.62 363 HIS B O 1
ATOM 5840 N N . GLU B 1 364 ? 5.855 -22.344 -5.027 1 94.19 364 GLU B N 1
ATOM 5841 C CA . GLU B 1 364 ? 4.984 -21.234 -4.648 1 94.19 364 GLU B CA 1
ATOM 5842 C C . GLU B 1 364 ? 4.23 -20.688 -5.855 1 94.19 364 GLU B C 1
ATOM 5844 O O . GLU B 1 364 ? 3.125 -20.156 -5.715 1 94.19 364 GLU B O 1
ATOM 5849 N N . GLY B 1 365 ? 4.715 -20.766 -7.039 1 95.62 365 GLY B N 1
ATOM 5850 C CA . GLY B 1 365 ? 4.074 -20.156 -8.188 1 95.62 365 GLY B CA 1
ATOM 5851 C C . GLY B 1 365 ? 3.25 -21.125 -9.008 1 95.62 365 GLY B C 1
ATOM 5852 O O . GLY B 1 365 ? 2.551 -20.719 -9.938 1 95.62 365 GLY B O 1
ATOM 5853 N N . TYR B 1 366 ? 3.188 -22.391 -8.688 1 97.69 366 TYR B N 1
ATOM 5854 C CA . TYR B 1 366 ? 2.682 -23.375 -9.633 1 97.69 366 TYR B CA 1
ATOM 5855 C C . TYR B 1 366 ? 1.408 -24.031 -9.109 1 97.69 366 TYR B C 1
ATOM 5857 O O . TYR B 1 366 ? 0.812 -24.875 -9.781 1 97.69 366 TYR B O 1
ATOM 5865 N N . PHE B 1 367 ? 0.921 -23.656 -7.965 1 98 367 PHE B N 1
ATOM 5866 C CA . PHE B 1 367 ? -0.184 -24.375 -7.328 1 98 367 PHE B CA 1
ATOM 5867 C C . PHE B 1 367 ? -1.46 -24.234 -8.148 1 98 367 PHE B C 1
ATOM 5869 O O . PHE B 1 367 ? -2.266 -25.156 -8.219 1 98 367 PHE B O 1
ATOM 5876 N N . GLY B 1 368 ? -1.648 -23.047 -8.703 1 97.31 368 GLY B N 1
ATOM 5877 C CA . GLY B 1 368 ? -2.797 -22.891 -9.578 1 97.31 368 GLY B CA 1
ATOM 5878 C C . GLY B 1 368 ? -2.789 -23.875 -10.742 1 97.31 368 GLY B C 1
ATOM 5879 O O . GLY B 1 368 ? -3.811 -24.5 -11.039 1 97.31 368 GLY B O 1
ATOM 5880 N N . ALA B 1 369 ? -1.672 -24.031 -11.406 1 97.12 369 ALA B N 1
ATOM 5881 C CA . ALA B 1 369 ? -1.531 -24.938 -12.539 1 97.12 369 ALA B CA 1
ATOM 5882 C C . ALA B 1 369 ? -1.695 -26.391 -12.102 1 97.12 369 ALA B C 1
ATOM 5884 O O . ALA B 1 369 ? -2.299 -27.203 -12.812 1 97.12 369 ALA B O 1
ATOM 5885 N N . VAL B 1 370 ? -1.148 -26.734 -11 1 97.5 370 VAL B N 1
ATOM 5886 C CA . VAL B 1 370 ? -1.293 -28.078 -10.469 1 97.5 370 VAL B CA 1
ATOM 5887 C C . VAL B 1 370 ? -2.764 -28.375 -10.172 1 97.5 370 VAL B C 1
ATOM 5889 O O . VAL B 1 370 ? -3.27 -29.453 -10.492 1 97.5 370 VAL B O 1
ATOM 5892 N N . GLY B 1 371 ? -3.396 -27.406 -9.5 1 97 371 GLY B N 1
ATOM 5893 C CA . GLY B 1 371 ? -4.82 -27.562 -9.258 1 97 371 GLY B CA 1
ATOM 5894 C C . GLY B 1 371 ? -5.621 -27.812 -10.523 1 97 371 GLY B C 1
ATOM 5895 O O . GLY B 1 371 ? -6.551 -28.625 -10.523 1 97 371 GLY B O 1
ATOM 5896 N N . ALA B 1 372 ? -5.312 -27.109 -11.578 1 95.81 372 ALA B N 1
ATOM 5897 C CA . ALA B 1 372 ? -5.984 -27.297 -12.859 1 95.81 372 ALA B CA 1
ATOM 5898 C C . ALA B 1 372 ? -5.754 -28.703 -13.391 1 95.81 372 ALA B C 1
ATOM 5900 O O . ALA B 1 372 ? -6.672 -29.344 -13.922 1 95.81 372 ALA B O 1
ATOM 5901 N N . LEU B 1 373 ? -4.578 -29.219 -13.305 1 94.12 373 LEU B N 1
ATOM 5902 C CA . LEU B 1 373 ? -4.254 -30.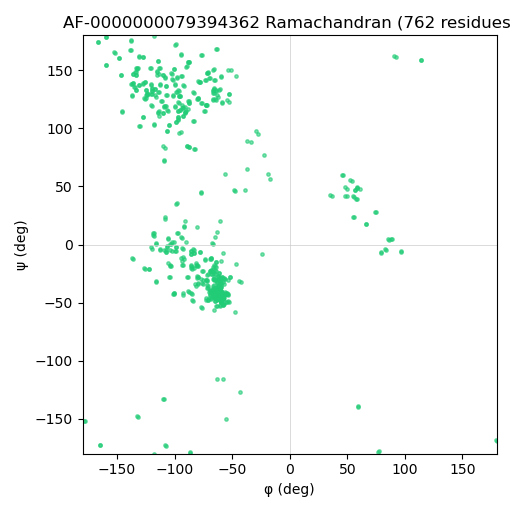578 -13.727 1 94.12 373 LEU B CA 1
ATOM 5903 C C . LEU B 1 373 ? -5.074 -31.594 -12.945 1 94.12 373 LEU B C 1
ATOM 5905 O O . LEU B 1 373 ? -5.59 -32.562 -13.531 1 94.12 373 LEU B O 1
ATOM 5909 N N . LEU B 1 374 ? -5.164 -31.391 -11.656 1 94.31 374 LEU B N 1
ATOM 5910 C CA . LEU B 1 374 ? -5.902 -32.312 -10.797 1 94.31 374 LEU B CA 1
ATOM 5911 C C . LEU B 1 374 ? -7.371 -32.375 -11.203 1 94.31 374 LEU B C 1
ATOM 5913 O O . LEU B 1 374 ? -7.992 -33.438 -11.148 1 94.31 374 LEU B O 1
ATOM 5917 N N . GLU B 1 375 ? -7.879 -31.219 -11.523 1 91.19 375 GLU B N 1
ATOM 5918 C CA . GLU B 1 375 ? -9.273 -31.172 -11.969 1 91.19 375 GLU B CA 1
ATOM 5919 C C . GLU B 1 375 ? -9.461 -31.969 -13.25 1 91.19 375 GLU B C 1
ATOM 5921 O O . GLU B 1 375 ? -10.516 -32.594 -13.461 1 91.19 375 GLU B O 1
ATOM 5926 N N . LEU B 1 376 ? -8.57 -31.844 -14.148 1 85.38 376 LEU B N 1
ATOM 5927 C CA . LEU B 1 376 ? -8.602 -32.656 -15.375 1 85.38 376 LEU B CA 1
ATOM 5928 C C . LEU B 1 376 ? -8.672 -34.125 -15.055 1 85.38 376 LEU B C 1
ATOM 5930 O O . LEU B 1 376 ? -9.445 -34.875 -15.672 1 85.38 376 LEU B O 1
ATOM 5934 N N . LEU B 1 377 ? -7.93 -34.531 -14.109 1 85.25 377 LEU B N 1
ATOM 5935 C CA . LEU B 1 377 ? -7.828 -35.938 -13.75 1 85.25 377 LEU B CA 1
ATOM 5936 C C . LEU B 1 377 ? -9.094 -36.438 -13.055 1 85.25 377 LEU B C 1
ATOM 5938 O O . LEU B 1 377 ? -9.453 -37.594 -13.141 1 85.25 377 LEU B O 1
ATOM 5942 N N . LYS B 1 378 ? -9.742 -35.531 -12.352 1 82.88 378 LYS B N 1
ATOM 5943 C CA . LYS B 1 378 ? -11.008 -35.875 -11.719 1 82.88 378 LYS B CA 1
ATOM 5944 C C . LYS B 1 378 ? -12.102 -36.094 -12.766 1 82.88 378 LYS B C 1
ATOM 5946 O O . LYS B 1 378 ? -12.977 -36.938 -12.602 1 82.88 378 LYS B O 1
ATOM 5951 N N . MET B 1 379 ? -12.117 -35.25 -13.695 1 73.5 379 MET B N 1
ATOM 5952 C CA . MET B 1 379 ? -13.125 -35.312 -14.75 1 73.5 379 MET B CA 1
ATOM 5953 C C . MET B 1 379 ? -13.023 -36.625 -15.516 1 73.5 379 MET B C 1
ATOM 5955 O O . MET B 1 379 ? -14.023 -37.125 -16.016 1 73.5 379 MET B O 1
ATOM 5959 N N . THR B 1 380 ? -11.945 -37.094 -15.547 1 63.56 380 THR B N 1
ATOM 5960 C CA . THR B 1 380 ? -11.727 -38.344 -16.297 1 63.56 380 THR B CA 1
ATOM 5961 C C . THR B 1 380 ? -12.164 -39.562 -15.469 1 63.56 380 THR B C 1
ATOM 5963 O O . THR B 1 380 ? -12.664 -40.531 -16.031 1 63.56 380 THR B O 1
ATOM 5966 N N . ASP B 1 381 ? -12.125 -39.469 -14.211 1 59.22 381 ASP B N 1
ATOM 5967 C CA . ASP B 1 381 ? -12.562 -40.562 -13.359 1 59.22 381 ASP B CA 1
ATOM 5968 C C . ASP B 1 381 ? -14.086 -40.625 -13.305 1 59.22 381 ASP B C 1
ATOM 5970 O O . ASP B 1 381 ? -14.648 -41.719 -13.211 1 59.22 381 ASP B O 1
ATOM 5974 N N . ASP B 1 382 ? -14.82 -39.562 -13.445 1 52.97 382 ASP B N 1
ATOM 5975 C CA . ASP B 1 382 ? -16.281 -39.562 -13.391 1 52.97 382 ASP B CA 1
ATOM 5976 C C . ASP B 1 382 ? -16.875 -40 -14.727 1 52.97 382 ASP B C 1
ATOM 5978 O O . ASP B 1 382 ? -18.062 -40.375 -14.789 1 52.97 382 ASP B O 1
ATOM 5982 N N . GLN B 1 383 ? -16.203 -40 -15.797 1 43.5 383 GLN B N 1
ATOM 5983 C CA . GLN B 1 383 ? -16.766 -40.469 -17.047 1 43.5 383 GLN B CA 1
ATOM 5984 C C . GLN B 1 383 ? -16.594 -42 -17.172 1 43.5 383 GLN B C 1
ATOM 5986 O O . GLN B 1 383 ? -15.516 -42.531 -16.891 1 43.5 383 GLN B O 1
#

pLDDT: mean 85.86, std 16.02, range [19.84, 98.75]

Sequence (766 aa):
CLLIIERKNLAVYSCFSFLAFPWFGMDIGGTLVKLVYFEPKDITAEEEQEEVENLKSIRKYLTSNTAYGKTGIRDVHLELKNLTMCGRKGNLHFIRFPSCAMHRFIQMGSEKNFSSLHTTLCATGGGAYKFEEDFRTIADLQLHKLDELDCLIQGLLYVDSVGFNGHPECYYFENPTDPEQCQKKPYCLDNPYPMLLVNIGSGVSVLAVYSKDNYKRVTGTSLGGGTFLGLCCLLTGCETFEEALEMAAKGDSTNVDKLVKDIYGGDYERFGLQGSAVASSFGNMMSKEKRDSISKEDLARATLVTITNNIGSIARMCALNENIDRVVFVGNFLRINMVSMKVLAYAMDYWSKGQLQALFLEHEGYFGAVGALLELLKMTDDQCLLIIERKNLAVYSCFSFLAFPWFGMDIGGTLVKLVYFEPKDITAEEEQEEVENLKSIRKYLTSNTAYGKTGIRDVHLELKNLTMCGRKGNLHFIRFPSCAMHRFIQMGSEKNFSSLHTTLCATGGGAYKFEEDFRTIADLQLHKLDELDCLIQGLLYVDSVGFNGHPECYYFENPTDPEQCQKKPYCLDNPYPMLLVNIGSGVSVLAVYSKDNYKRVTGTSLGGGTFLGLCCLLTGCETFEEALEMAAKGDSTNVDKLVKDIYGGDYERFGLQGSAVASSFGNMMSKEKRDSISKEDLARATLVTITNNIGSIARMCALNENIDRVVFVGNFLRINMVSMKVLAYAMDYWSKGQLQALFLEHEGYFGAVGALLELLKMTDDQ

Organism: Sphenodon punctatus (NCBI:txid8508)

Solvent-accessible surface area (backbone atoms only — not comparable to full-atom values): 38911 Å² total; per-residue (Å²): 142,80,87,75,82,67,83,73,80,72,74,77,61,73,74,66,68,61,73,66,69,79,49,44,6,23,20,25,36,82,57,42,25,28,39,30,37,54,46,71,70,67,71,48,74,70,54,59,70,64,44,52,69,50,59,54,50,49,51,48,56,65,69,74,41,52,57,44,87,93,62,26,37,40,45,68,91,67,49,37,61,80,39,74,56,96,91,39,40,19,30,42,40,42,32,37,29,46,34,88,49,45,64,58,52,39,50,50,36,33,75,54,46,49,37,77,52,73,50,75,40,21,20,11,36,29,32,39,53,59,42,39,65,54,33,37,73,66,24,56,32,52,71,45,75,42,61,42,67,60,16,28,53,52,14,43,53,49,46,50,72,68,31,47,72,87,37,68,32,30,27,34,63,43,55,43,82,36,83,90,61,46,40,84,39,80,37,81,73,71,79,56,57,55,26,30,41,36,39,28,32,38,22,30,42,32,30,45,32,61,48,99,88,41,66,45,78,73,52,67,43,28,61,24,39,23,22,44,42,10,48,31,24,72,71,57,64,44,81,46,65,66,53,39,51,55,34,20,73,71,29,48,30,75,77,32,29,29,31,30,25,75,27,44,64,30,56,46,66,95,77,69,40,53,28,83,40,69,36,10,40,35,34,39,33,57,38,66,70,50,51,72,68,55,52,54,28,21,52,30,18,32,46,48,51,50,40,38,51,50,47,33,51,51,51,50,54,49,26,61,69,68,71,38,50,39,36,38,48,34,18,53,49,55,61,94,28,63,68,49,54,32,50,33,33,36,42,29,26,62,78,48,72,61,60,30,46,43,33,37,45,77,63,30,56,43,21,31,7,43,15,18,28,51,50,50,56,50,56,42,67,77,101,145,82,86,75,81,71,93,66,77,75,64,73,65,71,74,67,65,62,73,66,70,78,52,45,7,23,19,25,35,82,58,42,25,28,38,29,38,55,45,72,68,68,70,47,74,69,54,58,69,64,43,51,68,52,57,54,51,48,52,49,56,64,68,73,41,54,59,45,85,93,63,25,37,41,44,69,90,67,48,38,62,79,38,76,56,96,90,38,40,20,31,41,41,42,34,35,29,48,35,88,48,46,63,59,51,40,49,50,36,33,74,54,46,49,39,77,53,74,49,74,40,23,21,11,36,29,30,41,53,59,43,40,64,53,34,37,74,68,24,56,31,51,74,45,74,43,61,42,68,61,16,28,53,51,14,44,54,48,45,51,72,68,31,49,74,88,36,67,30,30,26,33,61,42,55,43,84,36,84,89,60,45,39,85,38,79,36,81,73,72,78,54,57,56,24,31,41,36,39,27,32,37,22,30,42,31,29,45,33,62,48,99,88,38,65,46,79,74,53,67,43,26,60,23,36,24,22,45,42,10,48,31,24,74,71,57,64,45,81,45,65,67,54,39,51,56,34,18,72,72,30,50,31,74,76,33,28,29,31,30,24,76,26,44,64,30,57,45,66,95,77,68,39,52,28,83,39,69,36,10,40,34,36,39,33,58,38,66,70,50,52,73,66,55,53,53,26,20,51,29,17,32,47,48,49,49,41,37,50,52,48,33,51,51,50,50,54,48,26,62,70,67,72,35,49,39,36,38,47,34,20,52,51,56,62,94,28,63,67,49,53,32,51,34,34,37,44,29,26,64,77,48,73,60,60,30,44,45,32,37,45,77,63,31,55,42,20,30,8,42,16,18,29,52,52,48,56,49,57,41,67,76,97

Foldseek 3Di:
DDDVPDDPPPPVPPPLLPQQDWQKFWEQEPWKIKIKTWDFPPQDPVNVVVDDPLRVVVSCVQPVDQDDPPFKGKPPVQKAAQDAAPNTTTIMTMMMGTNVCVLVVLQVLQVSLVVVSVDEYEYEYPVCVVCQVVNCVRRVYHYDYDYQVLLLLQLVVVCQVVARHPAGFKWAWDPLVDPVRIDIGHDRCPPVPQEWEWAAECWIWIKGRHDSPDIDTDDIGNLGLVQLQVQLCVLPVDDDSVVLLVLLVPAAQCLQFQFQCNVVVAAPPVVDRGRRHGPGQSVVVVDPVSVVVHDSSNVSNSSLLVSLLVSLVVQQVVCVVVVHQEYEYAAPRCPVRSPSSSSSQCSSCPVVVHRHGYMYGDPRHCSSRSSSSSVSSVVSVVD/DDDPPDPPPPPVPVPLLPQQDWFKFWEQEPWKIKIKTWDFPPQDPVNVVVDDPLRVVVNCVQPVDQDDPPFKGKPPVQKAAQDAAPNTTTIMTMMMGTNVCVLVVLQVLQVSLVVVSVDEYEYEYPVCVVCQVVNCPRRVYHYDYDYQVLLLLQLVVVCQVSARHPAGFKWAWDPLVDPVRIDIGHDRCPPVPQEWEWAAECWIWIKGRHDSPDIDTDDIGNLGLVQLVVQLCVLPVDDDSVVLLVLLVPAAQCLQFQFQCNVVVAAPPVVDRGRRHGPGQSVVVVDPVSVVVHDSSNVSNSSLLVSLLVSLVVQQVVCVVVVHQEYEYAAPRCPVRSVSSSSSQCSSCVVVVHRHGYMYGDPRHCSSRSSSSSVSSVVSVVD

Radius of gyration: 32.16 Å; Cα contacts (8 Å, |Δi|>4): 1636; chains: 2; bounding box: 49×145×95 Å